Protein AF-A0AA35XEE8-F1 (afdb_monomer)

Foldseek 3Di:
DVVLLQVDAAEAEAAFVHGDPVVVVQQDDVVRHRDDDDFDQYHYAYFDPVGPDDPPPPDDDPDDDDDDPDDPDDDADEDEDPDADDDPPDDDPDLHAHEYEDQWDDDDDPDPDDPDDDDDPGRNPHDFQVVLCVVLCVQQLEDALPDGRDGDPDSVLVPQQVVVVVVVVVVQVVVCVVVSHHDYHYTHSNVRSNVVPPDPCQVVCVVVVHRSYHHQADLFALFGWAAAQAAIKTWDDQALLLVCLLCVLLVHNVQCVPPCCVGRVSCSVVVVVNNVVSNVSRHHHDPVSSCVSCVVSVTDMGGDDDPVCVVVDDVQDDPDDNDDDPVDRGDDRDGDDDHNNCVCVCCCPVVVDDPVRSVVCVVVSRD

Mean predicted aligned error: 12.56 Å

Radius of gyration: 27.26 Å; Cα contacts (8 Å, |Δi|>4): 502; chains: 1; bounding box: 67×47×77 Å

Nearest PDB structures (foldseek):
  9br7-assembly1_A  TM=7.778E-01  e=3.485E-21  Homo sapiens
  9br6-assembly1_A  TM=7.613E-01  e=3.485E-21  Homo sapiens
  4ed9-assembly1_A-2  TM=6.898E-01  e=4.461E-18  Brucella suis 1330
  4hl6-assembly3_E  TM=7.599E-01  e=1.865E-16  Escherichia coli K-12
  5yx6-assembly1_A  TM=7.422E-01  e=6.076E-15  Mycobacterium tuberculosis H37Rv

InterPro domains:
  IPR003673 CoA-transferase family III [PF02515] (117-310)
  IPR023606 CoA-transferase family III domain 1 superfamily [G3DSA:3.40.50.10540] (115-308)
  IPR023606 CoA-transferase family III domain 1 superfamily [SSF89796] (115-367)
  IPR044855 CoA-transferase family III domain 3 superfamily [G3DSA:3.30.1540.10] (215-305)
  IPR050483 CoA-transferase III domain-containing protein [PTHR48207] (117-306)

Organism: Geodia barretti (NCBI:txid519541)

Solvent-accessible surface area (backbone atoms only — not comparable to full-atom values): 21818 Å² total; per-residue (Å²): 101,70,57,29,47,72,64,45,90,39,79,44,79,25,40,47,103,60,45,55,67,68,71,65,62,51,53,64,41,102,82,71,47,63,62,82,82,70,76,33,52,46,45,28,26,34,24,35,91,92,60,51,88,70,89,69,81,80,72,78,73,95,68,93,74,89,87,77,91,80,75,80,77,91,72,84,50,65,50,66,47,85,67,86,94,83,70,85,79,70,86,78,90,63,82,45,35,49,35,41,42,44,65,29,36,52,73,82,69,99,65,88,89,72,99,67,93,70,83,56,100,42,53,90,40,91,51,51,45,75,60,40,37,58,71,42,49,56,13,59,49,27,34,42,63,95,47,68,69,26,74,70,97,61,61,56,39,72,54,50,33,56,52,56,44,52,55,49,51,54,52,44,50,57,46,19,76,74,68,71,46,48,58,79,45,82,54,20,38,34,44,46,51,42,60,73,61,74,50,102,54,58,67,60,33,58,76,70,68,48,83,60,19,48,48,66,39,53,88,62,31,57,23,28,66,41,49,26,65,78,44,48,31,37,39,51,28,87,43,50,68,35,38,41,32,46,21,46,54,65,78,35,55,64,54,39,68,35,77,57,45,36,42,61,67,41,18,35,77,37,24,68,61,50,36,50,59,48,39,71,52,43,37,77,30,45,52,67,59,47,49,55,38,29,56,75,46,73,28,57,64,47,73,67,81,56,80,90,55,63,83,56,73,51,90,94,61,68,98,69,84,82,79,85,57,93,91,52,84,65,60,80,67,47,71,56,65,53,83,43,69,36,37,67,58,42,44,38,68,73,68,63,44,50,72,69,56,53,50,50,36,45,75,72,58,38,65

Secondary structure (DSSP, 8-state):
-HHHHTT---EEEE-TTT--HHHHHTT--TTSPPPPPPP---EEEE--TTS-------PPP-------------------B-S-----------SS--EEEB-B-----S-S-----PPPTTTTSB--HHHHHHHTSTTTSSS-TTSPP---SS-HHHHHHHHHHHHHHHHHHHHHHHHS----EEE-HHHHHHHHT--TTHHHHHHTT--S--TTB-SSTT-EEEEETTEEEEE---SHHHHHHHHHHTT-THHHH-TTTSSHHHHHHTHHHHHHHHHHHHTTS-HHHHHHH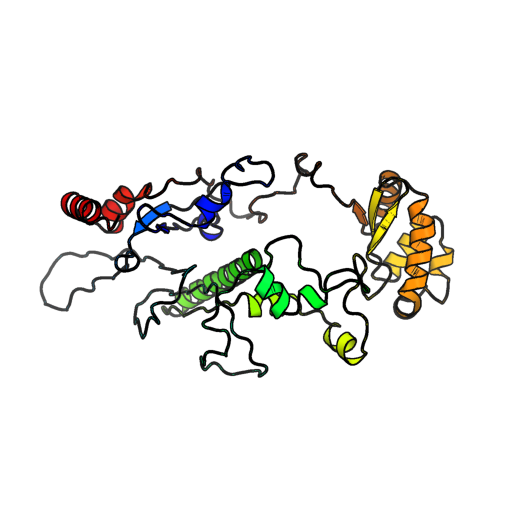HHHTT--EEEPPPGGGSSSPPTT--SS--PPPTT-PPPPPPPPPPTTTTHHIIIIIIS---HHHHHHHHHTT--

pLDDT: mean 72.07, std 23.52, range [22.84, 97.94]

Sequence (367 aa):
MNFARLGAEVIKVELPGKGDPGARQRAFHRTGRQAPAAADARRHIDALPEAQPRCEERYPEPQASAGTQDVPRPCEVVRCDAGEPRARLADAHGPGLQGCFRRQSRKSSTAPYQATGRPGEYADRPAHDPQIQGMSGLMEINGHPDGPPTRVGFYIGDLVTPLFACYAITAALREKERTGKGQYLDVSMMDTLTSIMLMDTLEDDVEMGLPLRMGNTTRGGPTGLYRTSDGELTITAASDDQWRRLANALDSPELAEDPRFAEFHSRTANVVEAREEIQKRVEKLTRAEALERFEAADVPCGAVRTHGKMDDPVPGIVAGFPVIFSGGELPEPYGAPTLGMHNEEIYGGVLNLSDDEIAGLKEEGVI

Structure (mmCIF, N/CA/C/O backbone):
data_AF-A0AA35XEE8-F1
#
_entry.id   AF-A0AA35XEE8-F1
#
loop_
_atom_site.group_PDB
_atom_site.id
_atom_site.type_symbol
_atom_site.label_atom_id
_atom_site.label_alt_id
_atom_site.label_comp_id
_atom_site.label_asym_id
_atom_site.label_entity_id
_atom_site.label_seq_id
_atom_site.pdbx_PDB_ins_code
_atom_site.Cartn_x
_atom_site.Cartn_y
_atom_site.Cartn_z
_atom_site.occupancy
_atom_site.B_iso_or_equiv
_atom_site.auth_seq_id
_atom_site.auth_comp_id
_atom_site.auth_asym_id
_atom_site.auth_atom_id
_atom_site.pdbx_PDB_model_num
ATOM 1 N N . MET A 1 1 ? -15.884 1.514 10.735 1.00 73.12 1 MET A N 1
ATOM 2 C CA . MET A 1 1 ? -16.323 1.535 9.322 1.00 73.12 1 MET A CA 1
ATOM 3 C C . MET A 1 1 ? -16.283 0.141 8.717 1.00 73.12 1 MET A C 1
ATOM 5 O O . MET A 1 1 ? -17.346 -0.334 8.360 1.00 73.12 1 MET A O 1
ATOM 9 N N . ASN A 1 2 ? -15.131 -0.544 8.660 1.00 79.38 2 ASN A N 1
ATOM 10 C CA . ASN A 1 2 ? -15.067 -1.903 8.091 1.00 79.38 2 ASN A CA 1
ATOM 11 C C . ASN A 1 2 ? -16.013 -2.892 8.789 1.00 79.38 2 ASN A C 1
ATOM 13 O O . ASN A 1 2 ? -16.790 -3.533 8.104 1.00 79.38 2 ASN A O 1
ATOM 17 N N . PHE A 1 3 ? -16.048 -2.936 10.126 1.00 81.25 3 PHE A N 1
ATOM 18 C CA . PHE A 1 3 ? -17.009 -3.787 10.845 1.00 81.25 3 PHE A CA 1
ATOM 19 C C . PHE A 1 3 ? -18.477 -3.476 10.525 1.00 81.25 3 PHE A C 1
ATOM 21 O O . PHE A 1 3 ? -19.248 -4.400 10.309 1.00 81.25 3 PHE A O 1
ATOM 28 N N . ALA A 1 4 ? -18.845 -2.197 10.398 1.00 79.75 4 ALA A N 1
ATOM 29 C CA . ALA A 1 4 ? -20.197 -1.810 9.987 1.00 79.75 4 ALA A CA 1
ATOM 30 C C . ALA A 1 4 ? -20.536 -2.302 8.571 1.00 79.75 4 ALA A C 1
ATOM 32 O O . ALA A 1 4 ? -21.611 -2.841 8.341 1.00 79.75 4 ALA A O 1
ATOM 33 N N . ARG A 1 5 ? -19.582 -2.209 7.631 1.00 79.25 5 ARG A N 1
ATOM 34 C CA . ARG A 1 5 ? -19.726 -2.787 6.280 1.00 79.25 5 ARG A CA 1
ATOM 35 C C . ARG A 1 5 ? -19.834 -4.312 6.290 1.00 79.25 5 ARG A C 1
ATOM 37 O O . ARG A 1 5 ? -20.393 -4.877 5.365 1.00 79.25 5 ARG A O 1
ATOM 44 N N . LEU A 1 6 ? -19.293 -4.968 7.314 1.00 83.56 6 LEU A N 1
ATOM 45 C CA . LEU A 1 6 ? -19.403 -6.412 7.526 1.00 83.56 6 LEU A CA 1
ATOM 46 C C . LEU A 1 6 ? -20.667 -6.799 8.317 1.00 83.56 6 LEU A C 1
ATOM 48 O O . LEU A 1 6 ? -20.818 -7.961 8.677 1.00 83.56 6 LEU A O 1
ATOM 52 N N . GLY A 1 7 ? -21.569 -5.848 8.585 1.00 81.25 7 GLY A N 1
ATOM 53 C CA . GLY A 1 7 ? -22.859 -6.090 9.233 1.00 81.25 7 GLY A CA 1
ATOM 54 C C . GLY A 1 7 ? -22.873 -5.948 10.753 1.00 81.25 7 GLY A C 1
ATOM 55 O O . GLY A 1 7 ? -23.914 -6.181 11.360 1.00 81.25 7 GLY A O 1
ATOM 56 N N . ALA A 1 8 ? -21.769 -5.541 11.384 1.00 80.56 8 ALA A N 1
ATOM 57 C CA . ALA A 1 8 ? -21.797 -5.217 12.806 1.00 80.56 8 ALA A CA 1
ATOM 58 C C . ALA A 1 8 ? -22.542 -3.896 13.051 1.00 80.56 8 ALA A C 1
ATOM 60 O O . ALA A 1 8 ? -22.327 -2.905 12.349 1.00 80.56 8 ALA A O 1
ATOM 61 N N . GLU A 1 9 ? -23.347 -3.839 14.107 1.00 77.50 9 GLU A N 1
ATOM 62 C CA . GLU A 1 9 ? -23.845 -2.565 14.612 1.00 77.50 9 GLU A CA 1
ATOM 63 C C . GLU A 1 9 ? -22.688 -1.792 15.257 1.00 77.50 9 GLU A C 1
ATOM 65 O O . GLU A 1 9 ? -22.008 -2.286 16.156 1.00 77.50 9 GLU A O 1
ATOM 70 N N . VAL A 1 10 ? -22.422 -0.576 14.772 1.00 77.31 10 VAL A N 1
ATOM 71 C CA . VAL A 1 10 ? -21.319 0.250 15.275 1.00 77.31 10 VAL A CA 1
ATOM 72 C C . VAL A 1 10 ? -21.849 1.602 15.712 1.00 77.31 10 VAL A C 1
ATOM 74 O O . VAL A 1 10 ? -22.237 2.417 14.875 1.00 77.31 10 VAL A O 1
ATOM 77 N N . ILE A 1 11 ? -21.777 1.855 17.015 1.00 74.50 11 ILE A N 1
ATOM 78 C CA . ILE A 1 11 ? -22.128 3.132 17.634 1.00 74.50 11 ILE A CA 1
ATOM 79 C C . ILE A 1 11 ? -20.846 3.955 17.807 1.00 74.50 11 ILE A C 1
ATOM 81 O O . ILE A 1 11 ? -19.926 3.588 18.537 1.00 74.50 11 ILE A O 1
ATOM 85 N N . LYS A 1 12 ? -20.761 5.066 17.084 1.00 78.06 12 LYS A N 1
ATOM 86 C CA . LYS A 1 12 ? -19.725 6.085 17.199 1.00 78.06 12 LYS A CA 1
ATOM 87 C C . LYS A 1 12 ? -20.159 7.081 18.269 1.00 78.06 12 LYS A C 1
ATOM 89 O O . LYS A 1 12 ? -21.156 7.769 18.094 1.00 78.06 12 LYS A O 1
ATOM 94 N N . VAL A 1 13 ? -19.381 7.159 19.339 1.00 75.88 13 VAL A N 1
ATOM 95 C CA . VAL A 1 13 ? -19.573 8.145 20.404 1.00 75.88 13 VAL A CA 1
ATOM 96 C C . VAL A 1 13 ? -18.726 9.374 20.099 1.00 75.88 13 VAL A C 1
ATOM 98 O O . VAL A 1 13 ? -17.520 9.257 19.866 1.00 75.88 13 VAL A O 1
ATOM 101 N N . GLU A 1 14 ? -19.349 10.541 20.081 1.00 75.38 14 GLU A N 1
ATOM 102 C CA . GLU A 1 14 ? -18.737 11.813 19.726 1.00 75.38 14 GLU A CA 1
ATOM 103 C C . GLU A 1 14 ? -18.902 12.850 20.841 1.00 75.38 14 GLU A C 1
ATOM 105 O O . GLU A 1 14 ? -19.744 12.720 21.720 1.00 75.38 14 GLU A O 1
ATOM 110 N N . LEU A 1 15 ? -18.061 13.887 20.843 1.00 75.00 15 LEU A N 1
ATOM 111 C CA . LEU A 1 15 ? -18.153 14.939 21.855 1.00 75.00 15 LEU A CA 1
ATOM 112 C C . LEU A 1 15 ? -19.355 15.863 21.566 1.00 75.00 15 LEU A C 1
ATOM 114 O O . LEU A 1 15 ? -19.408 16.399 20.454 1.00 75.00 15 LEU A O 1
ATOM 118 N N . PRO A 1 16 ? -20.227 16.158 22.548 1.00 77.44 16 PRO A N 1
ATOM 119 C CA . PRO A 1 16 ? -21.377 17.042 22.362 1.00 77.44 16 PRO A CA 1
ATOM 120 C C . PRO A 1 16 ? -20.977 18.404 21.792 1.00 77.44 16 PRO A C 1
ATOM 122 O O . PRO A 1 16 ? -19.994 19.022 22.225 1.00 77.44 16 PRO A O 1
ATOM 125 N N . GLY A 1 17 ? -21.677 18.841 20.740 1.00 76.19 17 GLY A N 1
ATOM 126 C CA . GLY A 1 17 ? -21.409 20.094 20.013 1.00 76.19 17 GLY A CA 1
ATOM 127 C C . GLY A 1 17 ? -20.032 20.180 19.328 1.00 76.19 17 GLY A C 1
ATOM 128 O O . GLY A 1 17 ? -19.715 21.165 18.645 1.00 76.19 17 GLY A O 1
ATOM 129 N N . LYS A 1 18 ? -19.179 19.162 19.494 1.00 76.00 18 LYS A N 1
ATOM 130 C CA . LYS A 1 18 ? -17.819 19.088 18.957 1.00 76.00 18 LYS A CA 1
ATOM 131 C C . LYS A 1 18 ? -17.686 18.056 17.841 1.00 76.00 18 LYS A C 1
ATOM 133 O O . LYS A 1 18 ? -17.024 18.339 16.848 1.00 76.00 18 LYS A O 1
ATOM 138 N N . GLY A 1 19 ? -18.331 16.907 17.950 1.00 72.00 19 GLY A N 1
ATOM 139 C CA . GLY A 1 19 ? -18.160 15.835 16.983 1.00 72.00 19 GLY A CA 1
ATOM 140 C C . GLY A 1 19 ? -16.719 15.334 16.880 1.00 72.00 19 GLY A C 1
ATOM 141 O O . GLY A 1 19 ? -15.828 15.701 17.652 1.00 72.00 19 GLY A O 1
ATOM 142 N N . ASP A 1 20 ? -16.479 14.509 15.872 1.00 69.25 20 ASP A N 1
ATOM 143 C CA . ASP A 1 20 ? -15.148 14.068 15.475 1.00 69.25 20 ASP A CA 1
ATOM 144 C C . ASP A 1 20 ? -14.332 15.206 14.817 1.00 69.25 20 ASP A C 1
ATOM 146 O O . ASP A 1 20 ? -14.759 15.784 13.807 1.00 69.25 20 ASP A O 1
ATOM 150 N N . PRO A 1 21 ? -13.117 15.514 15.317 1.00 65.06 21 PRO A N 1
ATOM 151 C CA . PRO A 1 21 ? -12.219 16.487 14.694 1.00 65.06 21 PRO A CA 1
ATOM 152 C C . PRO A 1 21 ? -11.954 16.214 13.205 1.00 65.06 21 PRO A C 1
ATOM 154 O O . PRO A 1 21 ? -11.834 17.154 12.417 1.00 65.06 21 PRO A O 1
ATOM 157 N N . GLY A 1 22 ? -11.910 14.942 12.795 1.00 62.91 22 GLY A N 1
ATOM 158 C CA . GLY A 1 22 ? -11.731 14.539 11.403 1.00 62.91 22 GLY A CA 1
ATOM 159 C C . GLY A 1 22 ? -12.910 14.926 10.508 1.00 62.91 22 GLY A C 1
ATOM 160 O O . GLY A 1 22 ? -12.700 15.278 9.348 1.00 62.91 22 GLY A O 1
ATOM 161 N N . ALA A 1 23 ? -14.140 14.947 11.034 1.00 59.31 23 ALA A N 1
ATOM 162 C CA . ALA A 1 23 ? -15.312 15.420 10.294 1.00 59.31 23 ALA A CA 1
ATOM 163 C C . ALA A 1 23 ? -15.229 16.931 10.004 1.00 59.31 23 ALA A C 1
ATOM 165 O O . ALA A 1 23 ? -15.624 17.377 8.929 1.00 59.31 23 ALA A O 1
ATOM 166 N N . ARG A 1 24 ? -14.626 17.706 10.916 1.00 56.28 24 ARG A N 1
ATOM 167 C CA . ARG A 1 24 ? -14.398 19.156 10.766 1.00 56.28 24 ARG A CA 1
ATOM 168 C C . ARG A 1 24 ? -13.255 19.488 9.812 1.00 56.28 24 ARG A C 1
ATOM 170 O O . ARG A 1 24 ? -13.330 20.456 9.062 1.00 56.28 24 ARG A O 1
ATOM 177 N N . GLN A 1 25 ? -12.196 18.680 9.826 1.00 51.44 25 GLN A N 1
ATOM 178 C CA . GLN A 1 25 ? -11.005 18.887 8.995 1.00 51.44 25 GLN A CA 1
ATOM 179 C C . GLN A 1 25 ? -11.215 18.515 7.518 1.00 51.44 25 GLN A C 1
ATOM 181 O O . GLN A 1 25 ? -10.484 19.009 6.661 1.00 51.44 25 GLN A O 1
ATOM 186 N N . ARG A 1 26 ? -12.251 17.725 7.189 1.00 50.22 26 ARG A N 1
ATOM 187 C CA . ARG A 1 26 ? -12.669 17.419 5.802 1.00 50.22 26 ARG A CA 1
ATOM 188 C C . ARG A 1 26 ? -13.069 18.658 4.979 1.00 50.22 26 ARG A C 1
ATOM 190 O O . ARG A 1 26 ? -13.262 18.547 3.770 1.00 50.22 26 ARG A O 1
ATOM 197 N N . ALA A 1 27 ? -13.188 19.828 5.608 1.00 39.41 27 ALA A N 1
ATOM 198 C CA . ALA A 1 27 ? -13.730 21.036 4.997 1.00 39.41 27 ALA A CA 1
ATOM 199 C C . ALA A 1 27 ? -12.780 21.808 4.059 1.00 39.41 27 ALA A C 1
ATOM 201 O O . ALA A 1 27 ? -13.259 22.681 3.341 1.00 39.41 27 ALA A O 1
ATOM 202 N N . PHE A 1 28 ? -11.474 21.511 4.006 1.00 38.94 28 PHE A N 1
ATOM 203 C CA . PHE A 1 28 ? -10.538 22.373 3.270 1.00 38.94 28 PHE A CA 1
ATOM 204 C C . PHE A 1 28 ? -9.598 21.612 2.331 1.00 38.94 28 PHE A C 1
ATOM 206 O O . PHE A 1 28 ? -8.496 21.207 2.696 1.00 38.94 28 PHE A O 1
ATOM 213 N N . HIS A 1 29 ? -10.008 21.487 1.066 1.00 49.12 29 HIS A N 1
ATOM 214 C CA . HIS A 1 29 ? -9.069 21.279 -0.036 1.00 49.12 29 HIS A CA 1
ATOM 215 C C . HIS A 1 29 ? -8.171 22.524 -0.186 1.00 49.12 29 HIS A C 1
ATOM 217 O O . HIS A 1 29 ? -8.612 23.640 0.091 1.00 49.12 29 HIS A O 1
ATOM 223 N N . ARG A 1 30 ? -6.941 22.383 -0.712 1.00 49.31 30 ARG A N 1
ATOM 224 C CA . ARG A 1 30 ? -6.041 23.528 -1.014 1.00 49.31 30 ARG A CA 1
ATOM 225 C C . ARG A 1 30 ? -6.673 24.592 -1.926 1.00 49.31 30 ARG A C 1
ATOM 227 O O . ARG A 1 30 ? -6.180 25.709 -1.997 1.00 49.31 30 ARG A O 1
ATOM 234 N N . THR A 1 31 ? -7.759 24.246 -2.615 1.00 55.38 31 THR A N 1
ATOM 235 C CA . THR A 1 31 ? -8.530 25.131 -3.501 1.00 55.38 31 THR A CA 1
ATOM 236 C C . THR A 1 31 ? -9.787 25.713 -2.839 1.00 55.38 31 THR A C 1
ATOM 238 O O . THR A 1 31 ? -10.634 26.255 -3.542 1.00 55.38 31 THR A O 1
ATOM 241 N N . GLY A 1 32 ? -9.974 25.534 -1.525 1.00 47.62 32 GLY A N 1
ATOM 242 C CA . GLY A 1 32 ? -11.150 26.013 -0.786 1.00 47.62 32 GLY A CA 1
ATOM 243 C C . GLY A 1 32 ? -12.453 25.255 -1.068 1.00 47.62 32 GLY A C 1
ATOM 244 O O . GLY A 1 32 ? -13.513 25.696 -0.637 1.00 47.62 32 GLY A O 1
ATOM 245 N N . ARG A 1 33 ? -12.405 24.130 -1.796 1.00 45.81 33 ARG A N 1
ATOM 246 C CA . ARG A 1 33 ? -13.579 23.279 -2.049 1.00 45.81 33 ARG A CA 1
ATOM 247 C C . ARG A 1 33 ? -13.727 22.222 -0.957 1.00 45.81 33 ARG A C 1
ATOM 249 O O . ARG A 1 33 ? -12.738 21.635 -0.523 1.00 45.81 33 ARG A O 1
ATOM 256 N N . GLN A 1 34 ? -14.965 21.966 -0.558 1.00 45.03 34 GLN A N 1
ATOM 257 C CA . GLN A 1 34 ? -15.310 20.900 0.373 1.00 45.03 34 GLN A CA 1
ATOM 258 C C . GLN A 1 34 ? -15.387 19.576 -0.398 1.00 45.03 34 GLN A C 1
ATOM 260 O O . GLN A 1 34 ? -16.054 19.498 -1.430 1.00 45.03 34 GLN A O 1
ATOM 265 N N . ALA A 1 35 ? -14.670 18.551 0.063 1.00 47.59 35 ALA A N 1
ATOM 266 C CA . ALA A 1 35 ? -14.789 17.218 -0.520 1.00 47.59 35 ALA A CA 1
ATOM 267 C C . ALA A 1 35 ? -16.143 16.597 -0.119 1.00 47.59 35 ALA A C 1
ATOM 269 O O . ALA A 1 35 ? -16.581 16.810 1.018 1.00 47.59 35 ALA A O 1
ATOM 270 N N . PRO A 1 36 ? -16.811 15.833 -1.005 1.00 48.88 36 PRO A N 1
ATOM 271 C CA . PRO A 1 36 ? -18.033 15.124 -0.642 1.00 48.88 36 PRO A CA 1
ATOM 272 C C . PRO A 1 36 ? -17.773 14.160 0.523 1.00 48.88 36 PRO A C 1
ATOM 274 O O . PRO A 1 36 ? -16.711 13.538 0.619 1.00 48.88 36 PRO A O 1
ATOM 277 N N . ALA A 1 37 ? -18.739 14.052 1.437 1.00 49.03 37 ALA A N 1
ATOM 278 C CA . ALA A 1 37 ? -18.631 13.154 2.578 1.00 49.03 37 ALA A CA 1
ATOM 279 C C . ALA A 1 37 ? -18.591 11.695 2.095 1.00 49.03 37 ALA A C 1
ATOM 281 O O . ALA A 1 37 ? -19.498 11.237 1.405 1.00 49.03 37 ALA A O 1
ATOM 282 N N . ALA A 1 38 ? -17.542 10.957 2.465 1.00 52.50 38 ALA A N 1
ATOM 283 C CA . ALA A 1 38 ? -17.502 9.516 2.237 1.00 52.50 38 ALA A CA 1
ATOM 284 C C . ALA A 1 38 ? -18.628 8.826 3.024 1.00 52.50 38 ALA A C 1
ATOM 286 O O . ALA A 1 38 ? -18.842 9.166 4.190 1.00 52.50 38 ALA A O 1
ATOM 287 N N . ALA A 1 39 ? -19.298 7.851 2.403 1.00 51.16 39 ALA A N 1
ATOM 288 C CA . ALA A 1 39 ? -20.344 7.054 3.040 1.00 51.16 39 ALA A CA 1
ATOM 289 C C . ALA A 1 39 ? -19.830 6.375 4.326 1.00 51.16 39 ALA A C 1
ATOM 291 O O . ALA A 1 39 ? -18.756 5.760 4.327 1.00 51.16 39 ALA A O 1
ATOM 292 N N . ASP A 1 40 ? -20.597 6.487 5.413 1.00 50.03 40 ASP A N 1
ATOM 293 C CA . ASP A 1 40 ? -20.266 5.975 6.745 1.00 50.03 40 ASP A CA 1
ATOM 294 C C . ASP A 1 40 ? -21.490 5.268 7.336 1.00 50.03 40 ASP A C 1
ATOM 296 O O . ASP A 1 40 ? -22.465 5.917 7.678 1.00 50.03 40 ASP A O 1
ATOM 300 N N . ALA A 1 41 ? -21.424 3.943 7.481 1.00 54.62 41 ALA A N 1
ATOM 301 C CA . ALA A 1 41 ? -22.542 3.113 7.943 1.00 54.62 41 ALA A CA 1
ATOM 302 C C . ALA A 1 41 ? -22.657 3.012 9.483 1.00 54.62 41 ALA A C 1
ATOM 304 O O . ALA A 1 41 ? -23.305 2.107 9.999 1.00 54.62 41 ALA A O 1
ATOM 305 N N . ARG A 1 42 ? -21.935 3.850 10.240 1.00 57.53 42 ARG A N 1
ATOM 306 C CA . ARG A 1 42 ? -21.974 3.849 11.716 1.00 57.53 42 ARG A CA 1
ATOM 307 C C . ARG A 1 42 ? -23.177 4.647 12.219 1.00 57.53 42 ARG A C 1
ATOM 309 O O . ARG A 1 42 ? -23.555 5.615 11.582 1.00 57.53 42 ARG A O 1
ATOM 316 N N . ARG A 1 43 ? -23.705 4.328 13.400 1.00 51.91 43 ARG A N 1
ATOM 317 C CA . ARG A 1 43 ? -24.641 5.188 14.153 1.00 51.91 43 ARG A CA 1
ATOM 318 C C . ARG A 1 43 ? -23.845 6.189 14.978 1.00 51.91 43 ARG A C 1
ATOM 320 O O . ARG A 1 43 ? -22.793 5.823 15.482 1.00 51.91 43 ARG A O 1
ATOM 327 N N . HIS A 1 44 ? -24.267 7.444 15.067 1.00 64.12 44 HIS A N 1
ATOM 328 C CA . HIS A 1 44 ? -23.540 8.507 15.784 1.00 64.12 44 HIS A CA 1
ATOM 329 C C . HIS A 1 44 ? -24.376 9.005 16.962 1.00 64.12 44 HIS A C 1
ATOM 331 O O . HIS A 1 44 ? -25.556 9.318 16.775 1.00 64.12 44 HIS A O 1
ATOM 337 N N . ILE A 1 45 ? -23.752 9.061 18.138 1.00 57.19 45 ILE A N 1
ATOM 338 C CA . ILE A 1 45 ? -24.313 9.614 19.373 1.00 57.19 45 ILE A CA 1
ATOM 339 C C . ILE A 1 45 ? -23.328 10.584 20.016 1.00 57.19 45 ILE A C 1
ATOM 341 O O . ILE A 1 45 ? -22.114 10.436 19.851 1.00 57.19 45 ILE A O 1
ATOM 345 N N . ASP A 1 46 ? -23.848 11.510 20.805 1.00 52.69 46 ASP A N 1
ATOM 346 C CA . ASP A 1 46 ? -23.061 12.470 21.568 1.00 52.69 46 ASP A CA 1
ATOM 347 C C . ASP A 1 46 ? -22.923 11.980 23.012 1.00 52.69 46 ASP A C 1
ATOM 349 O O . ASP A 1 46 ? -23.891 11.504 23.591 1.00 52.69 46 ASP A O 1
ATOM 353 N N . ALA A 1 47 ? -21.727 12.063 23.595 1.00 53.41 47 ALA A N 1
ATOM 354 C CA . ALA A 1 47 ? -21.521 11.823 25.020 1.00 53.41 47 ALA A CA 1
ATOM 355 C C . ALA A 1 47 ? -20.267 12.544 25.533 1.00 53.41 47 ALA A C 1
ATOM 357 O O . ALA A 1 47 ? -19.192 12.494 24.916 1.00 53.41 47 ALA A O 1
ATOM 358 N N . LEU A 1 48 ? -20.358 13.174 26.707 1.00 41.78 48 LEU A N 1
ATOM 359 C CA . LEU A 1 48 ? -19.164 13.644 27.416 1.00 41.78 48 LEU A CA 1
ATOM 360 C C . LEU A 1 48 ? -18.227 12.465 27.751 1.00 41.78 48 LEU A C 1
ATOM 362 O O . LEU A 1 48 ? -18.701 11.359 28.011 1.00 41.78 48 LEU A O 1
ATOM 366 N N . PRO A 1 49 ? -16.895 12.675 27.815 1.00 44.44 49 PRO A N 1
ATOM 367 C CA . PRO A 1 49 ? -15.932 11.607 28.115 1.00 44.44 49 PRO A CA 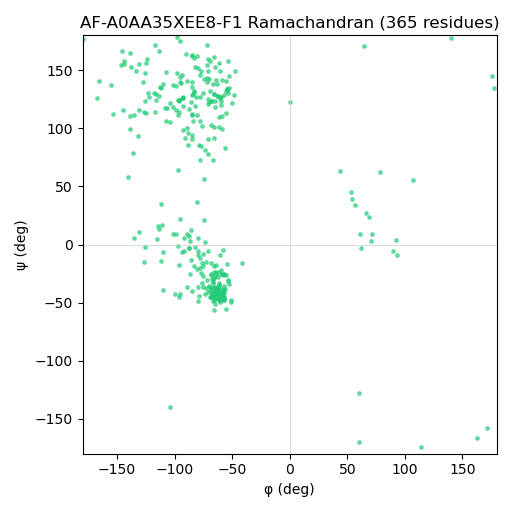1
ATOM 368 C C . PRO A 1 49 ? -16.229 10.829 29.405 1.00 44.44 49 PRO A C 1
ATOM 370 O O . PRO A 1 49 ? -15.937 9.639 29.489 1.00 44.44 49 PRO A O 1
ATOM 373 N N . GLU A 1 50 ? -16.820 11.498 30.396 1.00 40.47 50 GLU A N 1
ATOM 374 C CA . GLU A 1 50 ? -17.168 10.934 31.705 1.00 40.47 50 GLU A CA 1
ATOM 375 C C . GLU A 1 50 ? -18.514 10.186 31.697 1.00 40.47 50 GLU A C 1
ATOM 377 O O . GLU A 1 50 ? -18.744 9.331 32.549 1.00 40.47 50 GLU A O 1
ATOM 382 N N . ALA A 1 51 ? -19.355 10.450 30.691 1.00 39.34 51 ALA A N 1
ATOM 383 C CA . ALA A 1 51 ? -20.710 9.924 30.521 1.00 39.34 51 ALA A CA 1
ATOM 384 C C . ALA A 1 51 ? -20.846 8.998 29.298 1.00 39.34 51 ALA A C 1
ATOM 386 O O . ALA A 1 51 ? -21.952 8.726 28.832 1.00 39.34 51 ALA A O 1
ATOM 387 N N . GLN A 1 52 ? -19.723 8.520 28.749 1.00 44.25 52 GLN A N 1
ATOM 388 C CA . GLN A 1 52 ? -19.753 7.551 27.656 1.00 44.25 52 GLN A CA 1
ATOM 389 C C . GLN A 1 52 ? -20.586 6.337 28.075 1.00 44.25 52 GLN A C 1
ATOM 391 O O . GLN A 1 52 ? -20.370 5.827 29.181 1.00 44.25 52 GLN A O 1
ATOM 396 N N . PRO A 1 53 ? -21.497 5.848 27.216 1.00 36.84 53 PRO A N 1
ATOM 397 C CA . PRO A 1 53 ? -22.351 4.729 27.567 1.00 36.84 53 PRO A CA 1
ATOM 398 C C . PRO A 1 53 ? -21.483 3.519 27.902 1.00 36.84 53 PRO A C 1
ATOM 400 O O . PRO A 1 53 ? -20.810 2.937 27.048 1.00 36.84 53 PRO A O 1
ATOM 403 N N . ARG A 1 54 ? -21.472 3.156 29.183 1.00 34.16 54 ARG A N 1
ATOM 404 C CA . ARG A 1 54 ? -20.983 1.860 29.622 1.00 34.16 54 ARG A CA 1
ATOM 405 C C . ARG A 1 54 ? -22.164 0.922 29.491 1.00 34.16 54 ARG A C 1
ATOM 407 O O . ARG A 1 54 ? -23.209 1.154 30.090 1.00 34.16 54 ARG A O 1
ATOM 414 N N . CYS A 1 55 ? -21.997 -0.140 28.715 1.00 29.33 55 CYS A N 1
ATOM 415 C CA . CYS A 1 55 ? -22.867 -1.295 28.849 1.00 29.33 55 CYS A CA 1
ATOM 416 C C . CYS A 1 55 ? -22.484 -1.963 30.180 1.00 29.33 55 CYS A C 1
ATOM 418 O O . CYS A 1 55 ? -21.669 -2.882 30.220 1.00 29.33 55 CYS A O 1
ATOM 420 N N . GLU A 1 56 ? -22.944 -1.395 31.295 1.00 27.34 56 GLU A N 1
ATOM 421 C CA . GLU A 1 56 ? -22.911 -2.077 32.580 1.00 27.34 56 GLU A CA 1
ATOM 422 C C . GLU A 1 56 ? -24.042 -3.101 32.539 1.00 27.34 56 GLU A C 1
ATOM 424 O O . GLU A 1 56 ? -25.216 -2.760 32.675 1.00 27.34 56 GLU A O 1
ATOM 429 N N . GLU A 1 57 ? -23.697 -4.368 32.304 1.00 28.42 57 GLU A N 1
ATOM 430 C CA . GLU A 1 57 ? -24.591 -5.467 32.656 1.00 28.42 57 GLU A CA 1
ATOM 431 C C . GLU A 1 57 ? -24.839 -5.375 34.164 1.00 28.42 57 GLU A C 1
ATOM 433 O O . GLU A 1 57 ? -24.005 -5.757 34.988 1.00 28.42 57 GLU A O 1
ATOM 438 N N . ARG A 1 58 ? -25.983 -4.801 34.534 1.00 24.98 58 ARG A N 1
ATOM 439 C CA . ARG A 1 58 ? -26.450 -4.733 35.912 1.00 24.98 58 ARG A CA 1
ATOM 440 C C . ARG A 1 58 ? -26.867 -6.146 36.318 1.00 24.98 58 ARG A C 1
ATOM 442 O O . ARG A 1 58 ? -28.002 -6.550 36.088 1.00 24.98 58 ARG A O 1
ATOM 449 N N . TYR A 1 59 ? -25.945 -6.926 36.878 1.00 24.30 59 TYR A N 1
ATOM 450 C CA . TYR A 1 59 ? -26.304 -8.198 37.503 1.00 24.30 59 TYR A CA 1
ATOM 451 C C . TYR A 1 59 ? -27.125 -7.895 38.764 1.00 24.30 59 TYR A C 1
ATOM 453 O O . TYR A 1 59 ? -26.638 -7.160 39.627 1.00 24.30 59 TYR A O 1
ATOM 461 N N . PRO A 1 60 ? -28.356 -8.418 38.905 1.00 25.36 60 PRO A N 1
ATOM 462 C CA . PRO A 1 60 ? -29.066 -8.314 40.169 1.00 25.36 60 PRO A CA 1
ATOM 463 C C . PRO A 1 60 ? -28.275 -9.074 41.241 1.00 25.36 60 PRO A C 1
ATOM 465 O O . PRO A 1 60 ? -27.916 -10.239 41.053 1.00 25.36 60 PRO A O 1
ATOM 468 N N . GLU A 1 61 ? -27.989 -8.414 42.368 1.00 24.39 61 GLU A N 1
ATOM 469 C CA . GLU A 1 61 ? -27.522 -9.106 43.570 1.00 24.39 61 GLU A CA 1
ATOM 470 C C . GLU A 1 61 ? -28.503 -10.236 43.919 1.00 24.39 61 GLU A C 1
ATOM 472 O O . GLU A 1 61 ? -29.714 -10.080 43.725 1.00 24.39 61 GLU A O 1
ATOM 477 N N . PRO A 1 62 ? -28.028 -11.376 44.450 1.00 25.56 62 PRO A N 1
ATOM 478 C CA . PRO A 1 62 ? -28.899 -12.485 44.792 1.00 25.56 62 PRO A CA 1
ATOM 479 C C . PRO A 1 62 ? -29.693 -12.144 46.058 1.00 25.56 62 PRO A C 1
ATOM 481 O O . PRO A 1 62 ? -29.359 -12.577 47.159 1.00 25.56 62 PRO A O 1
ATOM 484 N N . GLN A 1 63 ? -30.776 -11.387 45.908 1.00 25.45 63 GLN A N 1
ATOM 485 C CA . GLN A 1 63 ? -31.875 -11.395 46.860 1.00 25.45 63 GLN A CA 1
ATOM 486 C C . GLN A 1 63 ? -32.974 -12.293 46.308 1.00 25.45 63 GLN A C 1
ATOM 488 O O . GLN A 1 63 ? -33.548 -12.068 45.246 1.00 25.45 63 GLN A O 1
ATOM 493 N N . ALA A 1 64 ? -33.219 -13.375 47.039 1.00 29.73 64 ALA A N 1
ATOM 494 C CA . ALA A 1 64 ? -34.266 -14.329 46.755 1.00 29.73 64 ALA A CA 1
ATOM 495 C C . ALA A 1 64 ? -35.633 -13.631 46.660 1.00 29.73 64 ALA A C 1
ATOM 497 O O . ALA A 1 64 ? -36.157 -13.164 47.666 1.00 29.73 64 ALA A O 1
ATOM 498 N N . SER A 1 65 ? -36.240 -13.598 45.475 1.00 24.66 65 SER A N 1
ATOM 499 C CA . SER A 1 65 ? -37.628 -14.028 45.245 1.00 24.66 65 SER A CA 1
ATOM 500 C C . SER A 1 65 ? -38.058 -13.807 43.789 1.00 24.66 65 SER A C 1
ATOM 502 O O . SER A 1 65 ? -37.776 -12.795 43.168 1.00 24.66 65 SER A O 1
ATOM 504 N N . ALA A 1 66 ? -38.704 -14.851 43.273 1.00 27.80 66 ALA A N 1
ATOM 505 C CA . ALA A 1 66 ? -39.509 -14.989 42.064 1.00 27.80 66 ALA A CA 1
ATOM 506 C C . ALA A 1 66 ? -39.715 -13.771 41.131 1.00 27.80 66 ALA A C 1
ATOM 508 O O . ALA A 1 66 ? -40.431 -12.834 41.462 1.00 27.80 66 ALA A O 1
ATOM 509 N N . GLY A 1 67 ? -39.320 -13.964 39.865 1.00 29.12 67 GLY A N 1
ATOM 510 C CA . GLY A 1 67 ? -40.280 -13.802 38.770 1.00 29.12 67 GLY A CA 1
ATO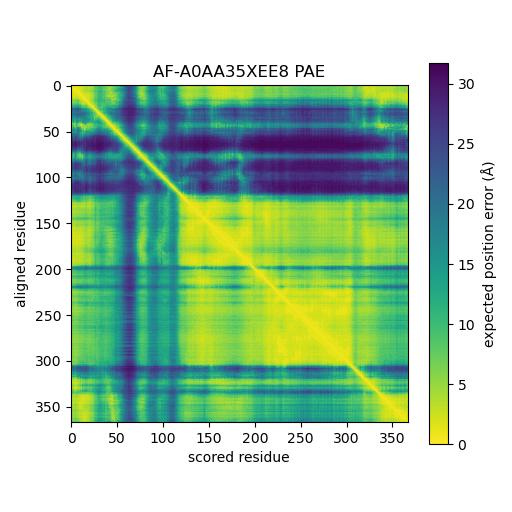M 511 C C . GLY A 1 67 ? -40.172 -12.570 37.875 1.00 29.12 67 GLY A C 1
ATOM 512 O O . GLY A 1 67 ? -41.190 -11.936 37.649 1.00 29.12 67 GLY A O 1
ATOM 513 N N . THR A 1 68 ? -39.016 -12.323 37.259 1.00 24.11 68 THR A N 1
ATOM 514 C CA . THR A 1 68 ? -38.922 -11.699 35.923 1.00 24.11 68 THR A CA 1
ATOM 515 C C . THR A 1 68 ? -37.612 -12.146 35.269 1.00 24.11 68 THR A C 1
ATOM 517 O O . THR A 1 68 ? -36.524 -11.838 35.745 1.00 24.11 68 THR A O 1
ATOM 520 N N . GLN A 1 69 ? -37.708 -12.951 34.207 1.00 24.61 69 GLN A N 1
ATOM 521 C CA . GLN A 1 69 ? -36.570 -13.285 33.348 1.00 24.61 69 GLN A CA 1
ATOM 522 C C . GLN A 1 69 ? -36.323 -12.108 32.398 1.00 24.61 69 GLN A C 1
ATOM 524 O O . GLN A 1 69 ? -36.824 -12.116 31.278 1.00 24.61 69 GLN A O 1
ATOM 529 N N . ASP A 1 70 ? -35.561 -11.109 32.837 1.00 25.86 70 ASP A N 1
ATOM 530 C CA . ASP A 1 70 ? -34.879 -10.222 31.894 1.00 25.86 70 ASP A CA 1
ATOM 531 C C . ASP A 1 70 ? -33.610 -10.932 31.425 1.00 25.86 70 ASP A C 1
ATOM 533 O O . ASP A 1 70 ? -32.694 -11.193 32.203 1.00 25.86 70 ASP A O 1
ATOM 537 N N . VAL A 1 71 ? -33.594 -11.317 30.150 1.00 23.58 71 VAL A N 1
ATOM 538 C CA . VAL A 1 71 ? -32.413 -11.854 29.470 1.00 23.58 71 VAL A CA 1
ATOM 539 C C . VAL A 1 71 ? -31.604 -10.650 28.976 1.00 23.58 71 VAL A C 1
ATOM 541 O O . VAL A 1 71 ? -32.076 -9.967 28.063 1.00 23.58 71 VAL A O 1
ATOM 544 N N . PRO A 1 72 ? -30.404 -10.360 29.517 1.00 29.70 72 PRO A N 1
ATOM 545 C CA . PRO A 1 72 ? -29.535 -9.344 28.936 1.00 29.70 72 PRO A CA 1
ATOM 546 C C . PRO A 1 72 ? -29.195 -9.761 27.503 1.00 29.70 72 PRO A C 1
ATOM 548 O O . PRO A 1 72 ? -28.766 -10.893 27.263 1.00 29.70 72 PRO A O 1
ATOM 551 N N . ARG A 1 73 ? -29.415 -8.875 26.524 1.00 31.98 73 ARG A N 1
ATOM 552 C CA . ARG A 1 73 ? -28.946 -9.118 25.154 1.00 31.98 73 ARG A CA 1
ATOM 553 C C . ARG A 1 73 ? -27.411 -9.121 25.176 1.00 31.98 73 ARG A C 1
ATOM 555 O O . ARG A 1 73 ? -26.838 -8.172 25.705 1.00 31.98 73 ARG A O 1
ATOM 562 N N . PRO A 1 74 ? -26.735 -10.139 24.615 1.00 37.28 74 PRO A N 1
ATOM 563 C CA . PRO A 1 74 ? -25.279 -10.166 24.585 1.00 37.28 74 PRO A CA 1
ATOM 564 C C . PRO A 1 74 ? -24.764 -9.065 23.648 1.00 37.28 74 PRO A C 1
ATOM 566 O O . PRO A 1 74 ? -24.811 -9.203 22.428 1.00 37.28 74 PRO A O 1
ATOM 569 N N . CYS A 1 75 ? -24.278 -7.963 24.216 1.00 40.22 75 CYS A N 1
ATOM 570 C CA . CYS A 1 75 ? -23.627 -6.886 23.476 1.00 40.22 75 CYS A CA 1
ATOM 571 C C . CYS A 1 75 ? -22.112 -7.133 23.446 1.00 40.22 75 CYS A C 1
ATOM 573 O O . CYS A 1 75 ? -21.448 -7.153 24.485 1.00 40.22 75 CYS A O 1
ATOM 575 N N . GLU A 1 76 ? -21.526 -7.293 22.261 1.00 49.69 76 GLU A N 1
ATOM 576 C CA . GLU A 1 76 ? -20.070 -7.350 22.120 1.00 49.69 76 GLU A CA 1
ATOM 577 C C . GLU A 1 76 ? -19.496 -5.937 22.025 1.00 49.69 76 GLU A C 1
ATOM 579 O O . GLU A 1 76 ? -19.441 -5.327 20.961 1.00 49.69 76 GLU A O 1
ATOM 584 N N . VAL A 1 77 ? -19.082 -5.388 23.165 1.00 47.91 77 VAL A N 1
ATOM 585 C CA . VAL A 1 77 ? -18.542 -4.026 23.218 1.00 47.91 77 VAL A CA 1
ATOM 586 C C . VAL A 1 77 ? -17.056 -4.040 22.880 1.00 47.91 77 VAL A C 1
ATOM 588 O O . VAL A 1 77 ? -16.260 -4.517 23.684 1.00 47.91 77 VAL A O 1
ATOM 591 N N . VAL A 1 78 ? -16.684 -3.460 21.735 1.00 49.97 78 VAL A N 1
ATOM 592 C CA . VAL A 1 78 ? -15.294 -3.132 21.379 1.00 49.97 78 VAL A CA 1
ATOM 593 C C . VAL A 1 78 ? -15.098 -1.621 21.484 1.00 49.97 78 VAL A C 1
ATOM 595 O O . VAL A 1 78 ? -15.735 -0.853 20.763 1.00 49.97 78 VAL A O 1
ATOM 598 N N . ARG A 1 79 ? -14.208 -1.178 22.377 1.00 47.41 79 ARG A N 1
ATOM 599 C CA . ARG A 1 79 ? -13.956 0.245 22.646 1.00 47.41 79 ARG A CA 1
ATOM 600 C C . ARG A 1 79 ? -12.646 0.726 22.019 1.00 47.41 79 ARG A C 1
ATOM 602 O O . ARG A 1 79 ? -11.577 0.498 22.569 1.00 47.41 79 ARG A O 1
ATOM 609 N N . CYS A 1 80 ? -12.733 1.483 20.929 1.00 46.12 80 CYS A N 1
ATOM 610 C CA . CYS A 1 80 ? -11.571 2.073 20.258 1.00 46.12 80 CYS A CA 1
ATOM 611 C C . CYS A 1 80 ? -11.342 3.532 20.700 1.00 46.12 80 CYS A C 1
ATOM 613 O O . CYS A 1 80 ? -12.123 4.404 20.322 1.00 46.12 80 CYS A O 1
ATOM 615 N N . ASP A 1 81 ? -10.263 3.832 21.430 1.00 47.66 81 ASP A N 1
ATOM 616 C CA . ASP A 1 81 ? -9.968 5.198 21.889 1.00 47.66 81 ASP A CA 1
ATOM 617 C C . ASP A 1 81 ? -9.052 5.953 20.895 1.00 47.66 81 ASP A C 1
ATOM 619 O O . ASP A 1 81 ? -7.825 5.839 20.889 1.00 47.66 81 ASP A O 1
ATOM 623 N N . ALA A 1 82 ? -9.647 6.793 20.046 1.00 40.09 82 ALA A N 1
ATOM 624 C CA . ALA A 1 82 ? -8.921 7.680 19.133 1.00 40.09 82 ALA A CA 1
ATOM 625 C C . ALA A 1 82 ? -8.775 9.106 19.720 1.00 40.09 82 ALA A C 1
ATOM 627 O O . ALA A 1 82 ? -9.337 10.053 19.177 1.00 40.09 82 ALA A O 1
ATOM 628 N N . GLY A 1 83 ? -8.057 9.289 20.838 1.00 34.38 83 GLY A N 1
ATOM 629 C CA . GLY A 1 83 ? -7.912 10.609 21.485 1.00 34.38 83 GLY A CA 1
ATOM 630 C C . GLY A 1 83 ? -7.052 10.631 22.759 1.00 34.38 83 GLY A C 1
ATOM 631 O O . GLY A 1 83 ? -6.548 9.592 23.173 1.00 34.38 83 GLY A O 1
ATOM 632 N N . GLU A 1 84 ? -6.841 11.828 23.333 1.00 30.27 84 GLU A N 1
ATOM 633 C CA . GLU A 1 84 ? -5.891 12.127 24.427 1.00 30.27 84 GLU A CA 1
ATOM 634 C C . GLU A 1 84 ? -5.924 11.166 25.642 1.00 30.27 84 GLU A C 1
ATOM 636 O O . GLU A 1 84 ? -6.977 10.645 26.014 1.00 30.27 84 GLU A O 1
ATOM 641 N N . PRO A 1 85 ? -4.775 10.961 26.320 1.00 34.09 85 PRO A N 1
ATOM 642 C CA . PRO A 1 85 ? -4.639 9.998 27.404 1.00 34.09 85 PRO A CA 1
ATOM 643 C C . PRO A 1 85 ? -5.106 10.598 28.730 1.00 34.09 85 PRO A C 1
ATOM 645 O O . PRO A 1 85 ? -4.366 11.382 29.319 1.00 34.09 85 PRO A O 1
ATOM 648 N N . ARG A 1 86 ? -6.274 10.213 29.264 1.00 30.59 86 ARG A N 1
ATOM 649 C CA . ARG A 1 86 ? -6.598 10.572 30.665 1.00 30.59 86 ARG A CA 1
ATOM 650 C C . ARG A 1 86 ? -7.187 9.511 31.581 1.00 30.59 86 ARG A C 1
ATOM 652 O O . ARG A 1 86 ? -7.379 9.805 32.753 1.00 30.59 86 ARG A O 1
ATOM 659 N N . ALA A 1 87 ? -7.307 8.259 31.164 1.00 26.27 87 ALA A N 1
ATOM 660 C CA . ALA A 1 87 ? -7.499 7.191 32.139 1.00 26.27 87 ALA A CA 1
ATOM 661 C C . ALA A 1 87 ? -6.794 5.920 31.683 1.00 26.27 87 ALA A C 1
ATOM 663 O O . ALA A 1 87 ? -7.153 5.317 30.676 1.00 26.27 87 ALA A O 1
ATOM 664 N N . ARG A 1 88 ? -5.790 5.487 32.452 1.00 28.48 88 ARG A N 1
ATOM 665 C CA . ARG A 1 88 ? -5.532 4.053 32.562 1.00 28.48 88 ARG A CA 1
ATOM 666 C C . ARG A 1 88 ? -6.813 3.479 33.159 1.00 28.48 88 ARG A C 1
ATOM 668 O O . ARG A 1 88 ? -7.101 3.772 34.317 1.00 28.48 88 ARG A O 1
ATOM 675 N N . LEU A 1 89 ? -7.589 2.724 32.384 1.00 29.20 89 LEU A N 1
ATOM 676 C CA . LEU A 1 89 ? -8.543 1.806 32.991 1.00 29.20 89 LEU A CA 1
ATOM 677 C C . LEU A 1 89 ? -7.703 0.749 33.711 1.00 29.20 89 LEU A C 1
ATOM 679 O O . LEU A 1 89 ? -7.224 -0.209 33.111 1.00 29.20 89 LEU A O 1
ATOM 683 N N . ALA A 1 90 ? -7.439 1.010 34.986 1.00 22.98 90 ALA A N 1
ATOM 684 C CA . ALA A 1 90 ? -7.122 -0.036 35.930 1.00 22.98 90 ALA A CA 1
ATOM 685 C C . ALA A 1 90 ? -8.324 -0.990 35.961 1.00 22.98 90 ALA A C 1
ATOM 687 O O . ALA A 1 90 ? -9.459 -0.538 36.104 1.00 22.98 90 ALA A O 1
ATOM 688 N N . ASP A 1 91 ? -8.050 -2.276 35.765 1.00 27.91 91 ASP A N 1
ATOM 689 C CA . ASP A 1 91 ? -8.833 -3.400 36.274 1.00 27.91 91 ASP A CA 1
ATOM 690 C C . ASP A 1 91 ? -10.363 -3.279 36.139 1.00 27.91 91 ASP A C 1
ATOM 692 O O . ASP A 1 91 ? -11.097 -3.280 37.124 1.00 27.91 91 ASP A O 1
ATOM 696 N N . ALA A 1 92 ? -10.874 -3.223 34.906 1.00 30.00 92 ALA A N 1
ATOM 697 C CA . ALA A 1 92 ? -12.293 -3.474 34.660 1.00 30.00 92 ALA A CA 1
ATOM 698 C C . ALA A 1 92 ? -12.510 -4.964 34.366 1.00 30.00 92 ALA A C 1
ATOM 700 O O . ALA A 1 92 ? -12.432 -5.418 33.225 1.00 30.00 92 ALA A O 1
ATOM 701 N N . HIS A 1 93 ? -12.785 -5.736 35.416 1.00 29.50 93 HIS A N 1
ATOM 702 C CA . HIS A 1 93 ? -13.347 -7.076 35.294 1.00 29.50 93 HIS A CA 1
ATOM 703 C C . HIS A 1 93 ? -14.765 -6.980 34.704 1.00 29.50 93 HIS A C 1
ATOM 705 O O . HIS A 1 93 ? -15.713 -6.656 35.412 1.00 29.50 93 HIS A O 1
ATOM 711 N N . GLY A 1 94 ? -14.909 -7.257 33.407 1.00 32.94 94 GLY A N 1
ATOM 712 C CA . GLY A 1 94 ? -16.200 -7.405 32.731 1.00 32.94 94 GLY A CA 1
ATOM 713 C C . GLY A 1 94 ? -16.124 -8.444 31.600 1.00 32.94 94 GLY A C 1
ATOM 714 O O . GLY A 1 94 ? -15.039 -8.666 31.065 1.00 32.94 94 GLY A O 1
ATOM 715 N N . PRO A 1 95 ? -17.239 -9.097 31.218 1.00 29.91 95 PRO A N 1
ATOM 716 C CA . PRO A 1 95 ? -17.263 -10.189 30.229 1.00 29.91 95 PRO A CA 1
ATOM 717 C C . PRO A 1 95 ? -17.080 -9.744 28.756 1.00 29.91 95 PRO A C 1
ATOM 719 O O . PRO A 1 95 ? -17.117 -10.570 27.840 1.00 29.91 95 PRO A O 1
ATOM 722 N N . GLY A 1 96 ? -16.877 -8.446 28.504 1.00 34.00 96 GLY A N 1
ATOM 723 C CA . GLY A 1 96 ? -16.737 -7.856 27.167 1.00 34.00 96 GLY A CA 1
ATOM 724 C C . GLY A 1 96 ? -15.320 -7.911 26.574 1.00 34.00 96 GLY A C 1
ATOM 725 O O . GLY A 1 96 ? -14.322 -8.079 27.274 1.00 34.00 96 GLY A O 1
ATOM 726 N N . LEU A 1 97 ? -15.224 -7.734 25.252 1.00 30.59 97 LEU A N 1
ATOM 727 C CA . LEU A 1 97 ? -13.962 -7.666 24.507 1.00 30.59 97 LEU A CA 1
ATOM 728 C C . LEU A 1 97 ? -13.439 -6.222 24.459 1.00 30.59 97 LEU A C 1
ATOM 730 O O . LEU A 1 97 ? -13.672 -5.485 23.508 1.00 30.59 97 LEU A O 1
ATOM 734 N N . GLN A 1 98 ? -12.700 -5.795 25.481 1.00 35.31 98 GLN A N 1
ATOM 735 C CA . GLN A 1 98 ? -12.106 -4.454 25.498 1.00 35.31 98 GLN A CA 1
ATOM 736 C C . GLN A 1 98 ? -10.857 -4.382 24.603 1.00 35.31 98 GLN A C 1
ATOM 738 O O . GLN A 1 98 ? -9.726 -4.545 25.055 1.00 35.31 98 GLN A O 1
ATOM 743 N N . GLY A 1 99 ? -11.054 -4.138 23.308 1.00 32.31 99 GLY A N 1
ATOM 744 C CA . GLY A 1 99 ? -9.964 -3.837 22.381 1.00 32.31 99 GLY A CA 1
ATOM 745 C C . GLY A 1 99 ? -9.657 -2.343 22.337 1.00 32.31 99 GLY A C 1
ATOM 746 O O . GLY A 1 99 ? -10.298 -1.640 21.566 1.00 32.31 99 GLY A O 1
ATOM 747 N N . CYS A 1 100 ? -8.675 -1.860 23.101 1.00 32.56 100 CYS A N 1
ATOM 748 C CA . CYS A 1 100 ? -8.240 -0.465 23.015 1.00 32.56 100 CYS A CA 1
ATOM 749 C C . CYS A 1 100 ? -7.349 -0.249 21.785 1.00 32.56 100 CYS A C 1
ATOM 751 O O . CYS A 1 100 ? -6.166 -0.578 21.771 1.00 32.56 100 CYS A O 1
ATOM 753 N N . PHE A 1 101 ? -7.888 0.401 20.758 1.00 32.81 101 PHE A N 1
ATOM 754 C CA . PHE A 1 101 ? -7.034 1.097 19.799 1.00 32.81 101 PHE A CA 1
ATOM 755 C C . PHE A 1 101 ? -6.372 2.279 20.487 1.00 32.81 101 PHE A C 1
ATOM 757 O O . PHE A 1 101 ? -7.075 3.151 20.985 1.00 32.81 101 PHE A O 1
ATOM 764 N N . ARG A 1 102 ? -5.042 2.345 20.469 1.00 34.97 102 ARG A N 1
ATOM 765 C CA . ARG A 1 102 ? -4.303 3.540 20.876 1.00 34.97 102 ARG A CA 1
ATOM 766 C C . ARG A 1 102 ? -3.705 4.204 19.643 1.00 34.97 102 ARG A C 1
ATOM 768 O O . ARG A 1 102 ? -2.820 3.659 18.992 1.00 34.97 102 ARG A O 1
ATOM 775 N N . ARG A 1 103 ? -4.131 5.437 19.362 1.00 34.62 103 ARG A N 1
ATOM 776 C CA . ARG A 1 103 ? -3.453 6.365 18.434 1.00 34.62 103 ARG A CA 1
ATOM 777 C C . ARG A 1 103 ? -2.183 6.936 19.090 1.00 34.62 103 ARG A C 1
ATOM 779 O O . ARG A 1 103 ? -2.068 8.135 19.320 1.00 34.62 103 ARG A O 1
ATOM 786 N N . GLN A 1 104 ? -1.273 6.063 19.520 1.00 34.69 104 GLN A N 1
ATOM 787 C CA . GLN A 1 104 ? -0.095 6.438 20.307 1.00 34.69 104 GLN A CA 1
ATOM 788 C C . GLN A 1 104 ? 1.154 5.690 19.841 1.00 34.69 104 GLN A C 1
ATOM 790 O O . GLN A 1 104 ? 1.085 4.585 19.302 1.00 34.69 104 GLN A O 1
ATOM 795 N N . SER A 1 105 ? 2.317 6.303 20.054 1.00 34.22 105 SER A N 1
ATOM 796 C CA . SER A 1 105 ? 3.614 5.730 19.708 1.00 34.22 105 SER A CA 1
ATOM 797 C C . SER A 1 105 ? 4.137 4.815 20.828 1.00 34.22 105 SER A C 1
ATOM 799 O O . SER A 1 105 ? 4.827 5.276 21.726 1.00 34.22 105 SER A O 1
ATOM 801 N N . ARG A 1 106 ? 3.823 3.507 20.786 1.00 40.06 106 ARG A N 1
ATOM 802 C CA . ARG A 1 106 ? 4.684 2.351 21.198 1.00 40.06 106 ARG A CA 1
ATOM 803 C C . ARG A 1 106 ? 3.935 1.006 21.114 1.00 40.06 106 ARG A C 1
ATOM 805 O O . ARG A 1 106 ? 2.725 1.026 21.303 1.00 40.06 106 ARG A O 1
ATOM 812 N N . LYS A 1 107 ? 4.587 -0.117 20.749 1.00 44.09 107 LYS A N 1
ATOM 813 C CA . LYS A 1 107 ? 5.640 -0.866 21.474 1.00 44.09 107 LYS A CA 1
ATOM 814 C C . LYS A 1 107 ? 6.787 -1.379 20.569 1.00 44.09 107 LYS A C 1
ATOM 816 O O . LYS A 1 107 ? 6.758 -2.501 20.085 1.00 44.09 107 LYS A O 1
ATOM 821 N N . SER A 1 108 ? 7.916 -0.672 20.530 1.00 28.08 108 SER A N 1
ATOM 822 C CA . SER A 1 108 ? 9.188 -1.312 20.158 1.00 28.08 108 SER A CA 1
ATOM 823 C C . SER A 1 108 ? 10.165 -1.245 21.327 1.00 28.08 108 SER A C 1
ATOM 825 O O . SER A 1 108 ? 10.561 -0.164 21.776 1.00 28.08 108 SER A O 1
ATOM 827 N N . SER A 1 109 ? 10.500 -2.416 21.864 1.00 27.58 109 SER A N 1
ATOM 828 C CA . SER A 1 109 ? 11.803 -2.675 22.463 1.00 27.58 109 SER A CA 1
ATOM 829 C C . SER A 1 109 ? 12.395 -3.851 21.708 1.00 27.58 109 SER A C 1
ATOM 831 O O . SER A 1 109 ? 11.759 -4.898 21.602 1.00 27.58 109 SER A O 1
ATOM 833 N N . THR A 1 110 ? 13.610 -3.678 21.215 1.00 27.28 110 THR A N 1
ATOM 834 C CA . THR A 1 110 ? 14.499 -4.731 20.731 1.00 27.28 110 THR A CA 1
ATOM 835 C C . THR A 1 110 ? 14.735 -5.778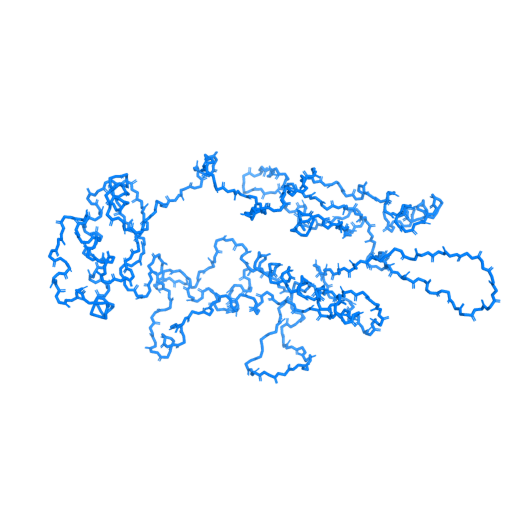 21.829 1.00 27.28 110 THR A C 1
ATOM 837 O O . THR A 1 110 ? 15.699 -5.683 22.583 1.00 27.28 110 THR A O 1
ATOM 840 N N . ALA A 1 111 ? 13.820 -6.733 21.984 1.00 22.84 111 ALA A N 1
ATOM 841 C CA . ALA A 1 111 ? 14.011 -8.003 22.681 1.00 22.84 111 ALA A CA 1
ATOM 842 C C . ALA A 1 111 ? 12.815 -8.917 22.354 1.00 22.84 111 ALA A C 1
ATOM 844 O O . ALA A 1 111 ? 11.669 -8.505 22.562 1.00 22.84 111 ALA A O 1
ATOM 845 N N . PRO A 1 112 ? 13.036 -10.146 21.860 1.00 27.36 112 PRO A N 1
ATOM 846 C CA . PRO A 1 112 ? 11.949 -11.080 21.643 1.00 27.36 112 PRO A CA 1
ATOM 847 C C . PRO A 1 112 ? 11.440 -11.518 23.022 1.00 27.36 112 PRO A C 1
ATOM 849 O O . PRO A 1 112 ? 12.226 -11.757 23.936 1.00 27.36 112 PRO A O 1
ATOM 852 N N . TYR A 1 113 ? 10.129 -11.692 23.173 1.00 26.61 113 TYR A N 1
ATOM 853 C CA . TYR A 1 113 ? 9.557 -12.479 24.271 1.00 26.61 113 TYR A CA 1
ATOM 854 C C . TYR A 1 113 ? 9.460 -11.829 25.669 1.00 26.61 113 TYR A C 1
ATOM 856 O O . TYR A 1 113 ? 9.963 -12.384 26.640 1.00 26.61 113 TYR A O 1
ATOM 864 N N . GLN A 1 114 ? 8.707 -10.733 25.845 1.00 23.91 114 GLN A N 1
ATOM 865 C CA . GLN A 1 114 ? 8.138 -10.419 27.173 1.00 23.91 114 GLN A CA 1
ATOM 866 C C . GLN A 1 114 ? 6.689 -9.916 27.093 1.00 23.91 114 GLN A C 1
ATOM 868 O O . GLN A 1 114 ? 6.411 -8.798 26.675 1.00 23.91 114 GLN A O 1
ATOM 873 N N . ALA A 1 115 ? 5.760 -10.749 27.574 1.00 26.89 115 ALA A N 1
ATOM 874 C CA . ALA A 1 115 ? 4.335 -10.458 27.766 1.00 26.89 115 ALA A CA 1
ATOM 875 C C . ALA A 1 115 ? 4.049 -9.547 28.987 1.00 26.89 115 ALA A C 1
ATOM 877 O O . ALA A 1 115 ? 2.943 -9.543 29.522 1.00 26.89 115 ALA A O 1
ATOM 878 N N . THR A 1 116 ? 5.038 -8.785 29.464 1.00 27.81 116 THR A N 1
ATOM 879 C CA . THR A 1 116 ? 4.910 -7.901 30.630 1.00 27.81 116 THR A CA 1
ATOM 880 C C . THR A 1 116 ? 4.875 -6.442 30.164 1.00 27.81 116 THR A C 1
ATOM 882 O O . THR A 1 116 ? 5.866 -5.873 29.716 1.00 27.81 116 THR A O 1
ATOM 885 N N . GLY A 1 117 ? 3.688 -5.831 30.226 1.00 37.22 117 GLY A N 1
ATOM 886 C CA . GLY A 1 117 ? 3.388 -4.489 29.714 1.00 37.22 117 GLY A CA 1
A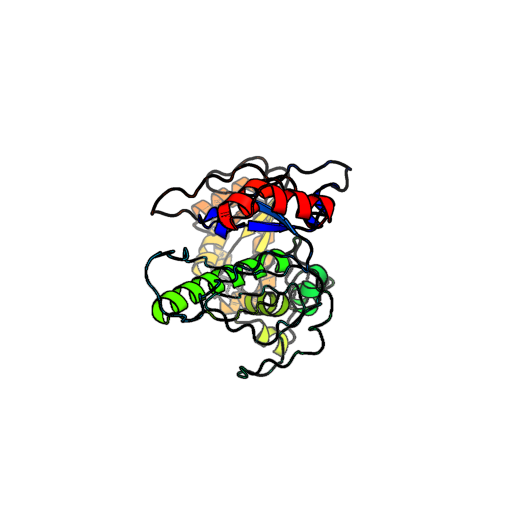TOM 887 C C . GLY A 1 117 ? 4.082 -3.333 30.445 1.00 37.22 117 GLY A C 1
ATOM 888 O O . GLY A 1 117 ? 3.430 -2.563 31.146 1.00 37.22 117 GLY A O 1
ATOM 889 N N . ARG A 1 118 ? 5.395 -3.159 30.259 1.00 36.25 118 ARG A N 1
ATOM 890 C CA . ARG A 1 118 ? 6.081 -1.910 30.624 1.00 36.25 118 ARG A CA 1
ATOM 891 C 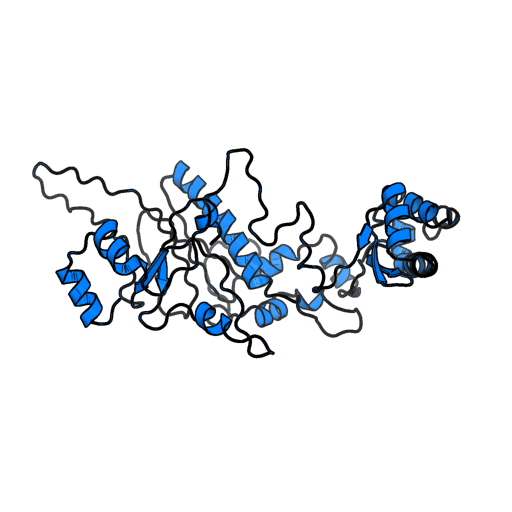C . ARG A 1 118 ? 5.933 -0.877 29.496 1.00 36.25 118 ARG A C 1
ATOM 893 O O . ARG A 1 118 ? 6.190 -1.214 28.341 1.00 36.25 118 ARG A O 1
ATOM 900 N N . PRO A 1 119 ? 5.544 0.379 29.791 1.00 49.78 119 PRO A N 1
ATOM 901 C CA . PRO A 1 119 ? 5.498 1.432 28.785 1.00 49.78 119 PRO A CA 1
ATOM 902 C C . PRO A 1 119 ? 6.925 1.783 28.366 1.00 49.78 119 PRO A C 1
ATOM 904 O O . PRO A 1 119 ? 7.793 1.986 29.214 1.00 49.78 119 PRO A O 1
ATOM 907 N N . GLY A 1 120 ? 7.186 1.864 27.065 1.00 54.09 120 GLY A N 1
ATOM 908 C CA . GLY A 1 120 ? 8.444 2.443 26.607 1.00 54.09 120 GLY A CA 1
ATOM 909 C C . GLY A 1 120 ? 8.358 3.982 26.512 1.00 54.09 120 GLY A C 1
ATOM 910 O O . GLY A 1 120 ? 7.276 4.548 26.426 1.00 54.09 120 GLY A O 1
ATOM 911 N N . GLU A 1 121 ? 9.503 4.659 26.454 1.00 64.94 121 GLU A N 1
ATOM 912 C CA . GLU A 1 121 ? 9.754 6.127 26.402 1.00 64.94 121 GLU A CA 1
ATOM 913 C C . GLU A 1 121 ? 8.864 7.052 25.506 1.00 64.94 121 GLU A C 1
ATOM 915 O O . GLU A 1 121 ? 8.885 8.269 25.687 1.00 64.94 121 GLU A O 1
ATOM 920 N N . TYR A 1 122 ? 8.088 6.542 24.548 1.00 64.00 122 TYR A N 1
ATOM 921 C CA . TYR A 1 122 ? 7.244 7.293 23.598 1.00 64.00 122 TYR A CA 1
ATOM 922 C C . TYR A 1 122 ? 5.752 7.108 23.891 1.00 64.00 122 TYR A C 1
ATOM 924 O O . TYR A 1 122 ? 4.940 7.809 23.303 1.00 64.00 122 TYR A O 1
ATOM 932 N N . ALA A 1 123 ? 5.392 6.229 24.834 1.00 57.88 123 ALA A N 1
ATOM 933 C CA . ALA A 1 123 ? 4.010 5.827 25.084 1.00 57.88 123 ALA A CA 1
ATOM 934 C C . ALA A 1 123 ? 3.067 6.993 25.427 1.00 57.88 123 ALA A C 1
ATOM 936 O O . ALA A 1 123 ? 1.876 6.899 25.158 1.00 57.88 123 ALA A O 1
ATOM 937 N N . ASP A 1 124 ? 3.592 8.085 25.988 1.00 59.09 124 ASP A N 1
ATOM 938 C CA . ASP A 1 124 ? 2.810 9.266 26.372 1.00 59.09 124 ASP A CA 1
ATOM 939 C C . ASP A 1 124 ? 2.923 10.425 25.361 1.00 59.09 124 ASP A C 1
ATOM 941 O O . ASP A 1 124 ? 2.473 11.539 25.630 1.00 59.09 124 ASP A O 1
ATOM 945 N N . ARG A 1 125 ? 3.536 10.196 24.190 1.00 63.00 125 ARG A N 1
ATOM 946 C CA . ARG A 1 125 ? 3.717 11.228 23.159 1.00 63.00 125 ARG A CA 1
ATOM 947 C C . ARG A 1 125 ? 2.594 11.170 22.114 1.00 63.00 125 ARG A C 1
ATOM 949 O O . ARG A 1 125 ? 2.232 10.078 21.669 1.00 63.00 125 ARG A O 1
ATOM 956 N N . PRO A 1 126 ? 2.082 12.326 21.651 1.00 65.00 126 PRO A N 1
ATOM 957 C CA . PRO A 1 126 ? 1.172 12.375 20.512 1.00 65.00 126 PRO A CA 1
ATOM 958 C C . PRO A 1 126 ? 1.779 11.710 19.272 1.00 65.00 126 PRO A C 1
ATOM 960 O O . PRO A 1 126 ? 2.966 11.879 18.982 1.00 65.00 126 PRO A O 1
ATOM 963 N N . ALA A 1 127 ? 0.953 10.977 18.528 1.00 67.62 127 ALA A N 1
ATOM 964 C CA . ALA A 1 127 ? 1.349 10.281 17.313 1.00 67.62 127 ALA A CA 1
ATOM 965 C C . ALA A 1 127 ? 0.443 10.690 16.150 1.00 67.62 127 ALA A C 1
ATOM 967 O O . ALA A 1 127 ? -0.775 10.525 16.204 1.00 67.62 127 ALA A O 1
ATOM 968 N N . HIS A 1 128 ? 1.059 11.191 15.084 1.00 78.50 128 HIS A N 1
ATOM 969 C CA . HIS A 1 128 ? 0.417 11.347 13.787 1.00 78.50 128 HIS A CA 1
ATOM 970 C C . HIS A 1 128 ? 1.250 10.629 12.736 1.00 78.50 128 HIS A C 1
ATOM 972 O O . HIS A 1 128 ? 2.449 10.398 12.908 1.00 78.50 128 HIS A O 1
ATOM 978 N N . ASP A 1 129 ? 0.585 10.257 11.653 1.00 86.62 129 ASP A N 1
ATOM 979 C CA . ASP A 1 129 ? 1.152 9.396 10.631 1.00 86.62 129 ASP A CA 1
ATOM 980 C C . ASP A 1 129 ? 2.529 9.855 10.100 1.00 86.62 129 ASP A C 1
ATOM 982 O O . ASP A 1 129 ? 3.448 9.036 10.142 1.00 86.62 129 ASP A O 1
ATOM 986 N N . PRO A 1 130 ? 2.765 11.133 9.722 1.00 86.62 130 PRO A N 1
ATOM 987 C CA . PRO A 1 130 ? 4.074 11.553 9.212 1.00 86.62 130 PRO A CA 1
ATOM 988 C C . PRO A 1 130 ? 5.230 11.309 10.191 1.00 86.62 130 PRO A C 1
ATOM 990 O O . PRO A 1 130 ? 6.318 10.912 9.782 1.00 86.62 130 PRO A O 1
ATOM 993 N N . GLN A 1 131 ? 4.996 11.522 11.487 1.00 86.50 131 GLN A N 1
ATOM 994 C CA . GLN A 1 131 ? 5.980 11.277 12.537 1.00 86.50 131 GLN A CA 1
ATOM 995 C C . GLN A 1 131 ? 6.271 9.781 12.659 1.00 86.50 131 GLN A C 1
ATOM 997 O O . GLN A 1 131 ? 7.431 9.391 12.759 1.00 86.50 131 GLN A O 1
ATOM 1002 N N . ILE A 1 132 ? 5.234 8.940 12.613 1.00 87.31 132 ILE A N 1
ATOM 1003 C CA . ILE A 1 132 ? 5.393 7.486 12.719 1.00 87.31 132 ILE A CA 1
ATOM 1004 C C . ILE A 1 132 ? 6.073 6.902 11.478 1.00 87.31 132 ILE A C 1
ATOM 1006 O O . ILE A 1 132 ? 6.928 6.032 11.620 1.00 87.31 132 ILE A O 1
ATOM 1010 N N . GLN A 1 133 ? 5.796 7.411 10.275 1.00 91.38 133 GLN A N 1
ATOM 1011 C CA . GLN A 1 133 ? 6.546 7.018 9.076 1.00 91.38 133 GLN A CA 1
ATOM 1012 C C . GLN A 1 133 ? 8.047 7.315 9.222 1.00 91.38 133 GLN A C 1
ATOM 1014 O O . GLN A 1 133 ? 8.876 6.486 8.854 1.00 91.38 133 GLN A O 1
ATOM 1019 N N . GLY A 1 134 ? 8.399 8.471 9.793 1.00 89.44 134 GLY A N 1
ATOM 1020 C CA . GLY A 1 134 ? 9.796 8.827 10.046 1.00 89.44 134 GLY A CA 1
ATOM 1021 C C . GLY A 1 134 ? 10.450 7.941 11.102 1.00 89.44 134 GLY A C 1
ATOM 1022 O O . GLY A 1 134 ? 11.560 7.463 10.906 1.00 89.44 134 GLY A O 1
ATOM 1023 N N . MET A 1 135 ? 9.753 7.689 12.208 1.00 87.88 135 MET A N 1
ATOM 1024 C CA . MET A 1 135 ? 10.296 6.922 13.331 1.00 87.88 135 MET A CA 1
ATOM 1025 C C . MET A 1 135 ? 10.327 5.405 13.098 1.00 87.88 135 MET A C 1
ATOM 1027 O O . MET A 1 135 ? 11.111 4.720 13.744 1.00 87.88 135 MET A O 1
ATOM 1031 N N . SER A 1 136 ? 9.474 4.874 12.218 1.00 88.25 136 SER A N 1
ATOM 1032 C CA . SER A 1 136 ? 9.370 3.426 11.978 1.00 88.25 136 SER A CA 1
ATOM 1033 C C . SER A 1 136 ? 10.502 2.860 11.130 1.00 88.25 136 SER A C 1
ATOM 1035 O O . SER A 1 136 ? 10.665 1.648 11.128 1.00 88.25 136 SER A O 1
ATOM 1037 N N . GLY A 1 137 ? 11.261 3.706 10.424 1.00 88.69 137 GLY A N 1
ATOM 1038 C CA . GLY A 1 137 ? 12.222 3.299 9.390 1.00 88.69 137 GLY A CA 1
ATOM 1039 C C . GLY A 1 137 ? 11.631 3.295 7.974 1.00 88.69 137 GLY A C 1
ATOM 1040 O O . GLY A 1 137 ? 12.372 3.228 6.997 1.00 88.69 137 GLY A O 1
ATOM 1041 N N . LEU A 1 138 ? 10.310 3.472 7.828 1.00 91.81 138 LEU A N 1
ATOM 1042 C CA . LEU A 1 138 ? 9.635 3.448 6.525 1.00 91.81 138 LEU A CA 1
ATOM 1043 C C . LEU A 1 138 ? 10.163 4.505 5.561 1.00 91.81 138 LEU A C 1
ATOM 1045 O O . LEU A 1 138 ? 10.304 4.246 4.368 1.00 91.81 138 LEU A O 1
ATOM 1049 N N . MET A 1 139 ? 10.465 5.702 6.056 1.00 92.62 139 MET A N 1
ATOM 1050 C CA . MET A 1 139 ? 11.012 6.755 5.204 1.00 92.62 139 MET A CA 1
ATOM 1051 C C . MET A 1 139 ? 12.430 6.449 4.712 1.00 92.62 139 MET A C 1
ATOM 1053 O O . MET A 1 139 ? 12.825 6.956 3.666 1.00 92.62 139 MET A O 1
ATOM 1057 N N . GLU A 1 140 ? 13.202 5.643 5.443 1.00 90.56 140 GLU A N 1
ATOM 1058 C CA . GLU A 1 140 ? 14.597 5.360 5.107 1.00 90.56 140 GLU A CA 1
ATOM 1059 C C . GLU A 1 140 ? 14.731 4.453 3.884 1.00 90.56 140 GLU A C 1
ATOM 1061 O O . GLU A 1 140 ? 15.669 4.634 3.112 1.00 90.56 140 GLU A O 1
ATOM 1066 N N . ILE A 1 141 ? 13.758 3.566 3.660 1.00 90.44 141 ILE A N 1
ATOM 1067 C CA . ILE A 1 141 ? 13.700 2.660 2.502 1.00 90.44 141 ILE A CA 1
ATOM 1068 C C . ILE A 1 141 ? 12.921 3.242 1.308 1.00 90.44 141 ILE A C 1
ATOM 1070 O O . ILE A 1 141 ? 12.893 2.649 0.233 1.00 90.44 141 ILE A O 1
ATOM 1074 N N . ASN A 1 142 ? 12.294 4.412 1.471 1.00 92.31 142 ASN A N 1
ATOM 1075 C CA . ASN A 1 142 ? 11.445 5.040 0.459 1.00 92.31 142 ASN A CA 1
ATOM 1076 C C . ASN A 1 142 ? 12.076 6.307 -0.131 1.00 92.31 142 ASN A C 1
ATOM 1078 O O . ASN A 1 142 ? 12.589 7.165 0.589 1.00 92.31 142 ASN A O 1
ATOM 1082 N N . GLY A 1 143 ? 11.956 6.469 -1.451 1.00 93.12 143 GLY A N 1
ATOM 1083 C CA . GLY A 1 143 ? 12.443 7.637 -2.194 1.00 93.12 143 GLY A CA 1
ATOM 1084 C C . GLY A 1 143 ? 13.572 7.305 -3.166 1.00 93.12 143 GLY A C 1
ATOM 1085 O O . GLY A 1 143 ? 13.907 6.142 -3.366 1.00 93.12 143 GLY A O 1
ATOM 1086 N N . HIS A 1 144 ? 14.147 8.332 -3.794 1.00 92.62 144 HIS A N 1
ATOM 1087 C CA . HIS A 1 144 ? 15.316 8.169 -4.665 1.00 92.62 144 HIS A CA 1
ATOM 1088 C C . HIS A 1 144 ? 16.586 7.848 -3.852 1.00 92.62 144 HIS A C 1
ATOM 1090 O O . HIS A 1 144 ? 16.703 8.351 -2.730 1.00 92.62 144 HIS A O 1
ATOM 1096 N N . PRO A 1 145 ? 17.545 7.079 -4.416 1.00 89.00 145 PRO A N 1
ATOM 1097 C CA . PRO A 1 145 ? 18.804 6.732 -3.745 1.00 89.00 145 PRO A CA 1
ATOM 1098 C C . PRO A 1 145 ? 19.535 7.956 -3.173 1.00 89.00 145 PRO A C 1
ATOM 1100 O O . PRO A 1 145 ? 19.821 8.011 -1.977 1.00 89.00 145 PRO A O 1
ATOM 1103 N N . ASP A 1 146 ? 19.705 8.990 -4.002 1.00 90.00 146 ASP A N 1
ATOM 1104 C CA . ASP A 1 146 ? 20.404 10.237 -3.652 1.00 90.00 146 ASP A CA 1
ATOM 1105 C C . ASP A 1 146 ? 19.494 11.287 -2.988 1.00 90.00 146 ASP A C 1
ATOM 1107 O O . ASP A 1 146 ? 19.900 12.419 -2.723 1.00 90.00 146 ASP A O 1
ATOM 1111 N N . GLY A 1 147 ? 18.227 10.935 -2.751 1.00 91.69 147 GLY A N 1
ATOM 1112 C CA . GLY A 1 147 ? 17.241 11.805 -2.123 1.00 91.69 147 GLY A CA 1
ATOM 1113 C C . GLY A 1 147 ? 17.208 11.661 -0.598 1.00 91.69 147 GLY A C 1
ATOM 1114 O O . GLY A 1 147 ? 17.688 10.662 -0.051 1.00 91.69 147 GLY A O 1
ATOM 1115 N N . PRO A 1 148 ? 16.596 12.629 0.110 1.00 94.69 148 PRO A N 1
ATOM 1116 C CA . PRO A 1 148 ? 16.305 12.470 1.529 1.00 94.69 148 PRO A CA 1
ATOM 1117 C C . PRO A 1 148 ? 15.270 11.348 1.763 1.00 94.69 148 PRO A C 1
ATOM 1119 O O . PRO A 1 148 ? 14.510 11.010 0.845 1.00 94.69 148 PRO A O 1
ATOM 1122 N N . PRO A 1 149 ? 15.177 10.807 2.996 1.00 94.56 149 PRO A N 1
ATOM 1123 C CA . PRO A 1 149 ? 14.108 9.892 3.386 1.00 94.56 149 PRO A CA 1
ATOM 1124 C C . PRO A 1 149 ? 12.731 10.430 2.986 1.00 94.56 149 PRO A C 1
ATOM 1126 O O . PRO A 1 149 ? 12.392 11.582 3.275 1.00 94.56 149 PRO A O 1
ATOM 1129 N N . THR A 1 150 ? 11.938 9.612 2.298 1.00 96.19 150 THR A N 1
ATOM 1130 C CA . THR A 1 150 ? 10.691 10.057 1.668 1.00 96.19 150 THR A CA 1
ATOM 1131 C C . THR A 1 150 ? 9.499 9.330 2.271 1.00 96.19 150 THR A C 1
ATOM 1133 O O . THR A 1 150 ? 9.478 8.109 2.368 1.00 96.19 150 THR A O 1
ATOM 1136 N N . ARG A 1 151 ? 8.471 10.080 2.674 1.00 94.56 151 ARG A N 1
ATOM 1137 C CA . ARG A 1 151 ? 7.214 9.491 3.155 1.00 94.56 151 ARG A CA 1
ATOM 1138 C C . ARG A 1 151 ? 6.420 8.864 2.012 1.00 94.56 151 ARG A C 1
ATOM 1140 O O . ARG A 1 151 ? 6.448 9.352 0.882 1.00 94.56 151 ARG A O 1
ATOM 1147 N N . VAL A 1 152 ? 5.592 7.884 2.344 1.00 94.00 152 VAL A N 1
ATOM 1148 C CA . VAL A 1 152 ? 4.500 7.446 1.478 1.00 94.00 152 VAL A CA 1
ATOM 1149 C C . VAL A 1 152 ? 3.499 8.596 1.315 1.00 94.00 152 VAL A C 1
ATOM 1151 O O . VAL A 1 152 ? 3.235 9.366 2.245 1.00 94.00 152 VAL A O 1
ATOM 1154 N N . GLY A 1 153 ? 2.957 8.743 0.102 1.00 87.75 153 GLY A N 1
ATOM 1155 C CA . GLY A 1 153 ? 2.123 9.883 -0.298 1.00 87.75 153 GLY A CA 1
ATOM 1156 C C . GLY A 1 153 ? 0.829 10.052 0.509 1.00 87.75 153 GLY A C 1
ATOM 1157 O O . GLY A 1 153 ? 0.349 11.180 0.647 1.00 87.75 153 GLY A O 1
ATOM 1158 N N . PHE A 1 154 ? 0.326 8.976 1.112 1.00 85.94 154 PHE A N 1
ATOM 1159 C CA . PHE A 1 154 ? -0.871 8.937 1.955 1.00 85.94 154 PHE A CA 1
ATOM 1160 C C . PHE A 1 154 ? -0.541 8.520 3.397 1.00 85.94 154 PHE A C 1
ATOM 1162 O O . PHE A 1 154 ? 0.585 8.119 3.694 1.00 85.94 154 PHE A O 1
ATOM 1169 N N . TYR A 1 155 ? -1.532 8.619 4.287 1.00 87.00 155 TYR A N 1
ATOM 1170 C CA . TYR A 1 155 ? -1.388 8.287 5.706 1.00 87.00 155 TYR A CA 1
ATOM 1171 C C . TYR A 1 155 ? -1.422 6.769 5.945 1.00 87.00 155 TYR A C 1
ATOM 1173 O O . TYR A 1 155 ? -2.430 6.211 6.370 1.00 87.00 155 TYR A O 1
ATOM 1181 N N . ILE A 1 156 ? -0.344 6.078 5.573 1.00 90.50 156 ILE A N 1
ATOM 1182 C CA . ILE A 1 156 ? -0.271 4.611 5.564 1.00 90.50 156 ILE A CA 1
ATOM 1183 C C . ILE A 1 156 ? -0.444 3.976 6.948 1.00 90.50 156 ILE A C 1
ATOM 1185 O O . ILE A 1 156 ? -1.176 2.999 7.071 1.00 90.50 156 ILE A O 1
ATOM 1189 N N . GLY A 1 157 ? 0.149 4.537 7.998 1.00 84.88 157 GLY A N 1
ATOM 1190 C CA . GLY A 1 157 ? -0.025 4.080 9.375 1.00 84.88 157 GLY A CA 1
ATOM 1191 C C . GLY A 1 157 ? -1.466 4.238 9.849 1.00 84.88 157 GLY A C 1
ATOM 1192 O O . GLY A 1 157 ? -1.999 3.334 10.489 1.00 84.88 157 GLY A O 1
ATOM 1193 N N . ASP A 1 158 ? -2.140 5.325 9.469 1.00 82.75 158 ASP A N 1
ATOM 1194 C CA . ASP A 1 158 ? -3.567 5.515 9.765 1.00 82.75 158 ASP A CA 1
ATOM 1195 C C . ASP A 1 158 ? -4.480 4.501 9.046 1.00 82.75 158 ASP A C 1
ATOM 1197 O O . ASP A 1 158 ? -5.620 4.308 9.468 1.00 82.75 158 ASP A O 1
ATOM 1201 N N . LEU A 1 159 ? -4.005 3.838 7.985 1.00 85.69 159 LEU A N 1
ATOM 1202 C CA . LEU A 1 159 ? -4.768 2.835 7.231 1.00 85.69 159 LEU A CA 1
ATOM 1203 C C . LEU A 1 159 ? -4.412 1.396 7.617 1.00 85.69 159 LEU A C 1
ATOM 1205 O O . LEU A 1 159 ? -5.303 0.565 7.781 1.00 85.69 159 LEU A O 1
ATOM 1209 N N . VAL A 1 160 ? -3.125 1.101 7.791 1.00 89.56 160 VAL A N 1
ATOM 1210 C CA . VAL A 1 160 ? -2.626 -0.242 8.106 1.00 89.56 160 VAL A CA 1
ATOM 1211 C C . VAL A 1 160 ? -2.940 -0.612 9.553 1.00 89.56 160 VAL A C 1
ATOM 1213 O O . VAL A 1 160 ? -3.419 -1.716 9.804 1.00 89.56 160 VAL A O 1
ATOM 1216 N N . THR A 1 161 ? -2.764 0.308 10.506 1.00 84.38 161 THR A N 1
ATOM 1217 C CA . THR A 1 161 ? -3.010 0.016 11.933 1.00 84.38 161 THR A CA 1
ATOM 1218 C C . THR A 1 161 ? -4.449 -0.447 12.188 1.00 84.38 161 THR A C 1
ATOM 1220 O O . THR A 1 161 ? -4.642 -1.461 12.866 1.00 84.38 161 THR A O 1
ATOM 1223 N N . PRO A 1 162 ? -5.487 0.201 11.612 1.00 82.38 162 PRO A N 1
ATOM 1224 C CA . PRO A 1 162 ? -6.851 -0.300 11.718 1.00 82.38 162 PRO A CA 1
ATOM 1225 C C . PRO A 1 162 ? -7.084 -1.681 11.118 1.00 82.38 162 PRO A C 1
ATOM 1227 O O . PRO A 1 162 ? -7.870 -2.444 11.679 1.00 82.38 162 PRO A O 1
ATOM 1230 N N . LEU A 1 163 ? -6.412 -2.027 10.017 1.00 88.38 163 LEU A N 1
ATOM 1231 C CA . LEU A 1 163 ? -6.500 -3.371 9.444 1.00 88.38 163 LEU A CA 1
ATOM 1232 C C . LEU A 1 163 ? -5.910 -4.412 10.395 1.00 88.38 163 LEU A C 1
ATOM 1234 O O . LEU A 1 163 ? -6.531 -5.458 10.592 1.00 88.38 163 LEU A O 1
ATOM 1238 N N . PHE A 1 164 ? -4.785 -4.083 11.042 1.00 86.56 164 PHE A N 1
ATOM 1239 C CA . PHE A 1 164 ? -4.168 -4.947 12.042 1.00 86.56 164 PHE A CA 1
ATOM 1240 C C . PHE A 1 164 ? -5.120 -5.291 13.181 1.00 86.56 164 PHE A C 1
ATOM 1242 O O . PHE A 1 164 ? -5.313 -6.461 13.516 1.00 86.56 164 PHE A O 1
ATOM 1249 N N . ALA A 1 165 ? -5.798 -4.290 13.737 1.00 82.00 165 ALA A N 1
ATOM 1250 C CA . ALA A 1 165 ? -6.745 -4.607 14.789 1.00 82.00 165 ALA A CA 1
ATOM 1251 C C . ALA A 1 165 ? -8.043 -5.234 14.272 1.00 82.00 165 ALA A C 1
ATOM 1253 O O . ALA A 1 165 ? -8.651 -5.985 15.020 1.00 82.00 165 ALA A O 1
ATOM 1254 N N . CYS A 1 166 ? -8.489 -4.976 13.035 1.00 83.81 166 CYS A N 1
ATOM 1255 C CA . CYS A 1 166 ? -9.689 -5.639 12.511 1.00 83.81 166 CYS A CA 1
ATOM 1256 C C . CYS A 1 166 ? -9.527 -7.166 12.533 1.00 83.81 166 CYS A C 1
ATOM 1258 O O . CYS A 1 166 ? -10.402 -7.872 13.043 1.00 83.81 166 CYS A O 1
ATOM 1260 N N . TYR A 1 167 ? -8.399 -7.687 12.038 1.00 87.12 167 TYR A N 1
ATOM 1261 C CA . TYR A 1 167 ? -8.166 -9.129 12.091 1.00 87.12 167 TYR A CA 1
ATOM 1262 C C . TYR A 1 167 ? -7.904 -9.607 13.529 1.00 87.12 167 TYR A C 1
ATOM 1264 O O . TYR A 1 167 ? -8.363 -10.689 13.888 1.00 87.12 167 TYR A O 1
ATOM 1272 N N . ALA A 1 168 ? -7.229 -8.812 14.373 1.00 85.94 168 ALA A N 1
ATOM 1273 C CA . ALA A 1 168 ? -6.963 -9.187 15.765 1.00 85.94 168 ALA A CA 1
ATOM 1274 C C . ALA A 1 168 ? -8.255 -9.274 16.594 1.00 85.94 168 ALA A C 1
ATOM 1276 O O . ALA A 1 168 ? -8.438 -10.226 17.345 1.00 85.94 168 ALA A O 1
ATOM 1277 N N . ILE A 1 169 ? -9.182 -8.331 16.407 1.00 82.38 169 ILE A N 1
ATOM 1278 C CA . ILE A 1 169 ? -10.525 -8.348 17.000 1.00 82.38 169 ILE A CA 1
ATOM 1279 C C . ILE A 1 169 ? -11.286 -9.581 16.514 1.00 82.38 169 ILE A C 1
ATOM 1281 O O . ILE A 1 169 ? -11.844 -10.303 17.329 1.00 82.38 169 ILE A O 1
ATOM 1285 N N . THR A 1 170 ? -11.256 -9.874 15.212 1.00 87.00 170 THR A N 1
ATOM 1286 C CA . THR A 1 170 ? -11.928 -11.062 14.655 1.00 87.00 170 THR A CA 1
ATOM 1287 C C . THR A 1 170 ? -11.369 -12.362 15.251 1.00 87.00 170 THR A C 1
ATOM 1289 O O . THR A 1 170 ? -12.126 -13.258 15.620 1.00 87.00 170 THR A O 1
ATOM 1292 N N . ALA A 1 171 ? -10.046 -12.460 15.411 1.00 86.81 171 ALA A N 1
ATOM 1293 C CA . ALA A 1 171 ? -9.406 -13.598 16.068 1.00 86.81 171 ALA A CA 1
ATOM 1294 C C . ALA A 1 171 ? -9.780 -13.688 17.557 1.00 86.81 171 ALA A C 1
ATOM 1296 O O . ALA A 1 171 ? -10.059 -14.773 18.066 1.00 86.81 171 ALA A O 1
ATOM 1297 N N . ALA A 1 172 ? -9.830 -12.549 18.246 1.00 80.62 172 ALA A N 1
ATOM 1298 C CA . ALA A 1 172 ? -10.188 -12.480 19.652 1.00 80.62 172 ALA A CA 1
ATOM 1299 C C . ALA A 1 172 ? -11.651 -12.863 19.910 1.00 80.62 172 ALA A C 1
ATOM 1301 O O . ALA A 1 172 ? -11.932 -13.548 20.891 1.00 80.62 172 ALA A O 1
ATOM 1302 N N . LEU A 1 173 ? -12.561 -12.478 19.012 1.00 81.12 173 LEU A N 1
ATOM 1303 C CA . LEU A 1 173 ? -13.962 -12.898 19.020 1.00 81.12 173 LEU A CA 1
ATOM 1304 C C . LEU A 1 173 ? -14.078 -14.418 18.886 1.00 81.12 173 LEU A C 1
ATOM 1306 O O . LEU A 1 173 ? -14.716 -15.064 19.713 1.00 81.12 173 LEU A O 1
ATOM 1310 N N . ARG A 1 174 ? -13.359 -15.011 17.928 1.00 86.00 174 ARG A N 1
ATOM 1311 C CA . ARG A 1 174 ? -13.317 -16.469 17.744 1.00 86.00 174 ARG A CA 1
ATOM 1312 C C . ARG A 1 174 ? -12.750 -17.211 18.960 1.00 86.00 174 ARG A C 1
ATOM 1314 O O . ARG A 1 174 ? -13.181 -18.320 19.269 1.00 86.00 174 ARG A O 1
ATOM 1321 N N . GLU A 1 175 ? -11.784 -16.626 19.665 1.00 81.81 175 GLU A N 1
ATOM 1322 C CA . GLU A 1 175 ? -11.269 -17.211 20.908 1.00 81.81 175 GLU A CA 1
ATOM 1323 C C . GLU A 1 175 ? -12.266 -17.072 22.065 1.00 81.81 175 GLU A C 1
ATOM 1325 O O . GLU A 1 175 ? -12.443 -18.006 22.852 1.00 81.81 175 GLU A O 1
ATOM 1330 N N . LYS A 1 176 ? -12.980 -15.946 22.145 1.00 78.81 176 LYS A N 1
ATOM 1331 C CA . LYS A 1 176 ? -14.062 -15.748 23.112 1.00 78.81 176 LYS A CA 1
ATOM 1332 C C . LYS A 1 176 ? -15.199 -16.746 22.892 1.00 78.81 176 LYS A C 1
ATOM 1334 O O . LYS A 1 176 ? -15.685 -17.294 23.872 1.00 78.81 176 LYS A O 1
ATOM 1339 N N . GLU A 1 177 ? -15.578 -17.057 21.652 1.00 82.25 177 GLU A N 1
ATOM 1340 C CA . GLU A 1 177 ? -16.565 -18.112 21.351 1.00 82.25 177 GLU A CA 1
ATOM 1341 C C . GLU A 1 177 ? -16.155 -19.472 21.935 1.00 82.25 177 GLU A C 1
ATOM 1343 O O . GLU A 1 177 ? -16.989 -20.227 22.430 1.00 82.25 177 GLU A O 1
ATOM 1348 N N . ARG A 1 178 ? -14.854 -19.787 21.901 1.00 88.19 178 ARG A N 1
ATOM 1349 C CA . ARG A 1 178 ? -14.311 -21.059 22.399 1.00 88.19 178 ARG A CA 1
ATOM 1350 C C . ARG A 1 178 ? -14.161 -21.093 23.915 1.00 88.19 178 ARG A C 1
ATOM 1352 O O . ARG A 1 178 ? -14.315 -22.150 24.520 1.00 88.19 178 ARG A O 1
ATOM 1359 N N . THR A 1 179 ? -13.790 -19.969 24.518 1.00 85.56 179 THR A N 1
ATOM 1360 C CA . THR A 1 179 ? -13.338 -19.914 25.919 1.00 85.56 179 THR A CA 1
ATOM 1361 C C . THR A 1 179 ? -14.294 -19.187 26.857 1.00 85.56 179 THR A C 1
ATOM 1363 O O . THR A 1 179 ? -14.137 -19.271 28.074 1.00 85.56 179 THR A O 1
ATOM 1366 N N . GLY A 1 180 ? -15.250 -18.436 26.312 1.00 79.62 180 GLY A N 1
ATOM 1367 C CA . GLY A 1 180 ? -16.093 -17.488 27.036 1.00 79.62 180 GLY A CA 1
ATOM 1368 C C . GLY A 1 180 ? -15.359 -16.229 27.515 1.00 79.62 180 GLY A C 1
ATOM 1369 O O . GLY A 1 180 ? -15.964 -15.413 28.205 1.00 79.62 180 GLY A O 1
ATOM 1370 N N . LYS A 1 181 ? -14.067 -16.053 27.197 1.00 74.19 181 LYS A N 1
ATOM 1371 C CA . LYS A 1 181 ? -13.237 -14.964 27.732 1.00 74.19 181 LYS A CA 1
ATOM 1372 C C . LYS A 1 181 ? -12.827 -13.978 26.646 1.00 74.19 181 LYS A C 1
ATOM 1374 O O . LYS A 1 181 ? -12.259 -14.359 25.627 1.00 74.19 181 LYS A O 1
ATOM 1379 N N . GLY A 1 182 ? -13.085 -12.696 26.899 1.00 73.56 182 GLY A N 1
ATOM 1380 C CA . GLY A 1 182 ? -12.499 -11.608 26.122 1.00 73.56 182 GLY A CA 1
ATOM 1381 C C . GLY A 1 182 ? -11.009 -11.419 26.420 1.00 73.56 182 GLY A C 1
ATOM 1382 O O . GLY A 1 182 ? -10.458 -12.012 27.348 1.00 73.56 182 GLY A O 1
ATOM 1383 N N . GLN A 1 183 ? -10.357 -10.566 25.631 1.00 69.69 183 GLN A N 1
ATOM 1384 C CA . GLN A 1 183 ? -8.950 -10.209 25.814 1.00 69.69 183 GLN A CA 1
ATOM 1385 C C . GLN A 1 183 ? -8.703 -8.740 25.476 1.00 69.69 183 GLN A C 1
ATOM 1387 O O . GLN A 1 183 ? -9.440 -8.136 24.697 1.00 69.69 183 GLN A O 1
ATOM 1392 N N . TYR A 1 184 ? -7.645 -8.185 26.060 1.00 76.19 184 TYR A N 1
ATOM 1393 C CA . TYR A 1 184 ? -7.175 -6.841 25.754 1.00 76.19 184 TYR A CA 1
ATOM 1394 C C . TYR A 1 184 ? -6.264 -6.867 24.526 1.00 76.19 184 TYR A C 1
ATOM 1396 O O . TYR A 1 184 ? -5.313 -7.649 24.470 1.00 76.19 184 TYR A O 1
ATOM 1404 N N . LEU A 1 185 ? -6.543 -5.993 23.560 1.00 69.81 185 LEU A N 1
ATOM 1405 C CA . LEU A 1 185 ? -5.745 -5.833 22.346 1.00 69.81 185 LEU A CA 1
ATOM 1406 C C . LEU A 1 185 ? -5.060 -4.470 22.357 1.00 69.81 185 LEU A C 1
ATOM 1408 O O . LEU A 1 185 ? -5.694 -3.463 22.659 1.00 69.81 185 LEU A O 1
ATOM 1412 N N . ASP A 1 186 ? -3.782 -4.453 21.992 1.00 73.56 186 ASP A N 1
ATOM 1413 C CA . ASP A 1 186 ? -2.967 -3.246 21.892 1.00 73.56 186 ASP A CA 1
ATOM 1414 C C . ASP A 1 186 ? -2.242 -3.248 20.552 1.00 73.56 186 ASP A C 1
ATOM 1416 O O . ASP A 1 186 ? -1.444 -4.148 20.278 1.00 73.56 186 ASP A O 1
ATOM 1420 N N . VAL A 1 187 ? -2.562 -2.270 19.710 1.00 75.56 187 VAL A N 1
ATOM 1421 C CA . VAL A 1 187 ? -2.091 -2.200 18.326 1.00 75.56 187 VAL A CA 1
ATOM 1422 C C . VAL A 1 187 ? -1.437 -0.847 18.100 1.00 75.56 187 VAL A C 1
ATOM 1424 O O . VAL A 1 187 ? -2.104 0.187 18.125 1.00 75.56 187 VAL A O 1
ATOM 1427 N N . SER A 1 188 ? -0.126 -0.859 17.865 1.00 79.94 188 SER A N 1
ATOM 1428 C CA . SER A 1 188 ? 0.660 0.355 17.671 1.00 79.94 188 SER A CA 1
ATOM 1429 C C . SER A 1 188 ? 0.810 0.721 16.202 1.00 79.94 188 SER A C 1
ATOM 1431 O O . SER A 1 188 ? 1.128 -0.131 15.372 1.00 79.94 188 SER A O 1
ATOM 1433 N N . MET A 1 189 ? 0.713 2.012 15.877 1.00 79.69 189 MET A N 1
ATOM 1434 C CA . MET A 1 189 ? 1.083 2.483 14.537 1.00 79.69 189 MET A CA 1
ATOM 1435 C C . MET A 1 189 ? 2.557 2.214 14.220 1.00 79.69 189 MET A C 1
ATOM 1437 O O . MET A 1 189 ? 2.896 1.949 13.073 1.00 79.69 189 MET A O 1
ATOM 1441 N N . MET A 1 190 ? 3.433 2.267 15.229 1.00 84.06 190 MET A N 1
ATOM 1442 C CA . MET A 1 190 ? 4.852 1.979 15.030 1.00 84.06 190 MET A CA 1
ATOM 1443 C C . MET A 1 190 ? 5.052 0.518 14.638 1.00 84.06 190 MET A C 1
ATOM 1445 O O . MET A 1 190 ? 5.596 0.230 13.579 1.00 84.06 190 MET A O 1
ATOM 1449 N N . ASP A 1 191 ? 4.552 -0.389 15.475 1.00 83.81 191 ASP A N 1
ATOM 1450 C CA . ASP A 1 191 ? 4.786 -1.826 15.336 1.00 83.81 191 ASP A CA 1
ATOM 1451 C C . ASP A 1 191 ? 4.161 -2.355 14.052 1.00 83.81 191 ASP A C 1
ATOM 1453 O O . ASP A 1 191 ? 4.745 -3.200 13.385 1.00 83.81 191 ASP A O 1
ATOM 1457 N N . THR A 1 192 ? 2.995 -1.830 13.671 1.00 88.50 192 THR A N 1
ATOM 1458 C CA . THR A 1 192 ? 2.336 -2.211 12.420 1.00 88.50 192 THR A CA 1
ATOM 1459 C C . THR A 1 192 ? 3.112 -1.737 11.198 1.00 88.50 192 THR A C 1
ATOM 1461 O O . THR A 1 192 ? 3.288 -2.532 10.278 1.00 88.50 192 THR A O 1
ATOM 1464 N N . LEU A 1 193 ? 3.646 -0.506 11.190 1.00 88.81 193 LEU A N 1
ATOM 1465 C CA . LEU A 1 193 ? 4.514 -0.053 10.100 1.00 88.81 193 LEU A CA 1
ATOM 1466 C C . LEU A 1 193 ? 5.824 -0.841 10.048 1.00 88.81 193 LEU A C 1
ATOM 1468 O O . LEU A 1 193 ? 6.213 -1.274 8.972 1.00 88.81 193 LEU A O 1
ATOM 1472 N N . THR A 1 194 ? 6.470 -1.095 11.185 1.00 85.25 194 THR A N 1
ATOM 1473 C CA . THR A 1 194 ? 7.679 -1.930 11.229 1.00 85.25 194 THR A CA 1
ATOM 1474 C C . THR A 1 194 ? 7.398 -3.360 10.761 1.00 85.25 194 THR A C 1
ATOM 1476 O O . THR A 1 194 ? 8.186 -3.914 10.002 1.00 85.25 194 THR A O 1
ATOM 1479 N N . SER A 1 195 ? 6.252 -3.940 11.129 1.00 87.19 195 SER A N 1
ATOM 1480 C CA . SER A 1 195 ? 5.889 -5.315 10.754 1.00 87.19 195 SER A CA 1
ATOM 1481 C C . SER A 1 195 ? 5.693 -5.493 9.247 1.00 87.19 195 SER A C 1
ATOM 1483 O O . SER A 1 195 ? 6.059 -6.531 8.708 1.00 87.19 195 SER A O 1
ATOM 1485 N N . ILE A 1 196 ? 5.126 -4.500 8.549 1.00 88.25 196 ILE A N 1
ATOM 1486 C CA . ILE A 1 196 ? 4.902 -4.592 7.093 1.00 88.25 196 ILE A CA 1
ATOM 1487 C C . ILE A 1 196 ? 6.156 -4.310 6.256 1.00 88.25 196 ILE A C 1
ATOM 1489 O O . ILE A 1 196 ? 6.126 -4.493 5.043 1.00 88.25 196 ILE A O 1
ATOM 1493 N N . MET A 1 197 ? 7.239 -3.839 6.879 1.00 84.19 197 MET A N 1
ATOM 1494 C CA . MET A 1 197 ? 8.524 -3.624 6.210 1.00 84.19 197 MET A CA 1
ATOM 1495 C C . MET A 1 197 ? 9.416 -4.861 6.200 1.00 84.19 197 MET A C 1
ATOM 1497 O O . MET A 1 197 ? 10.500 -4.794 5.624 1.00 84.19 197 MET A O 1
ATOM 1501 N N . LEU A 1 198 ? 8.994 -5.962 6.832 1.00 69.50 198 LEU A N 1
ATOM 1502 C CA . LEU A 1 198 ? 9.742 -7.212 6.808 1.00 69.50 198 LEU A CA 1
ATOM 1503 C C . LEU A 1 198 ? 9.856 -7.691 5.353 1.00 69.50 198 LEU A C 1
ATOM 1505 O O . LEU A 1 198 ? 8.901 -8.202 4.771 1.00 69.50 198 LEU A O 1
ATOM 1509 N N . MET A 1 199 ? 11.023 -7.454 4.764 1.00 68.12 199 MET A N 1
ATOM 1510 C CA . MET A 1 199 ? 11.407 -7.902 3.434 1.00 68.12 199 MET A CA 1
ATOM 1511 C C . MET A 1 199 ? 12.680 -8.720 3.584 1.00 68.12 199 MET A C 1
ATOM 1513 O O . MET A 1 199 ? 13.624 -8.246 4.217 1.00 68.12 199 MET A O 1
ATOM 1517 N N . ASP A 1 200 ? 12.696 -9.910 2.984 1.00 57.16 200 ASP A N 1
ATOM 1518 C CA . ASP A 1 200 ? 13.676 -10.984 3.221 1.00 57.16 200 ASP A CA 1
ATOM 1519 C C . ASP A 1 200 ? 15.156 -10.610 2.977 1.00 57.16 200 ASP A C 1
ATOM 1521 O O . ASP A 1 200 ? 16.028 -11.422 3.253 1.00 57.16 200 ASP A O 1
ATOM 1525 N N . THR A 1 201 ? 15.465 -9.401 2.486 1.00 68.38 201 THR A N 1
ATOM 1526 C CA . THR A 1 201 ? 16.840 -8.941 2.206 1.00 68.38 201 THR A CA 1
ATOM 1527 C C . THR A 1 201 ? 17.222 -7.616 2.871 1.00 68.38 201 THR A C 1
ATOM 1529 O O . THR A 1 201 ? 18.344 -7.152 2.694 1.00 68.38 201 THR A O 1
ATOM 1532 N N . LEU A 1 202 ? 16.312 -6.958 3.602 1.00 79.19 202 LEU A N 1
ATOM 1533 C CA . LEU A 1 202 ? 16.573 -5.599 4.093 1.00 79.19 202 LEU A CA 1
ATOM 1534 C C . LEU A 1 202 ? 17.699 -5.563 5.139 1.00 79.19 202 LEU A C 1
ATOM 1536 O O . LEU A 1 202 ? 18.485 -4.620 5.153 1.00 79.19 202 LEU A O 1
ATOM 1540 N N . GLU A 1 203 ? 17.774 -6.577 6.000 1.00 81.38 203 GLU A N 1
ATOM 1541 C CA . GLU A 1 203 ? 18.801 -6.688 7.044 1.00 81.38 203 GLU A CA 1
ATOM 1542 C C . GLU A 1 203 ? 20.193 -6.924 6.438 1.00 81.38 203 GLU A C 1
ATOM 1544 O O . GLU A 1 203 ? 21.136 -6.210 6.781 1.00 81.38 203 GLU A O 1
ATOM 1549 N N . ASP A 1 204 ? 20.293 -7.831 5.463 1.00 82.62 204 ASP A N 1
ATOM 1550 C CA . ASP A 1 204 ? 21.530 -8.114 4.727 1.00 82.62 204 ASP A CA 1
ATOM 1551 C C . ASP A 1 204 ? 22.042 -6.869 3.985 1.00 82.62 204 ASP A C 1
ATOM 1553 O O . ASP A 1 204 ? 23.235 -6.562 3.998 1.00 82.62 204 ASP A O 1
ATOM 1557 N N . ASP A 1 205 ? 21.140 -6.106 3.359 1.00 84.06 205 ASP A N 1
ATOM 1558 C CA . ASP A 1 205 ? 21.492 -4.865 2.669 1.00 84.06 205 ASP A CA 1
ATOM 1559 C C . ASP A 1 205 ? 22.050 -3.807 3.630 1.00 84.06 205 ASP A C 1
ATOM 1561 O O . ASP A 1 205 ? 22.987 -3.086 3.280 1.00 84.06 205 ASP A O 1
ATOM 1565 N N . VAL A 1 206 ? 21.491 -3.714 4.842 1.00 85.50 206 VAL A N 1
ATOM 1566 C CA . VAL A 1 206 ? 22.008 -2.836 5.901 1.00 85.50 206 VAL A CA 1
ATOM 1567 C C . VAL A 1 206 ? 23.406 -3.283 6.324 1.00 85.50 206 VAL A C 1
ATOM 1569 O O . VAL A 1 206 ? 24.301 -2.443 6.423 1.00 85.50 206 VAL A O 1
ATOM 1572 N N . GLU A 1 207 ? 23.616 -4.584 6.538 1.00 87.81 207 GLU A N 1
ATOM 1573 C CA . GLU A 1 207 ? 24.916 -5.141 6.929 1.00 87.81 207 GLU A CA 1
ATOM 1574 C C . GLU A 1 207 ? 25.988 -4.917 5.850 1.00 87.81 207 GLU A C 1
ATOM 1576 O O . GLU A 1 207 ? 27.127 -4.559 6.160 1.00 87.81 207 GLU A O 1
ATOM 1581 N N . MET A 1 208 ? 25.613 -5.039 4.576 1.00 86.88 208 MET A N 1
ATOM 1582 C CA . MET A 1 208 ? 26.493 -4.791 3.431 1.00 86.88 208 MET A CA 1
ATOM 1583 C C . MET A 1 208 ? 26.673 -3.300 3.093 1.00 86.88 208 MET A C 1
ATOM 1585 O O . MET A 1 208 ? 27.472 -2.966 2.216 1.00 86.88 208 MET A O 1
ATOM 1589 N N . GLY A 1 209 ? 25.951 -2.392 3.759 1.00 85.88 209 GLY A N 1
ATOM 1590 C CA . GLY A 1 209 ? 25.993 -0.955 3.473 1.00 85.88 209 GLY A CA 1
ATOM 1591 C C . GLY A 1 209 ? 25.430 -0.584 2.096 1.00 85.88 209 GLY A C 1
ATOM 1592 O O . GLY A 1 209 ? 25.851 0.414 1.503 1.00 85.88 209 GLY A O 1
ATOM 1593 N N . LEU A 1 210 ? 24.506 -1.388 1.565 1.00 84.31 210 LEU A N 1
ATOM 1594 C CA . LEU A 1 210 ? 23.879 -1.159 0.267 1.00 84.31 210 LEU A CA 1
ATOM 1595 C C . LEU A 1 210 ? 22.802 -0.063 0.350 1.00 84.31 210 LEU A C 1
ATOM 1597 O O . LEU A 1 210 ? 22.143 0.098 1.383 1.00 84.31 210 LEU A O 1
ATOM 1601 N N . PRO A 1 211 ? 22.572 0.700 -0.738 1.00 85.00 211 PRO A N 1
ATOM 1602 C CA . PRO A 1 211 ? 21.548 1.739 -0.758 1.00 85.00 211 PRO A CA 1
ATOM 1603 C C . PRO A 1 211 ? 20.170 1.173 -0.425 1.00 85.00 211 PRO A C 1
ATOM 1605 O O . PRO A 1 211 ? 19.727 0.210 -1.046 1.00 85.00 211 PRO A O 1
ATOM 1608 N N . LEU A 1 212 ? 19.467 1.791 0.531 1.00 87.88 212 LEU A N 1
ATOM 1609 C CA . LEU A 1 212 ? 18.145 1.304 0.919 1.00 87.88 212 LEU A CA 1
ATOM 1610 C C . LEU A 1 212 ? 16.990 1.858 0.075 1.00 87.88 212 LEU A C 1
ATOM 1612 O O . LEU A 1 212 ? 15.933 1.240 -0.040 1.00 87.88 212 LEU A O 1
ATOM 1616 N N . ARG A 1 213 ? 17.199 3.033 -0.519 1.00 91.19 213 ARG A N 1
ATOM 1617 C CA . ARG A 1 213 ? 16.226 3.730 -1.360 1.00 91.19 213 ARG A CA 1
ATOM 1618 C C . ARG A 1 213 ? 16.500 3.417 -2.816 1.00 91.19 213 ARG A C 1
ATOM 1620 O O . ARG A 1 213 ? 17.589 3.698 -3.300 1.00 91.19 213 ARG A O 1
ATOM 1627 N N . MET A 1 214 ? 15.496 2.902 -3.517 1.00 89.06 214 MET A N 1
ATOM 1628 C CA . MET A 1 214 ? 15.630 2.453 -4.910 1.00 89.06 214 MET A CA 1
ATOM 1629 C C . MET A 1 214 ? 14.785 3.266 -5.904 1.00 89.06 214 MET A C 1
ATOM 1631 O O . MET A 1 214 ? 14.731 2.953 -7.095 1.00 89.06 214 MET A O 1
ATOM 1635 N N . GLY A 1 215 ? 14.116 4.329 -5.451 1.00 92.19 215 GLY A N 1
ATOM 1636 C CA . GLY A 1 215 ? 13.154 5.076 -6.257 1.00 92.19 215 GLY A CA 1
ATOM 1637 C C . GLY A 1 215 ? 12.010 4.171 -6.709 1.00 92.19 215 GLY A C 1
ATOM 1638 O O . GLY A 1 215 ? 11.415 3.466 -5.902 1.00 92.19 215 GLY A O 1
ATOM 1639 N N . ASN A 1 216 ? 11.735 4.166 -8.013 1.00 92.06 216 ASN A N 1
ATOM 1640 C CA . ASN A 1 216 ? 10.741 3.279 -8.624 1.00 92.06 216 ASN A CA 1
ATOM 1641 C C . ASN A 1 216 ? 11.360 1.989 -9.190 1.00 92.06 216 ASN A C 1
ATOM 1643 O O . ASN A 1 216 ? 10.802 1.379 -10.101 1.00 92.06 216 ASN A O 1
ATOM 1647 N N . THR A 1 217 ? 12.539 1.600 -8.706 1.00 88.88 217 THR A N 1
ATOM 1648 C CA . THR A 1 217 ? 13.190 0.338 -9.068 1.00 88.88 217 THR A CA 1
ATOM 1649 C C . THR A 1 217 ? 13.253 -0.587 -7.862 1.00 88.88 217 THR A C 1
ATOM 1651 O O . THR A 1 217 ? 13.001 -0.181 -6.730 1.00 88.88 217 THR A O 1
ATOM 1654 N N . THR A 1 218 ? 13.557 -1.853 -8.107 1.00 85.56 218 THR A N 1
ATOM 1655 C CA . THR A 1 218 ? 13.749 -2.860 -7.055 1.00 85.56 218 THR A CA 1
ATOM 1656 C C . THR A 1 218 ? 15.240 -3.049 -6.757 1.00 85.56 218 THR A C 1
ATOM 1658 O O . THR A 1 218 ? 16.090 -2.416 -7.382 1.00 85.56 218 THR A O 1
ATOM 1661 N N . ARG A 1 219 ? 15.602 -3.903 -5.798 1.00 77.12 219 ARG A N 1
ATOM 1662 C CA . ARG A 1 219 ? 17.014 -4.254 -5.546 1.00 77.12 219 ARG A CA 1
ATOM 1663 C C . ARG A 1 219 ? 17.498 -5.379 -6.453 1.00 77.12 219 ARG A C 1
ATOM 1665 O O . ARG A 1 219 ? 18.594 -5.301 -6.991 1.00 77.12 219 ARG A O 1
ATOM 1672 N N . GLY A 1 220 ? 16.642 -6.376 -6.677 1.00 76.06 220 GLY A N 1
ATOM 1673 C CA . GLY A 1 220 ? 16.913 -7.519 -7.543 1.00 76.06 220 GLY A CA 1
ATOM 1674 C C . GLY A 1 220 ? 16.251 -7.399 -8.914 1.00 76.06 220 GLY A C 1
ATOM 1675 O O . GLY A 1 220 ? 15.081 -7.040 -9.020 1.00 76.06 220 GLY A O 1
ATOM 1676 N N . GLY A 1 221 ? 16.994 -7.753 -9.962 1.00 80.69 221 GLY A N 1
ATOM 1677 C CA . GLY A 1 221 ? 16.496 -7.815 -11.336 1.00 80.69 221 GLY A CA 1
ATOM 1678 C C . GLY A 1 221 ? 16.047 -6.470 -11.948 1.00 80.69 221 GLY A C 1
ATOM 1679 O O . GLY A 1 221 ? 15.943 -5.438 -11.278 1.00 80.69 221 GLY A O 1
ATOM 1680 N N . PRO A 1 222 ? 15.762 -6.436 -13.258 1.00 88.50 222 PRO A N 1
ATOM 1681 C CA . PRO A 1 222 ? 15.347 -5.230 -13.974 1.00 88.50 222 PRO A CA 1
ATOM 1682 C C . PRO A 1 222 ? 13.853 -4.906 -13.779 1.00 88.50 222 PRO A C 1
ATOM 1684 O O . PRO A 1 222 ? 13.187 -4.419 -14.688 1.00 88.50 222 PRO A O 1
ATOM 1687 N N . THR A 1 223 ? 13.315 -5.149 -12.583 1.00 91.69 223 THR A N 1
ATOM 1688 C CA . THR A 1 223 ? 11.937 -4.796 -12.224 1.00 91.69 223 THR A CA 1
ATOM 1689 C C . THR A 1 223 ? 11.869 -3.345 -11.755 1.00 91.69 223 THR A C 1
ATOM 1691 O O . THR A 1 223 ? 12.620 -2.938 -10.858 1.00 91.69 223 THR A O 1
ATOM 1694 N N . GLY A 1 224 ? 10.959 -2.564 -12.334 1.00 94.00 224 GLY A N 1
ATOM 1695 C CA . GLY A 1 224 ? 10.783 -1.160 -11.979 1.00 94.00 224 GLY A CA 1
ATOM 1696 C C . GLY A 1 224 ? 10.004 -0.347 -13.007 1.00 94.00 224 GLY A C 1
ATOM 1697 O O . GLY A 1 224 ? 9.352 -0.892 -13.896 1.00 94.00 224 GLY A O 1
ATOM 1698 N N . LEU A 1 225 ? 10.073 0.97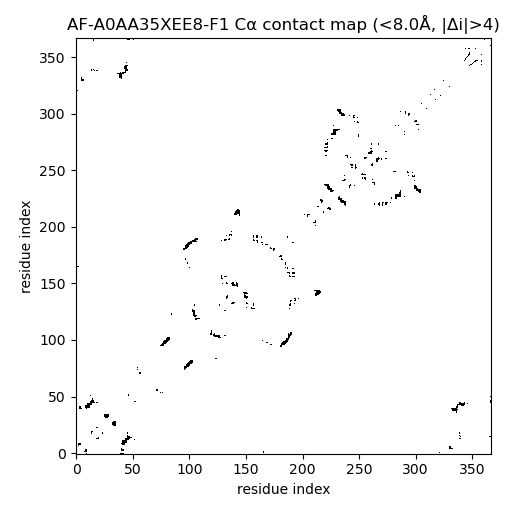3 -12.850 1.00 95.62 225 LEU A N 1
ATOM 1699 C CA . LEU A 1 225 ? 9.502 1.964 -13.755 1.00 95.62 225 LEU A CA 1
ATOM 1700 C C . LEU A 1 225 ? 10.428 2.237 -14.942 1.00 95.62 225 LEU A C 1
ATOM 1702 O O . LEU A 1 225 ? 11.603 2.550 -14.751 1.00 95.62 225 LEU A O 1
ATOM 1706 N N . TYR A 1 226 ? 9.856 2.217 -16.141 1.00 96.94 226 TYR A N 1
ATOM 1707 C CA . TYR A 1 226 ? 10.526 2.550 -17.390 1.00 96.94 226 TYR A CA 1
ATOM 1708 C C . TYR A 1 226 ? 9.766 3.637 -18.141 1.00 96.94 226 TYR A C 1
ATOM 1710 O O . TYR A 1 226 ? 8.534 3.723 -18.092 1.00 96.94 226 TYR A O 1
ATOM 1718 N N . ARG A 1 227 ? 10.520 4.475 -18.853 1.00 97.00 227 ARG A N 1
ATOM 1719 C CA . ARG A 1 227 ? 9.964 5.542 -19.687 1.00 97.00 227 ARG A CA 1
ATOM 1720 C C . ARG A 1 227 ? 9.786 5.047 -21.112 1.00 97.00 227 ARG A C 1
ATOM 1722 O O . ARG A 1 227 ? 10.734 4.559 -21.718 1.00 97.00 227 ARG A O 1
ATOM 1729 N N . THR A 1 228 ? 8.576 5.221 -21.614 1.00 97.44 228 THR A N 1
ATOM 1730 C CA . THR A 1 228 ? 8.195 5.086 -23.026 1.00 97.44 228 THR A CA 1
ATOM 1731 C C . THR A 1 228 ? 8.229 6.455 -23.701 1.00 97.44 228 THR A C 1
ATOM 1733 O O . THR A 1 228 ? 8.431 7.469 -23.028 1.00 97.44 228 THR A O 1
ATOM 1736 N N . SER A 1 229 ? 8.005 6.521 -25.011 1.00 97.31 229 SER A N 1
ATOM 1737 C CA . SER A 1 229 ? 8.065 7.781 -25.760 1.00 97.31 229 SER A CA 1
ATOM 1738 C C . SER A 1 229 ? 6.997 8.810 -25.352 1.00 97.31 229 SER A C 1
ATOM 1740 O O . SER A 1 229 ? 7.176 10.004 -25.577 1.00 97.31 229 SER A O 1
ATOM 1742 N N . ASP A 1 230 ? 5.873 8.365 -24.780 1.00 94.81 230 ASP A N 1
ATOM 1743 C CA . ASP A 1 230 ? 4.700 9.191 -24.453 1.00 94.81 230 ASP A CA 1
ATOM 1744 C C . ASP A 1 230 ? 4.188 9.004 -23.008 1.00 94.81 230 ASP A C 1
ATOM 1746 O O . ASP A 1 230 ? 3.113 9.494 -22.645 1.00 94.81 230 ASP A O 1
ATOM 1750 N N . GLY A 1 231 ? 4.946 8.311 -22.154 1.00 92.50 231 GLY A N 1
ATOM 1751 C CA . GLY A 1 231 ? 4.550 8.058 -20.771 1.00 92.50 231 GLY A CA 1
ATOM 1752 C C . GLY A 1 231 ? 5.455 7.080 -20.034 1.00 92.50 231 GLY A C 1
ATOM 1753 O O . GLY A 1 231 ? 6.607 6.859 -20.404 1.00 92.50 231 GLY A O 1
ATOM 1754 N N . GLU A 1 232 ? 4.920 6.469 -18.982 1.00 94.69 232 GLU A N 1
ATOM 1755 C CA . GLU A 1 232 ? 5.660 5.542 -18.127 1.00 94.69 232 GLU A CA 1
ATOM 1756 C C . GLU A 1 232 ? 4.841 4.275 -17.863 1.00 94.69 232 GLU A C 1
ATOM 1758 O O . GLU A 1 232 ? 3.601 4.303 -17.806 1.00 94.69 232 GLU A O 1
ATOM 1763 N N . LEU A 1 233 ? 5.546 3.163 -17.678 1.00 96.00 233 LEU A N 1
ATOM 1764 C CA . LEU A 1 233 ? 4.979 1.873 -17.302 1.00 96.00 233 LEU A CA 1
ATOM 1765 C C . LEU A 1 233 ? 5.930 1.133 -16.362 1.00 96.00 233 LEU A C 1
ATOM 1767 O O . LEU A 1 233 ? 7.131 1.400 -16.333 1.00 96.00 233 LEU A O 1
ATOM 1771 N N . THR A 1 234 ? 5.397 0.197 -15.592 1.00 96.44 234 THR A N 1
ATOM 1772 C CA . THR A 1 234 ? 6.181 -0.737 -14.792 1.00 96.44 234 THR A CA 1
ATOM 1773 C C . THR A 1 234 ? 6.384 -2.039 -15.556 1.00 96.44 234 THR A C 1
ATOM 1775 O O . THR A 1 234 ? 5.494 -2.484 -16.280 1.00 96.44 234 THR A O 1
ATOM 1778 N N . ILE A 1 235 ? 7.555 -2.651 -15.390 1.00 96.56 235 ILE A N 1
ATOM 1779 C CA . ILE A 1 235 ? 7.898 -3.976 -15.926 1.00 96.56 235 ILE A CA 1
ATOM 1780 C C . ILE A 1 235 ? 8.416 -4.827 -14.772 1.00 96.56 235 ILE A C 1
ATOM 1782 O O . ILE A 1 235 ? 9.177 -4.329 -13.940 1.00 96.56 235 ILE A O 1
ATOM 1786 N N . THR A 1 236 ? 8.032 -6.103 -14.734 1.00 94.75 236 THR A N 1
ATOM 1787 C CA . THR A 1 236 ? 8.602 -7.101 -13.821 1.00 94.75 236 THR A CA 1
ATOM 1788 C C . THR A 1 236 ? 9.325 -8.194 -14.594 1.00 94.75 236 THR A C 1
ATOM 1790 O O . THR A 1 236 ? 8.733 -8.874 -15.428 1.00 94.75 236 THR A O 1
ATOM 1793 N N . ALA A 1 237 ? 10.600 -8.393 -14.265 1.00 93.31 237 ALA A N 1
ATOM 1794 C CA . ALA A 1 237 ? 11.425 -9.487 -14.766 1.00 93.31 237 ALA A CA 1
ATOM 1795 C C . ALA A 1 237 ? 12.231 -10.085 -13.602 1.00 93.31 237 ALA A C 1
ATOM 1797 O O . ALA A 1 237 ? 13.407 -9.785 -13.399 1.00 93.31 237 ALA A O 1
ATOM 1798 N N . ALA A 1 238 ? 11.558 -10.908 -12.801 1.00 88.69 238 ALA A N 1
ATOM 1799 C CA . ALA A 1 238 ? 12.073 -11.497 -11.568 1.00 88.69 238 ALA A CA 1
ATOM 1800 C C . ALA A 1 238 ? 12.612 -12.930 -11.746 1.00 88.69 238 ALA A C 1
ATOM 1802 O O . ALA A 1 238 ? 13.116 -13.514 -10.794 1.00 88.69 238 ALA A O 1
ATOM 1803 N N . SER A 1 239 ? 12.539 -13.501 -12.950 1.00 92.81 239 SER A N 1
ATOM 1804 C CA . SER A 1 239 ? 13.084 -14.825 -13.273 1.00 92.81 239 SER A CA 1
ATOM 1805 C C . SER A 1 239 ? 13.761 -14.837 -14.642 1.00 92.81 239 SER A C 1
ATOM 1807 O O . SER A 1 239 ? 13.554 -13.935 -15.455 1.00 92.81 239 SER A O 1
ATOM 1809 N N . ASP A 1 240 ? 14.559 -15.868 -14.917 1.00 95.31 240 ASP A N 1
ATOM 1810 C CA . ASP A 1 240 ? 15.239 -16.019 -16.214 1.00 95.31 240 ASP A CA 1
ATOM 1811 C C . ASP A 1 240 ? 14.260 -16.266 -17.357 1.00 95.31 240 ASP A C 1
ATOM 1813 O O . ASP A 1 240 ? 14.490 -15.843 -18.487 1.00 95.31 240 ASP A O 1
ATOM 1817 N N . ASP A 1 241 ? 13.124 -16.894 -17.054 1.00 96.00 241 ASP A N 1
ATOM 1818 C CA . ASP A 1 241 ? 12.046 -17.058 -18.020 1.00 96.00 241 ASP A CA 1
ATOM 1819 C C . ASP A 1 241 ? 11.387 -15.720 -18.369 1.00 96.00 241 ASP A C 1
ATOM 1821 O O . ASP A 1 241 ? 11.227 -15.397 -19.545 1.00 96.00 241 ASP A O 1
ATOM 1825 N N . GLN A 1 242 ? 11.093 -14.895 -17.361 1.00 95.69 242 GLN A N 1
ATOM 1826 C CA . GLN A 1 242 ? 10.555 -13.551 -17.579 1.00 95.69 242 GLN A CA 1
ATOM 1827 C C . GLN A 1 242 ? 11.557 -12.645 -18.306 1.00 95.69 242 GLN A C 1
ATOM 1829 O O . GLN A 1 242 ? 11.155 -11.876 -19.177 1.00 95.69 242 GLN A O 1
ATOM 1834 N N . TRP A 1 243 ? 12.856 -12.759 -18.005 1.00 96.38 243 TRP A N 1
ATOM 1835 C CA . TRP A 1 243 ? 13.909 -12.036 -18.724 1.00 96.38 243 TRP A CA 1
ATOM 1836 C C . TRP A 1 243 ? 13.957 -12.422 -20.204 1.00 96.38 243 TRP A C 1
ATOM 1838 O O . TRP A 1 243 ? 13.931 -11.543 -21.062 1.00 96.38 243 TRP A O 1
ATOM 1848 N N . ARG A 1 244 ? 13.942 -13.726 -20.513 1.00 97.06 244 ARG A N 1
ATOM 1849 C CA . ARG A 1 244 ? 13.887 -14.238 -21.891 1.00 97.06 244 ARG A CA 1
ATOM 1850 C C . ARG A 1 244 ? 12.672 -13.713 -22.654 1.00 97.06 244 ARG A C 1
ATOM 1852 O O . ARG A 1 244 ? 12.810 -13.257 -23.786 1.00 97.06 244 ARG A O 1
ATOM 1859 N N . ARG A 1 245 ? 11.488 -13.741 -22.038 1.00 97.56 245 ARG A N 1
ATOM 1860 C CA . ARG A 1 245 ? 10.256 -13.208 -22.645 1.00 97.56 245 ARG A CA 1
ATOM 1861 C C . ARG A 1 245 ? 10.347 -11.708 -22.905 1.00 97.56 245 ARG A C 1
ATOM 1863 O O . ARG A 1 245 ? 10.006 -11.274 -24.000 1.00 97.56 245 ARG A O 1
ATOM 1870 N N . LEU A 1 246 ? 10.857 -10.937 -21.944 1.00 97.38 246 LEU A N 1
ATOM 1871 C CA . LEU A 1 246 ? 11.054 -9.495 -22.094 1.00 97.38 246 LEU A CA 1
ATOM 1872 C C . LEU A 1 246 ? 12.053 -9.172 -23.214 1.00 97.38 246 LEU A C 1
ATOM 1874 O O . LEU A 1 246 ? 11.762 -8.332 -24.060 1.00 97.38 246 LEU A O 1
ATOM 1878 N N . ALA A 1 247 ? 13.194 -9.862 -23.253 1.00 97.44 247 ALA A N 1
ATOM 1879 C CA . ALA A 1 247 ? 14.199 -9.716 -24.305 1.00 97.44 247 ALA A CA 1
ATOM 1880 C C . ALA A 1 247 ? 13.600 -9.980 -25.698 1.00 97.44 247 ALA A C 1
ATOM 1882 O O . ALA A 1 247 ? 13.778 -9.175 -26.611 1.00 97.44 247 ALA A O 1
ATOM 1883 N N . ASN A 1 248 ? 12.812 -11.050 -25.839 1.00 97.38 248 ASN A N 1
ATOM 1884 C CA . ASN A 1 248 ? 12.103 -11.363 -27.081 1.00 97.38 248 ASN A CA 1
ATOM 1885 C C . ASN A 1 248 ? 11.047 -10.306 -27.443 1.00 97.38 248 ASN A C 1
ATOM 1887 O O . ASN A 1 248 ? 10.983 -9.888 -28.593 1.00 97.38 248 ASN A O 1
ATOM 1891 N N . ALA A 1 249 ? 10.245 -9.840 -26.481 1.00 97.56 249 ALA A N 1
ATOM 1892 C CA . ALA A 1 249 ? 9.204 -8.832 -26.715 1.00 97.56 249 ALA A CA 1
ATOM 1893 C C . ALA A 1 249 ? 9.767 -7.458 -27.125 1.00 97.56 249 ALA A C 1
ATOM 1895 O O . ALA A 1 249 ? 9.083 -6.653 -27.762 1.00 97.56 249 ALA A O 1
ATOM 1896 N N . LEU A 1 250 ? 11.024 -7.196 -26.761 1.00 97.38 250 LEU A N 1
ATOM 1897 C CA . LEU A 1 250 ? 11.789 -6.019 -27.162 1.00 97.38 250 LEU A CA 1
ATOM 1898 C C . LEU A 1 250 ? 12.563 -6.213 -28.476 1.00 97.38 250 LEU A C 1
ATOM 1900 O O . LEU A 1 250 ? 13.384 -5.360 -28.812 1.00 97.38 250 LEU A O 1
ATOM 1904 N N . ASP A 1 251 ? 12.328 -7.312 -29.203 1.00 96.88 251 ASP A N 1
ATOM 1905 C CA . ASP A 1 251 ? 13.058 -7.681 -30.422 1.00 96.88 251 ASP A CA 1
ATOM 1906 C C . ASP A 1 251 ? 14.580 -7.723 -30.190 1.00 96.88 251 ASP A C 1
ATOM 1908 O O . ASP A 1 251 ? 15.375 -7.244 -30.998 1.00 96.88 251 ASP A O 1
ATOM 1912 N N . SER A 1 252 ? 15.000 -8.222 -29.025 1.00 96.88 252 SER A N 1
ATOM 1913 C CA . SER A 1 252 ? 16.402 -8.243 -28.589 1.00 96.88 252 SER A CA 1
ATOM 1914 C C . SER A 1 252 ? 16.767 -9.543 -27.862 1.00 96.88 252 SER A C 1
ATOM 1916 O O . SER A 1 252 ? 17.181 -9.509 -26.696 1.00 96.88 252 SER A O 1
ATOM 1918 N N . PRO A 1 253 ? 16.591 -10.709 -28.520 1.00 97.25 253 PRO A N 1
ATOM 1919 C CA . PRO A 1 253 ? 16.862 -12.020 -27.929 1.00 97.25 253 PRO A CA 1
ATOM 1920 C C . PRO A 1 253 ? 18.308 -12.173 -27.441 1.00 97.25 253 PRO A C 1
ATOM 1922 O O . PRO A 1 253 ? 18.556 -12.921 -26.498 1.00 97.25 253 PRO A O 1
ATOM 1925 N N . GLU A 1 254 ? 19.258 -11.427 -28.010 1.00 97.25 254 GLU A N 1
ATOM 1926 C CA . GLU A 1 254 ? 20.666 -11.450 -27.611 1.00 97.25 254 GLU A CA 1
ATOM 1927 C C . GLU A 1 254 ? 20.884 -11.058 -26.141 1.00 97.25 254 GLU A C 1
ATOM 1929 O O . GLU A 1 254 ? 21.839 -11.516 -25.517 1.00 97.25 254 GLU A O 1
ATOM 1934 N N . LEU A 1 255 ? 19.978 -10.271 -25.545 1.00 96.12 255 LEU A N 1
ATOM 1935 C CA . LEU A 1 255 ? 20.038 -9.931 -24.118 1.00 96.12 255 LEU A CA 1
ATOM 1936 C C . LEU A 1 255 ? 19.845 -11.149 -23.211 1.00 96.12 255 LEU A C 1
ATOM 1938 O O . LEU A 1 255 ? 20.322 -11.153 -22.076 1.00 96.12 255 LEU A O 1
ATOM 1942 N N . ALA A 1 256 ? 19.132 -12.172 -23.678 1.00 95.62 256 ALA A N 1
ATOM 1943 C CA . ALA A 1 256 ? 18.964 -13.412 -22.933 1.00 95.62 256 ALA A CA 1
ATOM 1944 C C . ALA A 1 256 ? 20.188 -14.331 -23.018 1.00 95.62 256 ALA A C 1
ATOM 1946 O O . ALA A 1 256 ? 20.346 -15.205 -22.170 1.00 95.62 256 ALA A O 1
ATOM 1947 N N . GLU A 1 257 ? 21.033 -14.141 -24.029 1.00 95.69 257 GLU A N 1
ATOM 1948 C CA . GLU A 1 257 ? 22.250 -14.924 -24.251 1.00 95.69 257 GLU A CA 1
ATOM 1949 C C . GLU A 1 257 ? 23.496 -14.236 -23.674 1.00 95.69 257 GLU A C 1
ATOM 1951 O O . GLU A 1 257 ? 24.514 -14.893 -23.453 1.00 95.69 257 GLU A O 1
ATOM 1956 N N . ASP A 1 258 ? 23.426 -12.928 -23.397 1.00 97.00 258 ASP A N 1
ATOM 1957 C CA . ASP A 1 258 ? 24.513 -12.176 -22.770 1.00 97.00 258 ASP A CA 1
ATOM 1958 C C . ASP A 1 258 ? 24.849 -12.777 -21.389 1.00 97.00 258 ASP A C 1
ATOM 1960 O O . ASP A 1 258 ? 23.997 -12.764 -20.493 1.00 97.00 258 ASP A O 1
ATOM 1964 N N . PRO A 1 259 ? 26.089 -13.254 -21.153 1.00 96.62 259 PRO A N 1
ATOM 1965 C CA . PRO A 1 259 ? 26.489 -13.845 -19.875 1.00 96.62 259 PRO A CA 1
ATOM 1966 C C . PRO A 1 259 ? 26.248 -12.937 -18.661 1.00 96.62 259 PRO A C 1
ATOM 1968 O O . PRO A 1 259 ? 26.058 -13.426 -17.543 1.00 96.62 259 PRO A O 1
ATOM 1971 N N . ARG A 1 260 ? 26.228 -11.612 -18.867 1.00 95.81 260 ARG A N 1
ATOM 1972 C CA . ARG A 1 260 ? 25.927 -10.630 -17.818 1.00 95.81 260 ARG A CA 1
ATOM 1973 C C . ARG A 1 260 ? 24.476 -10.688 -17.351 1.00 95.81 260 ARG A C 1
ATOM 1975 O O . ARG A 1 260 ? 24.213 -10.288 -16.224 1.00 95.81 260 ARG A O 1
ATOM 1982 N N . PHE A 1 261 ? 23.549 -11.155 -18.190 1.00 95.94 261 PHE A N 1
ATOM 1983 C CA . PHE A 1 261 ? 22.106 -11.070 -17.943 1.00 95.94 261 PHE A CA 1
ATOM 1984 C C . PHE A 1 261 ? 21.354 -12.405 -18.048 1.00 95.94 261 PHE A C 1
ATOM 1986 O O . PHE A 1 261 ? 20.210 -12.479 -17.594 1.00 95.94 261 PHE A O 1
ATOM 1993 N N . ALA A 1 262 ? 21.967 -13.435 -18.635 1.00 94.00 262 ALA A N 1
ATOM 1994 C CA . ALA A 1 262 ? 21.329 -14.718 -18.932 1.00 94.00 262 ALA A CA 1
ATOM 1995 C C . ALA A 1 262 ? 20.752 -15.412 -17.687 1.00 94.00 262 ALA A C 1
ATOM 1997 O O . ALA A 1 262 ? 19.626 -15.906 -17.715 1.00 94.00 262 ALA A O 1
ATOM 1998 N N . GLU A 1 263 ? 21.497 -15.382 -16.582 1.00 94.81 263 GLU A N 1
ATOM 1999 C CA . GLU A 1 263 ? 21.141 -16.032 -15.320 1.00 94.81 263 GLU A CA 1
ATOM 2000 C C . GLU A 1 263 ? 20.736 -14.998 -14.269 1.00 94.81 263 GLU A C 1
ATOM 2002 O O . GLU A 1 263 ? 21.270 -13.887 -14.220 1.00 94.81 263 GLU A O 1
ATOM 2007 N N . PHE A 1 264 ? 19.829 -15.367 -13.365 1.00 91.94 264 PHE A N 1
ATOM 2008 C CA . PHE A 1 264 ? 19.263 -14.433 -12.388 1.00 91.94 264 PHE A CA 1
ATOM 2009 C C . PHE A 1 264 ? 20.336 -13.763 -11.524 1.00 91.94 264 PHE A C 1
ATOM 2011 O O . PHE A 1 264 ? 20.291 -12.555 -11.278 1.00 91.94 264 PHE A O 1
ATOM 2018 N N . HIS A 1 265 ? 21.325 -14.544 -11.091 1.00 91.12 265 HIS A N 1
ATOM 2019 C CA . HIS A 1 265 ? 22.414 -14.066 -10.246 1.00 91.12 265 HIS A CA 1
ATOM 2020 C C . HIS A 1 265 ? 23.347 -13.114 -10.999 1.00 91.12 265 HIS A C 1
ATOM 2022 O O . HIS A 1 265 ? 23.676 -12.051 -10.471 1.00 91.12 265 HIS A O 1
ATOM 2028 N N . SER A 1 266 ? 23.738 -13.447 -12.238 1.00 93.31 266 SER A N 1
ATOM 2029 C CA . SER A 1 266 ? 24.586 -12.554 -13.035 1.00 93.31 266 SER A CA 1
ATOM 2030 C C . SER A 1 266 ? 23.840 -11.268 -13.381 1.00 93.31 266 SER A C 1
ATOM 2032 O O . SER A 1 266 ? 24.387 -10.181 -13.197 1.00 93.31 266 SER A O 1
ATOM 2034 N N . ARG A 1 267 ? 22.558 -11.369 -13.746 1.00 94.00 267 ARG A N 1
ATOM 2035 C CA . ARG A 1 267 ? 21.694 -10.214 -14.014 1.00 94.00 267 ARG A CA 1
ATOM 2036 C C . ARG A 1 267 ? 21.505 -9.322 -12.795 1.00 94.00 267 ARG A C 1
ATOM 2038 O O . ARG A 1 267 ? 21.446 -8.109 -12.942 1.00 94.00 267 ARG A O 1
ATOM 2045 N N . THR A 1 268 ? 21.412 -9.897 -11.599 1.00 89.81 268 THR A N 1
ATOM 2046 C CA . THR A 1 268 ? 21.304 -9.127 -10.351 1.00 89.81 268 THR A CA 1
ATOM 2047 C C . THR A 1 268 ? 22.608 -8.398 -10.032 1.00 89.81 268 THR A C 1
ATOM 2049 O O . THR A 1 268 ? 22.571 -7.233 -9.647 1.00 89.81 268 THR A O 1
ATOM 2052 N N . ALA A 1 269 ? 23.760 -9.028 -10.271 1.00 90.50 269 ALA A N 1
ATOM 2053 C CA . ALA A 1 269 ? 25.059 -8.371 -10.122 1.00 90.50 269 ALA A CA 1
ATOM 2054 C C . ALA A 1 269 ? 25.279 -7.229 -11.136 1.00 90.50 269 ALA A C 1
ATOM 2056 O O . ALA A 1 269 ? 25.977 -6.271 -10.824 1.00 90.50 269 ALA A O 1
ATOM 2057 N N . ASN A 1 270 ? 24.660 -7.311 -12.321 1.00 92.69 270 ASN A N 1
ATOM 2058 C CA . ASN A 1 270 ? 24.737 -6.311 -13.398 1.00 92.69 270 ASN A CA 1
ATOM 2059 C C . ASN A 1 270 ? 23.387 -5.597 -13.611 1.00 92.69 270 ASN A C 1
ATOM 2061 O O . ASN A 1 270 ? 22.971 -5.322 -14.741 1.00 92.69 270 ASN A O 1
ATOM 2065 N N . VAL A 1 271 ? 22.630 -5.375 -12.531 1.00 91.06 271 VAL A N 1
ATOM 2066 C CA . VAL A 1 271 ? 21.231 -4.930 -12.630 1.00 91.06 271 VAL A CA 1
ATOM 2067 C C . VAL A 1 271 ? 21.098 -3.514 -13.189 1.00 91.06 271 VAL A C 1
ATOM 2069 O O . VAL A 1 271 ? 20.102 -3.202 -13.842 1.00 91.06 271 VAL A O 1
ATOM 2072 N N . VAL A 1 272 ? 22.096 -2.658 -12.956 1.00 91.50 272 VAL A N 1
ATOM 2073 C CA . VAL A 1 272 ? 22.123 -1.288 -13.479 1.00 91.50 272 VAL A CA 1
ATOM 2074 C C . VAL A 1 272 ? 22.211 -1.329 -15.002 1.00 91.50 272 VAL A C 1
ATOM 2076 O O . VAL A 1 272 ? 21.348 -0.777 -15.680 1.00 91.50 272 VAL A O 1
ATOM 2079 N N . GLU A 1 273 ? 23.169 -2.078 -15.540 1.00 95.25 273 GLU A N 1
ATOM 2080 C CA . GLU A 1 273 ? 23.360 -2.264 -16.976 1.00 95.25 273 GLU A CA 1
ATOM 2081 C C . GLU A 1 273 ? 22.155 -2.961 -17.616 1.00 95.25 273 GLU A C 1
ATOM 2083 O O . GLU A 1 273 ? 21.695 -2.548 -18.680 1.00 95.25 273 GLU A O 1
ATOM 2088 N N . ALA A 1 274 ? 21.588 -3.977 -16.954 1.00 95.31 274 ALA A N 1
ATOM 2089 C CA . ALA A 1 274 ? 20.386 -4.653 -17.437 1.00 95.31 274 ALA A CA 1
ATOM 2090 C C . ALA A 1 274 ? 19.214 -3.667 -17.587 1.00 95.31 274 ALA A C 1
ATOM 2092 O O . ALA A 1 274 ? 18.523 -3.672 -18.604 1.00 95.31 274 ALA A O 1
ATOM 2093 N N . ARG A 1 275 ? 19.005 -2.782 -16.603 1.00 94.88 275 ARG A N 1
ATOM 2094 C CA . ARG A 1 275 ? 17.964 -1.741 -16.655 1.00 94.88 275 ARG A CA 1
ATOM 2095 C C . ARG A 1 275 ? 18.213 -0.737 -17.767 1.00 94.88 275 ARG A C 1
ATOM 2097 O O . ARG A 1 275 ? 17.266 -0.358 -18.449 1.00 94.88 275 ARG A O 1
ATOM 2104 N N . GLU A 1 276 ? 19.456 -0.316 -17.969 1.00 95.69 276 GLU A N 1
ATOM 2105 C CA . GLU A 1 276 ? 19.804 0.584 -19.069 1.00 95.69 276 GLU A CA 1
ATOM 2106 C C . GLU A 1 276 ? 19.487 -0.040 -20.431 1.00 95.69 276 GLU A C 1
ATOM 2108 O O . GLU A 1 276 ? 18.916 0.628 -21.293 1.00 95.69 276 GLU A O 1
ATOM 2113 N N . GLU A 1 277 ? 19.793 -1.325 -20.627 1.00 96.94 277 GLU A N 1
ATOM 2114 C CA . GLU A 1 277 ? 19.478 -2.032 -21.872 1.00 96.94 277 GLU A CA 1
ATOM 2115 C C . GLU A 1 277 ? 17.970 -2.141 -22.127 1.00 96.94 277 GLU A C 1
ATOM 2117 O O . GLU A 1 277 ? 17.534 -1.961 -23.270 1.00 96.94 277 GLU A O 1
ATOM 2122 N N . ILE A 1 278 ? 17.169 -2.371 -21.080 1.00 97.12 278 ILE A N 1
ATOM 2123 C CA . ILE A 1 278 ? 15.704 -2.338 -21.179 1.00 97.12 278 ILE A CA 1
ATOM 2124 C C . ILE A 1 278 ? 15.218 -0.917 -21.486 1.00 97.12 278 ILE A C 1
ATOM 2126 O O . ILE A 1 278 ? 14.462 -0.723 -22.436 1.00 97.12 278 ILE A O 1
ATOM 2130 N N . GLN A 1 279 ? 15.693 0.095 -20.756 1.00 97.69 279 GLN A N 1
ATOM 2131 C CA . GLN A 1 279 ? 15.278 1.488 -20.936 1.00 97.69 279 GLN A CA 1
ATOM 2132 C C . GLN A 1 279 ? 15.551 1.998 -22.362 1.00 97.69 279 GLN A C 1
ATOM 2134 O O . GLN A 1 279 ? 14.648 2.569 -22.970 1.00 97.69 279 GLN A O 1
ATOM 2139 N N . LYS A 1 280 ? 16.732 1.714 -22.937 1.00 97.69 280 LYS A N 1
ATOM 2140 C CA . LYS A 1 280 ? 17.105 2.068 -24.329 1.00 97.69 280 LYS A CA 1
ATOM 2141 C C . LYS A 1 280 ? 16.149 1.510 -25.390 1.00 97.69 280 LYS A C 1
ATOM 2143 O O . LYS A 1 280 ? 16.105 2.004 -26.519 1.00 97.69 280 LYS A O 1
ATOM 2148 N N . ARG A 1 281 ? 15.448 0.419 -25.081 1.00 97.50 281 ARG A N 1
ATOM 2149 C CA . ARG A 1 281 ? 14.512 -0.250 -25.997 1.00 97.50 281 ARG A CA 1
ATOM 2150 C C . ARG A 1 281 ? 13.085 0.214 -25.744 1.00 97.50 281 ARG A C 1
ATOM 2152 O O . ARG A 1 281 ? 12.396 0.579 -26.691 1.00 97.50 281 ARG A O 1
ATOM 2159 N N . VAL A 1 282 ? 12.681 0.278 -24.476 1.00 97.62 282 VAL A N 1
ATOM 2160 C CA . VAL A 1 282 ? 11.344 0.721 -24.056 1.00 97.62 282 VAL A CA 1
ATOM 2161 C C . VAL A 1 282 ? 11.077 2.176 -24.449 1.00 97.62 282 VAL A C 1
ATOM 2163 O O . VAL A 1 282 ? 9.967 2.486 -24.870 1.00 97.62 282 VAL A O 1
ATOM 2166 N N . GLU A 1 283 ? 12.078 3.062 -24.403 1.00 97.81 283 GLU A N 1
ATOM 2167 C CA . GLU A 1 283 ? 11.899 4.483 -24.759 1.00 97.81 283 GLU A CA 1
ATOM 2168 C C . GLU A 1 283 ? 11.511 4.729 -26.222 1.00 97.81 283 GLU A C 1
ATOM 2170 O O . GLU A 1 283 ? 11.009 5.802 -26.554 1.00 97.81 283 GLU A O 1
ATOM 2175 N N . LYS A 1 284 ? 11.729 3.739 -27.095 1.00 97.69 284 LYS A N 1
ATOM 2176 C CA . LYS A 1 284 ? 11.391 3.801 -28.524 1.00 97.69 284 LYS A CA 1
ATOM 2177 C C . LYS A 1 284 ? 9.945 3.406 -28.813 1.00 97.69 284 LYS A C 1
ATOM 2179 O O . LYS A 1 284 ? 9.485 3.615 -29.930 1.00 97.69 284 LYS A O 1
ATOM 2184 N N . LEU A 1 285 ? 9.264 2.804 -27.842 1.00 97.94 285 LEU A N 1
ATOM 2185 C CA . LEU A 1 285 ? 7.880 2.367 -27.954 1.00 97.94 285 LEU A CA 1
ATOM 2186 C C . LEU A 1 285 ? 6.968 3.411 -27.318 1.00 97.94 285 LEU A C 1
ATOM 2188 O O . LEU A 1 285 ? 7.329 4.020 -26.306 1.00 97.94 285 LEU A O 1
ATOM 2192 N N . THR A 1 286 ? 5.763 3.569 -27.856 1.00 97.81 286 THR A N 1
ATOM 2193 C CA . THR A 1 286 ? 4.681 4.203 -27.097 1.00 97.81 286 THR A CA 1
ATOM 2194 C C . THR A 1 286 ? 4.243 3.284 -25.960 1.00 97.81 286 THR A C 1
ATOM 2196 O O . THR A 1 286 ? 4.419 2.063 -26.004 1.00 97.81 286 THR A O 1
ATOM 2199 N N . ARG A 1 287 ? 3.615 3.848 -24.928 1.00 95.69 287 ARG A N 1
ATOM 2200 C CA . ARG A 1 287 ? 3.079 3.075 -23.805 1.00 95.69 287 ARG A CA 1
ATOM 2201 C C . ARG A 1 287 ? 2.088 2.008 -24.259 1.00 95.69 287 ARG A C 1
ATOM 2203 O O . ARG A 1 287 ? 2.094 0.919 -23.700 1.00 95.69 287 ARG A O 1
ATOM 2210 N N . ALA A 1 288 ? 1.238 2.319 -25.238 1.00 95.56 288 ALA A N 1
ATOM 2211 C CA . ALA A 1 288 ? 0.246 1.375 -25.748 1.00 95.56 288 ALA A CA 1
ATOM 2212 C C . ALA A 1 288 ? 0.913 0.182 -26.452 1.00 95.56 288 ALA A C 1
ATOM 2214 O O . ALA A 1 288 ? 0.598 -0.958 -26.126 1.00 95.56 288 ALA A O 1
ATOM 2215 N N . GLU A 1 289 ? 1.881 0.441 -27.336 1.00 97.62 289 GLU A N 1
ATOM 2216 C CA . GLU A 1 289 ? 2.627 -0.613 -28.037 1.00 97.62 289 GLU A CA 1
ATOM 2217 C C . GLU A 1 289 ? 3.429 -1.484 -27.068 1.00 97.62 289 GLU A C 1
ATOM 2219 O O . GLU A 1 289 ? 3.474 -2.702 -27.219 1.00 97.62 289 GLU A O 1
ATOM 2224 N N . ALA A 1 290 ? 4.066 -0.871 -26.066 1.00 97.50 290 ALA A N 1
ATOM 2225 C CA . ALA A 1 290 ? 4.826 -1.603 -25.062 1.00 97.50 290 ALA A CA 1
ATOM 2226 C C . ALA A 1 290 ? 3.926 -2.551 -24.253 1.00 97.50 290 ALA A C 1
ATOM 2228 O O . ALA A 1 290 ? 4.266 -3.720 -24.105 1.00 97.50 290 ALA A O 1
ATOM 2229 N N . LEU A 1 291 ? 2.765 -2.077 -23.782 1.00 96.94 291 LEU A N 1
ATOM 2230 C CA . LEU A 1 291 ? 1.800 -2.915 -23.061 1.00 96.94 291 LEU A CA 1
ATOM 2231 C C . LEU A 1 291 ? 1.304 -4.074 -23.926 1.00 96.94 291 LEU A C 1
ATOM 2233 O O . LEU A 1 291 ? 1.380 -5.215 -23.490 1.00 96.94 291 LEU A O 1
ATOM 2237 N N . GLU A 1 292 ? 0.879 -3.802 -25.163 1.00 97.75 292 GLU A N 1
ATOM 2238 C CA . GLU A 1 292 ? 0.395 -4.842 -26.079 1.00 97.75 292 GLU A CA 1
ATOM 2239 C C . GLU A 1 292 ? 1.455 -5.931 -26.309 1.00 97.75 292 GLU A C 1
ATOM 2241 O O . GLU A 1 292 ? 1.164 -7.123 -26.197 1.00 97.75 292 GLU A O 1
ATOM 2246 N N . ARG A 1 293 ? 2.709 -5.534 -26.566 1.00 97.62 293 ARG A N 1
ATOM 2247 C CA . ARG A 1 293 ? 3.823 -6.472 -26.772 1.00 97.62 293 ARG A CA 1
ATOM 2248 C C . ARG A 1 293 ? 4.127 -7.298 -25.527 1.00 97.62 293 ARG A C 1
ATOM 2250 O O . ARG A 1 293 ? 4.334 -8.506 -25.629 1.00 97.62 293 ARG A O 1
ATOM 2257 N N . PHE A 1 294 ? 4.197 -6.657 -24.364 1.00 97.62 294 PHE A N 1
ATOM 2258 C CA . PHE A 1 294 ? 4.561 -7.324 -23.116 1.00 97.62 294 PHE A CA 1
ATOM 2259 C C . PHE A 1 294 ? 3.451 -8.255 -22.628 1.00 97.62 294 PHE A C 1
ATOM 2261 O O . PHE A 1 294 ? 3.746 -9.380 -22.233 1.00 97.62 294 PHE A O 1
ATOM 2268 N N . GLU A 1 295 ? 2.186 -7.848 -22.736 1.00 96.75 295 GLU A N 1
ATOM 2269 C CA . GLU A 1 295 ? 1.032 -8.697 -22.422 1.00 96.75 295 GLU A CA 1
ATOM 2270 C C . GLU A 1 295 ? 0.965 -9.915 -23.355 1.00 96.75 295 GLU A C 1
ATOM 2272 O O . GLU A 1 295 ? 0.812 -11.041 -22.881 1.00 96.75 295 GLU A O 1
ATOM 2277 N N . ALA A 1 296 ? 1.171 -9.727 -24.665 1.00 97.56 296 ALA A N 1
ATOM 2278 C CA . ALA A 1 296 ? 1.206 -10.830 -25.628 1.00 97.56 296 ALA A CA 1
ATOM 2279 C C . ALA A 1 296 ? 2.350 -11.829 -25.363 1.00 97.56 296 ALA A C 1
ATOM 2281 O O . ALA A 1 296 ? 2.230 -13.010 -25.691 1.00 97.56 296 ALA A O 1
ATOM 2282 N N . ALA A 1 297 ? 3.447 -11.367 -24.760 1.00 96.94 297 ALA A N 1
ATOM 2283 C CA . ALA A 1 297 ? 4.597 -12.184 -24.383 1.00 96.94 297 ALA A CA 1
ATOM 2284 C C . ALA A 1 297 ? 4.528 -12.735 -22.944 1.00 96.94 297 ALA A C 1
ATOM 2286 O O . ALA A 1 297 ? 5.497 -13.346 -22.490 1.00 96.94 297 ALA A O 1
ATOM 2287 N N . ASP A 1 298 ? 3.418 -12.525 -22.226 1.00 96.12 298 ASP A N 1
ATOM 2288 C CA . ASP A 1 298 ? 3.244 -12.906 -20.816 1.00 96.12 298 ASP A CA 1
ATOM 2289 C C . ASP A 1 298 ? 4.376 -12.354 -19.919 1.00 96.12 298 ASP A C 1
ATOM 2291 O O . ASP A 1 298 ? 4.988 -13.058 -19.105 1.00 96.12 298 ASP A O 1
ATOM 2295 N N . VAL A 1 299 ? 4.697 -11.073 -20.133 1.00 96.44 299 VAL A N 1
ATOM 2296 C CA . VAL A 1 299 ? 5.600 -10.259 -19.314 1.00 96.44 299 VAL A CA 1
ATOM 2297 C C . VAL A 1 299 ? 4.749 -9.357 -18.412 1.00 96.44 299 VAL A C 1
ATOM 2299 O O . VAL A 1 299 ? 4.022 -8.500 -18.923 1.00 96.44 299 VAL A O 1
ATOM 2302 N N . PRO A 1 300 ? 4.840 -9.481 -17.072 1.00 95.62 300 PRO A N 1
ATOM 2303 C CA . PRO A 1 300 ? 4.039 -8.653 -16.180 1.00 95.62 300 PRO A CA 1
ATOM 2304 C C . PRO A 1 300 ? 4.427 -7.176 -16.296 1.00 95.62 300 PRO A C 1
ATOM 2306 O O . PRO A 1 300 ? 5.559 -6.781 -15.994 1.00 95.62 300 PRO A O 1
ATOM 2309 N N . CYS A 1 301 ? 3.473 -6.350 -16.709 1.00 95.94 301 CYS A N 1
ATOM 2310 C CA . CYS A 1 301 ? 3.656 -4.918 -16.893 1.00 95.94 301 CYS A CA 1
ATOM 2311 C C . CYS A 1 301 ? 2.383 -4.139 -16.535 1.00 95.94 301 CYS A C 1
ATOM 2313 O O . CYS A 1 301 ? 1.312 -4.717 -16.351 1.00 95.94 301 CYS A O 1
ATOM 2315 N N . GLY A 1 302 ? 2.497 -2.817 -16.394 1.00 93.44 302 GLY A N 1
ATOM 2316 C CA . GLY A 1 302 ? 1.336 -1.971 -16.127 1.00 93.44 302 GLY A CA 1
ATOM 2317 C C . GLY A 1 302 ? 1.597 -0.485 -16.336 1.00 93.44 302 GLY A C 1
ATOM 2318 O O . GLY A 1 302 ? 2.648 0.039 -15.981 1.00 93.44 302 GLY A O 1
ATOM 2319 N N . ALA A 1 303 ? 0.625 0.231 -16.898 1.00 91.81 303 ALA A N 1
ATOM 2320 C CA . ALA A 1 303 ? 0.721 1.679 -17.064 1.00 91.81 303 ALA A CA 1
ATOM 2321 C C . ALA A 1 303 ? 0.720 2.411 -15.714 1.00 91.81 303 ALA A C 1
ATOM 2323 O O . ALA A 1 303 ? -0.140 2.158 -14.864 1.00 91.81 303 ALA A O 1
ATOM 2324 N N . VAL A 1 304 ? 1.577 3.426 -15.565 1.00 87.12 304 VAL A N 1
ATOM 2325 C CA . VAL A 1 304 ? 1.420 4.379 -14.459 1.00 87.12 304 VAL A CA 1
ATOM 2326 C C . VAL A 1 304 ? 0.195 5.252 -14.716 1.00 87.12 304 VAL A C 1
ATOM 2328 O O . VAL A 1 304 ? 0.087 5.945 -15.733 1.00 87.12 304 VAL A O 1
ATOM 2331 N N . ARG A 1 305 ? -0.756 5.213 -13.779 1.00 79.94 305 ARG A N 1
ATOM 2332 C CA . ARG A 1 305 ? -1.988 6.004 -13.840 1.00 79.94 305 ARG A CA 1
ATOM 2333 C C . ARG A 1 305 ? -1.755 7.402 -13.282 1.00 79.94 305 ARG A C 1
ATOM 2335 O O . ARG A 1 305 ? -1.205 7.564 -12.197 1.00 79.94 305 ARG A O 1
ATOM 2342 N N . THR A 1 306 ? -2.261 8.413 -13.979 1.00 71.69 306 THR A N 1
ATOM 2343 C CA . THR A 1 306 ? -2.341 9.780 -13.457 1.00 71.69 306 THR A CA 1
ATOM 2344 C C . THR A 1 306 ? -3.709 10.018 -12.816 1.00 71.69 306 THR A C 1
ATOM 2346 O O . THR A 1 306 ? -4.721 9.475 -13.259 1.00 71.69 306 THR A O 1
ATOM 2349 N N . HIS A 1 307 ? -3.751 10.830 -11.756 1.00 57.47 307 HIS A N 1
ATOM 2350 C CA . HIS A 1 307 ? -4.950 11.032 -10.928 1.00 57.47 307 HIS A CA 1
ATOM 2351 C C . HIS A 1 307 ? -6.158 11.589 -11.707 1.00 57.47 307 HIS A C 1
ATOM 2353 O O . HIS A 1 307 ? -7.287 11.343 -11.308 1.00 57.47 307 HIS A O 1
ATOM 2359 N N . GLY A 1 308 ? -5.946 12.240 -12.859 1.00 53.50 308 GLY A N 1
ATOM 2360 C CA . GLY A 1 308 ? -7.027 12.680 -13.754 1.00 53.50 308 GLY A CA 1
ATOM 2361 C C . GLY A 1 308 ? -7.756 11.555 -14.508 1.00 53.50 308 GLY A C 1
ATOM 2362 O O . GLY A 1 308 ? -8.725 11.837 -15.195 1.00 53.50 308 GLY A O 1
ATOM 2363 N N . LYS A 1 309 ? -7.300 10.297 -14.399 1.00 47.84 309 LYS A N 1
ATOM 2364 C CA . LYS A 1 309 ? -7.950 9.095 -14.962 1.00 47.84 309 LYS A CA 1
ATOM 2365 C C . LYS A 1 309 ? -8.479 8.138 -13.886 1.00 47.84 309 LYS A C 1
ATOM 2367 O O . LYS A 1 309 ? -8.727 6.968 -14.165 1.00 47.84 309 LYS A O 1
ATOM 2372 N N . MET A 1 310 ? -8.559 8.569 -12.625 1.00 48.59 310 MET A N 1
ATOM 2373 C CA . MET A 1 310 ? -9.219 7.777 -11.575 1.00 48.59 310 MET A CA 1
ATOM 2374 C C . MET A 1 310 ? -10.748 7.941 -11.623 1.00 48.59 310 MET A C 1
ATOM 2376 O O . MET A 1 310 ? -11.459 7.055 -11.163 1.00 48.59 310 MET A O 1
ATOM 2380 N N . ASP A 1 311 ? -11.219 9.027 -12.248 1.00 46.50 311 ASP A N 1
ATOM 2381 C CA . ASP A 1 311 ? -12.636 9.294 -12.527 1.00 46.50 311 ASP A CA 1
ATOM 2382 C C . ASP A 1 311 ? -13.202 8.408 -13.653 1.00 46.50 311 ASP A C 1
ATOM 2384 O O . ASP A 1 311 ? -14.417 8.276 -13.765 1.00 46.50 311 ASP A O 1
ATOM 2388 N N . ASP A 1 312 ? -12.333 7.760 -14.441 1.00 52.47 312 ASP A N 1
ATOM 2389 C CA . ASP A 1 312 ? -12.707 6.669 -15.342 1.00 52.47 312 ASP A CA 1
ATOM 2390 C C . ASP A 1 312 ? -12.601 5.342 -14.570 1.00 52.47 312 ASP A C 1
ATOM 2392 O O . ASP A 1 312 ? -11.485 4.825 -14.374 1.00 52.47 312 ASP A O 1
ATOM 2396 N N . PRO A 1 313 ? -13.727 4.777 -14.090 1.00 58.44 313 PRO A N 1
ATOM 2397 C CA . PRO A 1 313 ? -13.704 3.522 -13.361 1.00 58.44 313 PRO A CA 1
ATOM 2398 C C . PRO A 1 313 ? -13.140 2.429 -14.267 1.00 58.44 313 PRO A C 1
ATOM 2400 O O . PRO A 1 313 ? -13.634 2.195 -15.369 1.00 58.44 313 PRO A O 1
ATOM 2403 N N . VAL A 1 314 ? -12.105 1.730 -13.797 1.00 64.00 314 VAL A N 1
ATOM 2404 C CA . VAL A 1 314 ? -11.709 0.479 -14.446 1.00 64.00 314 VAL A CA 1
ATOM 2405 C C . VAL A 1 314 ? -12.677 -0.600 -14.000 1.00 64.00 314 VAL A C 1
ATOM 2407 O O . VAL A 1 314 ? -12.833 -0.786 -12.789 1.00 64.00 314 VAL A O 1
ATOM 2410 N N . PRO A 1 315 ? -13.301 -1.333 -14.937 1.00 65.25 315 PRO A N 1
ATOM 2411 C CA . PRO A 1 315 ? -14.116 -2.485 -14.593 1.00 65.25 315 PRO A CA 1
ATOM 2412 C C . PRO A 1 315 ? -13.354 -3.426 -13.651 1.00 65.25 315 PRO A C 1
ATOM 2414 O O . PRO A 1 315 ? -12.259 -3.883 -13.969 1.00 65.25 315 PRO A O 1
ATOM 2417 N N . GLY A 1 316 ? -13.917 -3.679 -12.469 1.00 59.06 316 GLY A N 1
ATOM 2418 C CA . GLY A 1 316 ? -13.316 -4.548 -11.452 1.00 59.06 316 GLY A CA 1
ATOM 2419 C C . GLY A 1 316 ? -12.384 -3.869 -10.438 1.00 59.06 316 GLY A C 1
ATOM 2420 O O . GLY A 1 316 ? -11.989 -4.529 -9.481 1.00 59.06 316 GLY A O 1
ATOM 2421 N N . ILE A 1 317 ? -12.064 -2.574 -10.568 1.00 63.62 317 ILE A N 1
ATOM 2422 C CA . ILE A 1 317 ? -11.309 -1.821 -9.547 1.00 63.62 317 ILE A CA 1
ATOM 2423 C C . ILE A 1 317 ? -12.267 -0.923 -8.764 1.00 63.62 317 ILE A C 1
ATOM 2425 O O . ILE A 1 317 ? -12.921 -0.051 -9.333 1.00 63.62 317 ILE A O 1
ATOM 2429 N N . VAL A 1 318 ? -12.318 -1.098 -7.442 1.00 61.81 318 VAL A N 1
ATOM 2430 C CA . VAL A 1 318 ? -13.191 -0.317 -6.557 1.00 61.81 318 VAL A CA 1
ATOM 2431 C C . VAL A 1 318 ? -12.384 0.603 -5.641 1.00 61.81 318 VAL A C 1
ATOM 2433 O O . VAL A 1 318 ? -11.430 0.179 -4.998 1.00 61.81 318 VAL A O 1
ATOM 2436 N N . ALA A 1 319 ? -12.819 1.859 -5.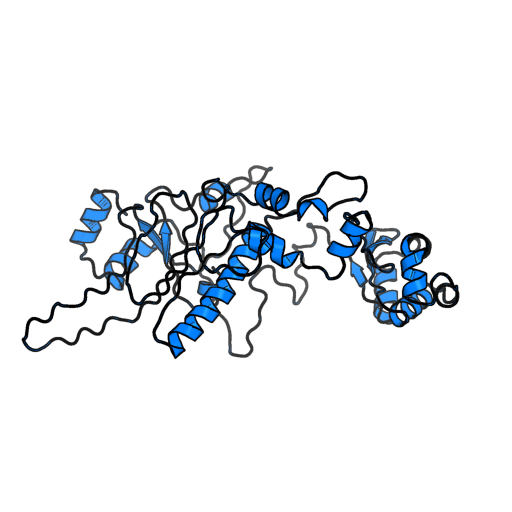510 1.00 60.53 319 ALA A N 1
ATOM 2437 C CA . ALA A 1 319 ? -12.324 2.797 -4.491 1.00 60.53 319 ALA A CA 1
ATOM 2438 C C . ALA A 1 319 ? -12.968 2.565 -3.099 1.00 60.53 319 ALA A C 1
ATOM 2440 O O . ALA A 1 319 ? -12.788 3.356 -2.172 1.00 60.53 319 ALA A O 1
ATOM 2441 N N . GLY A 1 320 ? -13.773 1.503 -2.970 1.00 67.62 320 GLY A N 1
ATOM 2442 C CA . GLY A 1 320 ? -14.567 1.157 -1.793 1.00 67.62 320 GLY A CA 1
ATOM 2443 C C . GLY A 1 320 ? -13.974 0.009 -0.975 1.00 67.62 320 GLY A C 1
ATOM 2444 O O . GLY A 1 320 ? -12.776 -0.053 -0.723 1.00 67.62 320 GLY A O 1
ATOM 2445 N N . PHE A 1 321 ? -14.837 -0.884 -0.493 1.00 76.50 321 PHE A N 1
ATOM 2446 C CA . PHE A 1 321 ? -14.405 -2.108 0.177 1.00 76.50 321 PHE A CA 1
ATOM 2447 C C . PHE A 1 321 ? -14.068 -3.170 -0.886 1.00 76.50 321 PHE A C 1
ATOM 2449 O O . PHE A 1 321 ? -14.954 -3.509 -1.666 1.00 76.50 321 PHE A O 1
ATOM 2456 N N . PRO A 1 322 ? -12.820 -3.669 -0.962 1.00 79.00 322 PRO A N 1
ATOM 2457 C CA . PRO A 1 322 ? -12.365 -4.437 -2.123 1.00 79.00 322 PRO A CA 1
ATOM 2458 C C . PRO A 1 322 ? -12.658 -5.941 -2.050 1.00 79.00 322 PRO A C 1
ATOM 2460 O O . PRO A 1 322 ? -12.331 -6.661 -2.989 1.00 79.00 322 PRO A O 1
ATOM 2463 N N . VAL A 1 323 ? -13.224 -6.445 -0.948 1.00 83.25 323 VAL A N 1
ATOM 2464 C CA . VAL A 1 323 ? -13.426 -7.889 -0.754 1.00 83.25 323 VAL A CA 1
ATOM 2465 C C . VAL A 1 323 ? -14.824 -8.296 -1.209 1.00 83.25 323 VAL A C 1
ATOM 2467 O O . VAL A 1 323 ? -15.819 -7.752 -0.732 1.00 83.25 323 VAL A O 1
ATOM 2470 N N . ILE A 1 324 ? -14.879 -9.287 -2.101 1.00 83.56 324 ILE A N 1
ATOM 2471 C CA . ILE A 1 324 ? -16.113 -9.928 -2.566 1.00 83.56 324 ILE A CA 1
ATOM 2472 C C . ILE A 1 324 ? -16.333 -11.199 -1.745 1.00 83.56 324 ILE A C 1
ATOM 2474 O O . ILE A 1 324 ? -15.472 -12.080 -1.715 1.00 83.56 324 ILE A O 1
ATOM 2478 N N . PHE A 1 325 ? -17.491 -11.305 -1.098 1.00 85.94 325 PHE A N 1
ATOM 2479 C CA . PHE A 1 325 ? -17.884 -12.500 -0.358 1.00 85.94 325 PHE A CA 1
ATOM 2480 C C . PHE A 1 325 ? -18.784 -13.384 -1.222 1.00 85.94 325 PHE A C 1
ATOM 2482 O O . PHE A 1 325 ? -19.835 -12.954 -1.684 1.00 85.94 325 PHE A O 1
ATOM 2489 N N . SER A 1 326 ? -18.405 -14.651 -1.404 1.00 90.75 326 SER A N 1
ATOM 2490 C CA . SER A 1 326 ? -19.241 -15.634 -2.113 1.00 90.75 326 SER A CA 1
ATOM 2491 C C . SER A 1 326 ? -20.521 -16.003 -1.353 1.00 90.75 326 SER A C 1
ATOM 2493 O O . SER A 1 326 ? -21.434 -16.578 -1.937 1.00 90.75 326 SER A O 1
ATOM 2495 N N . GLY A 1 327 ? -20.585 -15.689 -0.056 1.00 87.00 327 GLY A N 1
ATOM 2496 C CA . GLY A 1 327 ? -21.713 -15.994 0.826 1.00 87.00 327 GLY A CA 1
ATOM 2497 C C . GLY A 1 327 ? -22.885 -15.012 0.759 1.00 87.00 327 GLY A C 1
ATOM 2498 O O . GLY A 1 327 ? -23.866 -15.232 1.462 1.00 87.00 327 GLY A O 1
ATOM 2499 N N . GLY A 1 328 ? -22.803 -13.948 -0.045 1.00 83.75 328 GLY A N 1
ATOM 2500 C CA . GLY A 1 328 ? -23.877 -12.966 -0.205 1.00 83.75 328 GLY A CA 1
ATOM 2501 C C . GLY A 1 328 ? -23.379 -11.527 -0.301 1.00 83.75 328 GLY A C 1
ATOM 2502 O O . GLY A 1 328 ? -22.182 -11.251 -0.208 1.00 83.75 328 GLY A O 1
ATOM 2503 N N . GLU A 1 329 ? -24.323 -10.609 -0.493 1.00 82.81 329 GLU A N 1
ATOM 2504 C CA . GLU A 1 329 ? -24.054 -9.174 -0.547 1.00 82.81 329 GLU A CA 1
ATOM 2505 C C . GLU A 1 329 ? -23.857 -8.592 0.857 1.00 82.81 329 GLU A C 1
ATOM 2507 O O . GLU A 1 329 ? -24.471 -9.029 1.834 1.00 82.81 329 GLU A O 1
ATOM 2512 N N . LEU A 1 330 ? -22.977 -7.597 0.955 1.00 82.19 330 LEU A N 1
ATOM 2513 C CA . LEU A 1 330 ? -22.784 -6.839 2.186 1.00 82.19 330 LEU A CA 1
ATOM 2514 C C . LEU A 1 330 ? -23.892 -5.788 2.344 1.00 82.19 330 LEU A C 1
ATOM 2516 O O . LEU A 1 330 ? -24.389 -5.288 1.334 1.00 82.19 330 LEU A O 1
ATOM 2520 N N . PRO A 1 331 ? -24.241 -5.394 3.582 1.00 77.56 331 PRO A N 1
ATOM 2521 C CA . PRO A 1 331 ? -25.192 -4.313 3.813 1.00 77.56 331 PRO A CA 1
ATOM 2522 C C . PRO A 1 331 ? -24.779 -3.024 3.096 1.00 77.56 331 PRO A C 1
ATOM 2524 O O . PRO A 1 331 ? -23.620 -2.599 3.181 1.00 77.56 331 PRO A O 1
ATOM 2527 N N . GLU A 1 332 ? -25.734 -2.377 2.424 1.00 70.50 332 GLU A N 1
ATOM 2528 C CA . GLU A 1 332 ? -25.479 -1.079 1.808 1.00 70.50 332 GLU A CA 1
ATOM 2529 C C . GLU A 1 332 ? -25.208 -0.018 2.886 1.00 70.50 332 GLU A C 1
ATOM 2531 O O . GLU A 1 332 ? -25.989 0.130 3.832 1.00 70.50 332 GLU A O 1
ATOM 2536 N N . PRO A 1 333 ? -24.115 0.758 2.768 1.00 65.75 333 PRO A N 1
ATOM 2537 C CA . PRO A 1 333 ? -23.903 1.906 3.632 1.00 65.75 333 PRO A CA 1
ATOM 2538 C C . PRO A 1 333 ? -25.016 2.935 3.411 1.00 65.75 333 PRO A C 1
ATOM 2540 O O . PRO A 1 333 ? -25.215 3.392 2.287 1.00 65.75 333 PRO A O 1
ATOM 2543 N N . TYR A 1 334 ? -25.679 3.374 4.478 1.00 63.56 334 TYR A N 1
ATOM 2544 C CA . TYR A 1 334 ? -26.486 4.590 4.426 1.00 63.56 334 TYR A CA 1
ATOM 2545 C C . TYR A 1 334 ? -25.582 5.830 4.558 1.00 63.56 334 TYR A C 1
ATOM 2547 O O . TYR A 1 334 ? -24.401 5.730 4.909 1.00 63.56 334 TYR A O 1
ATOM 2555 N N . GLY A 1 335 ? -26.101 7.001 4.172 1.00 63.69 335 GLY A N 1
ATOM 2556 C CA . GLY A 1 335 ? -25.341 8.256 4.154 1.00 63.69 335 GLY A CA 1
ATOM 2557 C C . GLY A 1 335 ? -24.672 8.578 5.497 1.00 63.69 335 GLY A C 1
ATOM 2558 O O . GLY A 1 335 ? -25.088 8.085 6.541 1.00 63.69 335 GLY A O 1
ATOM 2559 N N . ALA A 1 336 ? -23.627 9.413 5.469 1.00 66.81 336 ALA A N 1
ATOM 2560 C CA . ALA A 1 336 ? -22.903 9.778 6.685 1.00 66.81 336 ALA A CA 1
ATOM 2561 C C . ALA A 1 336 ? -23.850 10.456 7.703 1.00 66.81 336 ALA A C 1
ATOM 2563 O O . ALA A 1 336 ? -24.464 11.467 7.348 1.00 66.81 336 ALA A O 1
ATOM 2564 N N . PRO A 1 337 ? -23.964 9.939 8.940 1.00 71.44 337 PRO A N 1
ATOM 2565 C CA . PRO A 1 337 ? -24.824 10.529 9.956 1.00 71.44 337 PRO A CA 1
ATOM 2566 C C . PRO A 1 337 ? -24.415 11.949 10.315 1.00 71.44 337 PRO A C 1
ATOM 2568 O O . PRO A 1 337 ? -23.244 12.325 10.208 1.00 71.44 337 PRO A O 1
ATOM 2571 N N . THR A 1 338 ? -25.379 12.715 10.818 1.00 79.56 338 THR A N 1
ATOM 2572 C CA . THR A 1 338 ? -25.092 13.968 11.515 1.00 79.56 338 THR A CA 1
ATOM 2573 C C . THR A 1 338 ? -24.737 13.710 12.979 1.00 79.56 338 THR A C 1
ATOM 2575 O O . THR A 1 338 ? -25.069 12.664 13.542 1.00 79.56 338 THR A O 1
ATOM 2578 N N . LEU A 1 339 ? -24.084 14.694 13.599 1.00 80.38 339 LEU A N 1
ATOM 2579 C CA . LEU A 1 339 ? -23.796 14.696 15.034 1.00 80.38 339 LEU A CA 1
ATOM 2580 C C . LEU A 1 339 ? -25.085 14.456 15.839 1.00 80.38 339 LEU A C 1
ATOM 2582 O O . LEU A 1 339 ? -26.121 15.028 15.493 1.00 80.38 339 LEU A O 1
ATOM 2586 N N . GLY A 1 340 ? -25.029 13.580 16.846 1.00 80.75 340 GLY A N 1
ATOM 2587 C CA . GLY A 1 340 ? -26.170 13.218 17.691 1.00 80.75 340 GLY A CA 1
ATOM 2588 C C . GLY A 1 340 ? -27.374 12.583 16.979 1.00 80.75 340 GLY A C 1
ATOM 2589 O O . GLY A 1 340 ? -28.419 12.420 17.608 1.00 80.75 340 GLY A O 1
ATOM 2590 N N . MET A 1 341 ? -27.271 12.215 15.690 1.00 83.56 341 MET A N 1
ATOM 2591 C CA . MET A 1 341 ? -28.415 11.761 14.876 1.00 83.56 341 MET A CA 1
ATOM 2592 C C . MET A 1 341 ? -29.199 10.607 15.512 1.00 83.56 341 MET A C 1
ATOM 2594 O O . MET A 1 341 ? -30.402 10.501 15.293 1.00 83.56 341 MET A O 1
ATOM 2598 N N . HIS A 1 342 ? -28.526 9.748 16.280 1.00 86.31 342 HIS A N 1
ATOM 2599 C CA . HIS A 1 342 ? -29.124 8.550 16.864 1.00 86.31 342 HIS A CA 1
ATOM 2600 C C . HIS A 1 342 ? -29.261 8.640 18.392 1.00 86.31 342 HIS A C 1
ATOM 2602 O O . HIS A 1 342 ? -29.443 7.608 19.031 1.00 86.31 342 HIS A O 1
ATOM 2608 N N . ASN A 1 343 ? -29.168 9.834 18.999 1.00 83.38 343 ASN A N 1
ATOM 2609 C CA . ASN A 1 343 ? -29.255 9.985 20.457 1.00 83.38 343 ASN A CA 1
ATOM 2610 C C . ASN A 1 343 ? -30.554 9.368 21.007 1.00 83.38 343 ASN A C 1
ATOM 2612 O O . ASN A 1 343 ? -30.498 8.476 21.844 1.00 83.38 343 ASN A O 1
ATOM 2616 N N . GLU A 1 344 ? -31.720 9.774 20.506 1.00 84.12 344 GLU A N 1
ATOM 2617 C CA . GLU A 1 344 ? -33.011 9.279 21.017 1.00 84.12 344 GLU A CA 1
ATOM 2618 C C . GLU A 1 344 ? -33.187 7.768 20.798 1.00 84.12 344 GLU A C 1
ATOM 2620 O O . GLU A 1 344 ? -33.605 7.058 21.710 1.00 84.12 344 GLU A O 1
ATOM 2625 N N . GLU A 1 345 ? -32.782 7.253 19.630 1.00 84.44 345 GLU A N 1
ATOM 2626 C CA . GLU A 1 345 ? -32.843 5.818 19.322 1.00 84.44 345 GLU A CA 1
ATOM 2627 C C . GLU A 1 345 ? -31.961 4.990 20.267 1.00 84.44 345 GLU A C 1
ATOM 2629 O O . GLU A 1 345 ? -32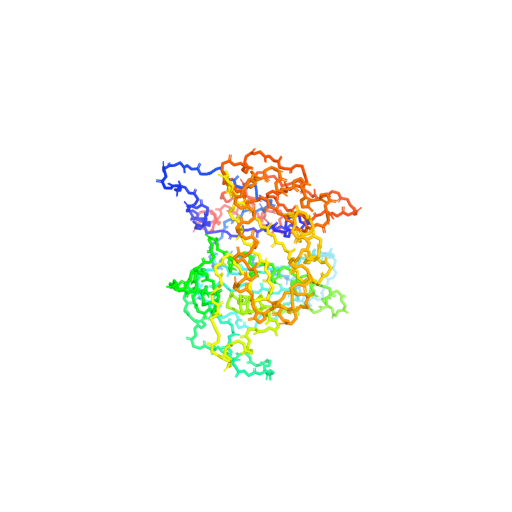.392 3.955 20.774 1.00 84.44 345 GLU A O 1
ATOM 2634 N N . ILE A 1 346 ? -30.725 5.426 20.515 1.00 82.12 346 ILE A N 1
ATOM 2635 C CA . ILE A 1 346 ? -29.767 4.659 21.313 1.00 82.12 346 ILE A CA 1
ATOM 2636 C C . ILE A 1 346 ? -30.035 4.823 22.811 1.00 82.12 346 ILE A C 1
ATOM 2638 O O . ILE A 1 346 ? -30.116 3.822 23.522 1.00 82.12 346 ILE A O 1
ATOM 2642 N N . TYR A 1 347 ? -30.205 6.051 23.305 1.00 81.19 347 TYR A N 1
ATOM 2643 C CA . TYR A 1 347 ? -30.454 6.287 24.728 1.00 81.19 347 TYR A CA 1
ATOM 2644 C C . TYR A 1 347 ? -31.813 5.726 25.165 1.00 81.19 347 TYR A C 1
ATOM 2646 O O . TYR A 1 347 ? -31.882 5.049 26.188 1.00 81.19 347 TYR A O 1
ATOM 2654 N N . GLY A 1 348 ? -32.867 5.917 24.369 1.00 78.56 348 GLY A N 1
ATOM 2655 C CA . GLY A 1 348 ? -34.193 5.381 24.679 1.00 78.56 348 GLY A CA 1
ATOM 2656 C C . GLY A 1 348 ? -34.339 3.896 24.351 1.00 78.56 348 GLY A C 1
ATOM 2657 O O . GLY A 1 348 ? -34.866 3.131 25.150 1.00 78.56 348 GLY A O 1
ATOM 2658 N N . GLY A 1 349 ? -33.856 3.454 23.187 1.00 77.88 349 GLY A N 1
ATOM 2659 C CA . GLY A 1 349 ? -34.102 2.094 22.696 1.00 77.88 349 GLY A CA 1
ATOM 2660 C C . GLY A 1 349 ? -33.076 1.046 23.129 1.00 77.88 349 GLY A C 1
ATOM 2661 O O . GLY A 1 349 ? -33.439 -0.106 23.361 1.00 77.88 349 GLY A O 1
ATOM 2662 N N . VAL A 1 350 ? -31.793 1.412 23.217 1.00 77.38 350 VAL A N 1
ATOM 2663 C CA . VAL A 1 350 ? -30.715 0.473 23.586 1.00 77.38 350 VAL A CA 1
ATOM 2664 C C . VAL A 1 350 ? -30.419 0.539 25.079 1.00 77.38 350 VAL A C 1
ATOM 2666 O O . VAL A 1 350 ? -30.237 -0.500 25.711 1.00 77.38 350 VAL A O 1
ATOM 2669 N N . LEU A 1 351 ? -30.375 1.748 25.644 1.00 77.38 351 LEU A N 1
ATOM 2670 C CA . LEU A 1 351 ? -30.065 1.968 27.061 1.00 77.38 351 LEU A CA 1
ATOM 2671 C C . LEU A 1 351 ? -31.312 2.053 27.953 1.00 77.38 351 LEU A C 1
ATOM 2673 O O . LEU A 1 351 ? -31.164 2.050 29.172 1.00 77.38 351 LEU A O 1
ATOM 2677 N N . ASN A 1 352 ? -32.517 2.060 27.368 1.00 83.69 352 ASN A N 1
ATOM 2678 C CA . ASN A 1 352 ? -33.803 2.119 28.074 1.00 83.69 352 ASN A CA 1
ATOM 2679 C C . ASN A 1 352 ? -33.951 3.328 29.016 1.00 83.69 352 ASN A C 1
ATOM 2681 O O . ASN A 1 352 ? -34.579 3.207 30.068 1.00 83.69 352 ASN A O 1
ATOM 2685 N N . LEU A 1 353 ? -33.378 4.483 28.659 1.00 81.38 353 LEU A N 1
ATOM 2686 C CA . LEU A 1 353 ? -33.634 5.733 29.377 1.00 81.38 353 LEU A CA 1
ATOM 2687 C C . LEU A 1 353 ? -35.022 6.277 29.030 1.00 81.38 353 LEU A C 1
ATOM 2689 O O . LEU A 1 353 ? -35.466 6.205 27.884 1.00 81.38 353 LEU A O 1
ATOM 2693 N N . SER A 1 354 ? -35.695 6.844 30.024 1.00 88.75 354 SER A N 1
ATOM 2694 C CA . SER A 1 354 ? -36.957 7.558 29.838 1.00 88.75 354 SER A CA 1
ATOM 2695 C C . SER A 1 354 ? -36.758 8.899 29.126 1.00 88.75 354 SER A C 1
ATOM 2697 O O . SER A 1 354 ? -35.673 9.484 29.154 1.00 88.75 354 SER A O 1
ATOM 2699 N N . ASP A 1 355 ? -37.831 9.426 28.532 1.00 90.19 355 ASP A N 1
ATOM 2700 C CA . ASP A 1 355 ? -37.814 10.741 27.878 1.00 90.19 355 ASP A CA 1
ATOM 2701 C C . ASP A 1 355 ? -37.376 11.861 28.841 1.00 90.19 355 ASP A C 1
ATOM 2703 O O . ASP A 1 355 ? -36.648 12.768 28.435 1.00 90.19 355 ASP A O 1
ATOM 2707 N N . ASP A 1 356 ? -37.753 11.763 30.122 1.00 90.94 356 ASP A N 1
ATOM 2708 C CA . ASP A 1 356 ? -37.366 12.717 31.169 1.00 90.94 356 ASP A CA 1
ATOM 2709 C C . ASP A 1 356 ? -35.860 12.645 31.481 1.00 90.94 356 ASP A C 1
ATOM 2711 O O . ASP A 1 356 ? -35.200 13.675 31.624 1.00 90.94 356 ASP A O 1
ATOM 2715 N N . GLU A 1 357 ? -35.282 11.440 31.536 1.00 83.94 357 GLU A N 1
ATOM 2716 C CA . GLU A 1 357 ? -33.836 11.251 31.725 1.00 83.94 357 GLU A CA 1
ATOM 2717 C C . GLU A 1 357 ? -33.042 11.766 30.518 1.00 83.94 357 GLU A C 1
ATOM 2719 O O . GLU A 1 357 ? -32.028 12.444 30.681 1.00 83.94 357 GLU A O 1
ATOM 2724 N N . ILE A 1 358 ? -33.521 11.501 29.298 1.00 85.06 358 ILE A N 1
ATOM 2725 C CA . ILE A 1 358 ? -32.902 12.004 28.064 1.00 85.06 358 ILE A CA 1
ATOM 2726 C C . ILE A 1 358 ? -32.978 13.536 28.011 1.00 85.06 358 ILE A C 1
ATOM 2728 O O . ILE A 1 358 ? -32.008 14.184 27.610 1.00 85.06 358 ILE A O 1
ATOM 2732 N N . ALA A 1 359 ? -34.101 14.133 28.421 1.00 87.44 359 ALA A N 1
ATOM 2733 C CA . ALA A 1 359 ? -34.246 15.583 28.514 1.00 87.44 359 ALA A CA 1
ATOM 2734 C C . ALA A 1 359 ? -33.258 16.186 29.525 1.00 87.44 359 ALA A C 1
ATOM 2736 O O . ALA A 1 359 ? -32.584 17.162 29.194 1.00 87.44 359 ALA A O 1
ATOM 2737 N N . GLY A 1 360 ? -33.093 15.560 30.696 1.00 87.69 360 GLY A N 1
ATOM 2738 C CA . GLY A 1 360 ? -32.092 15.961 31.688 1.00 87.69 360 GLY A CA 1
ATOM 2739 C C . GLY A 1 360 ? -30.664 15.950 31.130 1.00 87.69 360 GLY A C 1
ATOM 2740 O O . GLY A 1 360 ? -29.941 16.934 31.265 1.00 87.69 360 GLY A O 1
ATOM 2741 N N . LEU A 1 361 ? -30.276 14.894 30.402 1.00 84.38 361 LEU A N 1
ATOM 2742 C CA . LEU A 1 361 ? -28.951 14.810 29.767 1.00 84.38 361 LEU A CA 1
ATOM 2743 C C . LEU A 1 361 ? -28.713 15.921 28.728 1.00 84.38 361 LEU A C 1
ATOM 2745 O O . LEU A 1 361 ? -27.596 16.439 28.629 1.00 84.38 361 LEU A O 1
ATOM 2749 N N . LYS A 1 362 ? -29.749 16.302 27.965 1.00 84.31 362 LYS A N 1
ATOM 2750 C CA . LYS A 1 362 ? -29.687 17.429 27.015 1.00 84.31 362 LYS A CA 1
ATOM 2751 C C . LYS A 1 362 ? -29.519 18.764 27.751 1.00 84.31 362 LYS A C 1
ATOM 2753 O O . LYS A 1 362 ? -28.708 19.591 27.337 1.00 84.31 362 LYS A O 1
ATOM 2758 N N . GLU A 1 363 ? -30.256 18.983 28.842 1.00 86.25 363 GLU A N 1
ATOM 2759 C CA . GLU A 1 363 ? -30.164 20.210 29.653 1.00 86.25 363 GLU A CA 1
ATOM 2760 C C . GLU A 1 363 ? -28.790 20.373 30.316 1.00 86.25 363 GLU A C 1
ATOM 2762 O O . GLU A 1 363 ? -28.246 21.478 30.365 1.00 86.25 363 GLU A O 1
ATOM 2767 N N . GLU A 1 364 ? -28.196 19.269 30.766 1.00 83.38 364 GLU A N 1
ATOM 2768 C CA . GLU A 1 364 ? -26.857 19.236 31.360 1.00 83.38 364 GLU A CA 1
ATOM 2769 C C . GLU A 1 364 ? -25.725 19.357 30.319 1.00 83.38 364 GLU A C 1
ATOM 2771 O O . GLU A 1 364 ? -24.555 19.506 30.682 1.00 83.38 364 GLU A O 1
ATOM 2776 N N . GLY A 1 365 ? -26.047 19.312 29.020 1.00 79.69 365 GLY A N 1
ATOM 2777 C CA . GLY A 1 365 ? -25.069 19.335 27.929 1.00 79.69 365 GLY A CA 1
ATOM 2778 C C . GLY A 1 365 ? -24.223 18.061 27.841 1.00 79.69 365 GLY A C 1
ATOM 2779 O O . GLY A 1 365 ? -23.096 18.097 27.334 1.00 79.69 365 GLY A O 1
ATOM 2780 N N . VAL A 1 366 ? -24.743 16.949 28.369 1.00 76.00 366 VAL A N 1
ATOM 2781 C CA . VAL A 1 366 ? -24.104 15.629 28.324 1.00 76.00 366 VAL A CA 1
ATOM 2782 C C . VAL A 1 366 ? -24.241 14.994 26.941 1.00 76.00 366 VAL A C 1
ATOM 2784 O O . VAL A 1 366 ? -23.310 14.297 26.520 1.00 76.00 366 VAL A O 1
ATOM 2787 N N . ILE A 1 367 ? -25.360 15.257 26.252 1.00 75.38 367 ILE A N 1
ATOM 2788 C CA . ILE A 1 367 ? -25.700 14.768 24.903 1.00 75.38 367 ILE A CA 1
ATOM 2789 C C . ILE A 1 367 ? -26.240 15.869 23.993 1.00 75.38 367 ILE A C 1
ATOM 2791 O O . ILE A 1 367 ? -26.646 16.933 24.515 1.00 75.38 367 ILE A O 1
#